Protein AF-0000000084550429 (afdb_homodimer)

InterPro domains:
  IPR013078 Histidine phosphatase superfamily, clade-1 [PF00300] (3-193)
  IPR013078 Histidine phosphatase superfamily, clade-1 [SM00855] (2-155)
  IPR013078 Histidine phosphatase superfamily, clade-1 [cd07067] (2-193)
  IPR029033 Histidine phosphatase superfamily [G3DSA:3.40.50.1240] (1-199)
  IPR029033 Histidine phosphatase superfamily [SSF53254] (1-198)
  IPR050275 Phosphoglycerate Mutase/Phosphatase [PTHR48100] (2-183)

Secondary structure (DSSP, 8-state):
-EEEEEE---BHHHHHTB--TT--PPBPHHHHHHHHHHHHHHHHHH--SEEEE-SSHHHHHHHHHHHHHHT-EEEE-GGGPPP--GGGTT-BHHHHHHHSPPPTT---TTSPPTTS--HHHHHHHHHHHHHHHHHHTTT-SEEEEEE-HHHHHHHHHHHTT--SS-SEE----TT-EEEEEE-SS-EEEEEEEE-GGG-/-EEEEEE---BHHHHHTB--TT--PPBPHHHHHHHHHHHHHHHHHH--SEEEE-SSHHHHHHHHHHHHHHT-EEEE-GGGSPP--GGGTT-BHHHHHHHSPPPTT---TTSPPTTS--HHHHHHHHHHHHHHHHHHTTT-SEEEEEE-HHHHHHHHHHHTT--SS-SEE----TT-EEEEEE-SS-EEEEEEEE-GGG-

Radius of gyration: 22.12 Å; Cα contacts (8 Å, |Δi|>4): 880; chains: 2; bounding box: 49×58×52 Å

Solvent-accessible surface area (backbone atoms only — not comparable to full-atom values): 19370 Å² total; per-residue (Å²): 68,32,39,39,40,29,26,24,25,42,29,48,35,68,74,63,55,29,41,35,52,62,42,71,41,46,51,32,75,66,12,49,52,44,24,50,37,35,30,57,48,37,44,73,76,58,52,39,61,32,34,40,19,9,67,45,47,24,16,35,54,32,40,48,52,31,30,68,71,46,69,36,56,71,44,77,35,72,63,38,39,37,50,44,42,29,76,40,38,62,29,37,62,70,56,31,48,70,77,54,62,73,51,87,93,50,75,58,49,80,54,52,39,64,87,37,43,15,60,48,53,49,44,50,39,24,40,51,44,49,51,48,49,60,60,78,46,55,86,41,62,26,38,27,37,26,25,28,46,67,32,49,26,35,36,51,37,47,71,63,67,49,58,94,83,55,49,63,41,39,62,47,52,67,36,10,35,27,38,34,38,41,55,98,73,34,35,36,41,54,29,31,38,46,52,68,58,79,108,67,31,39,39,40,29,26,24,24,42,29,49,36,69,76,62,55,29,40,34,52,62,43,72,41,47,51,32,74,65,11,49,52,43,23,50,36,36,29,56,48,38,43,72,76,57,51,38,60,32,36,40,19,9,67,46,46,22,17,34,53,31,40,48,52,31,30,67,72,45,69,37,58,71,44,78,37,74,62,39,40,36,50,44,41,30,75,38,38,61,29,38,62,70,56,30,48,70,77,55,62,73,51,86,95,50,75,58,49,79,53,51,39,64,85,38,43,16,59,48,54,48,45,50,38,24,40,52,44,49,52,46,48,61,60,78,48,56,88,42,64,26,40,27,37,24,25,28,46,67,32,48,26,34,35,52,38,45,70,62,66,47,60,93,85,53,49,65,41,42,62,46,52,67,33,9,34,26,39,34,37,44,55,99,74,35,35,35,41,53,29,32,38,45,51,68,57,80,107

Sequence (398 aa):
MELVIIRHGQSEADLLRVHEGRADFPLTGLGEMQAWKMTIYVTKHFKPDIIITSPLKRAQRTAEVLKESAGCECVIEEDLMEFNNGVLAGLSREEALTKHPIPEGGRPIHVPIDGGESELEFRMRAEKVLHKILNDYKTYDRVAIVSHGGMISNLLKSLLELPVITLAAFPTGDTGVHLVEVTEDKRVIRFLNRQEHLVMELVIIRHGQSEADLLRVHEGRADFPLTGLGEMQAWKMTIYVTKHFKPDIIITSPLKRAQRTAEVLKESAGCECVIEEDLMEFNNGVLAGLSREEALTKHPIPEGGRPIHVPIDGGESELEFRMRAEKVLHKILNDYKTYDRVAIVSHGGMISNLLKSLLELPVITLAAFPTGDTGVHLVEVTEDKRVIRFLNRQEHLV

pLDDT: mean 95.15, std 5.83, range [75.88, 98.94]

Organism: NCBI:txid1508404

Structure (mmCIF, N/CA/C/O backbone):
data_AF-0000000084550429-model_v1
#
loop_
_entity.id
_entity.type
_entity.pdbx_description
1 polymer 'Phosphoglycerate mutase'
#
loop_
_atom_site.group_PDB
_atom_site.id
_atom_site.type_symbol
_atom_site.label_atom_id
_atom_site.label_alt_id
_atom_site.label_comp_id
_atom_site.label_asym_id
_atom_site.label_entity_id
_atom_site.label_seq_id
_atom_site.pdbx_PDB_ins_code
_atom_site.Cartn_x
_atom_site.Cartn_y
_atom_site.Cartn_z
_atom_site.occupancy
_atom_site.B_iso_or_equiv
_atom_site.auth_seq_id
_atom_site.auth_comp_id
_atom_site.auth_asym_id
_atom_site.auth_atom_id
_atom_site.pdbx_PDB_model_num
ATOM 1 N N . MET A 1 1 ? 17.047 5.566 -2.254 1 96.62 1 MET A N 1
ATOM 2 C CA . MET A 1 1 ? 16.578 6.145 -0.994 1 96.62 1 MET A CA 1
ATOM 3 C C . MET A 1 1 ? 15.297 5.469 -0.523 1 96.62 1 MET A C 1
ATOM 5 O O . MET A 1 1 ? 14.484 5.027 -1.341 1 96.62 1 MET A O 1
ATOM 9 N N . GLU A 1 2 ? 15.148 5.289 0.837 1 98.56 2 GLU A N 1
ATOM 10 C CA . GLU A 1 2 ? 13.906 4.809 1.432 1 98.56 2 GLU A CA 1
ATOM 11 C C . GLU A 1 2 ? 13.141 5.945 2.098 1 98.56 2 GLU A C 1
ATOM 13 O O . GLU A 1 2 ? 13.727 6.793 2.768 1 98.56 2 GLU A O 1
ATOM 18 N N . LEU A 1 3 ? 11.938 5.992 1.811 1 98.88 3 LEU A N 1
ATOM 19 C CA . LEU A 1 3 ? 11.031 6.898 2.514 1 98.88 3 LEU A CA 1
ATOM 20 C C . LEU A 1 3 ? 10.203 6.141 3.543 1 98.88 3 LEU A C 1
ATOM 22 O O . LEU A 1 3 ? 9.492 5.191 3.201 1 98.88 3 LEU A O 1
ATOM 26 N N . VAL A 1 4 ? 10.336 6.496 4.777 1 98.88 4 VAL A N 1
ATOM 27 C CA . VAL A 1 4 ? 9.438 6.051 5.844 1 98.88 4 VAL A CA 1
ATOM 28 C C . VAL A 1 4 ? 8.398 7.129 6.133 1 98.88 4 VAL A C 1
ATOM 30 O O . VAL A 1 4 ? 8.711 8.156 6.742 1 98.88 4 VAL A O 1
ATOM 33 N N . ILE A 1 5 ? 7.207 6.926 5.684 1 98.94 5 ILE A N 1
ATOM 34 C CA . ILE A 1 5 ? 6.16 7.938 5.793 1 98.94 5 ILE A CA 1
ATOM 35 C C . ILE A 1 5 ? 5.223 7.59 6.945 1 98.94 5 ILE A C 1
ATOM 37 O O . ILE A 1 5 ? 4.691 6.48 7.008 1 98.94 5 ILE A O 1
ATOM 41 N N . ILE A 1 6 ? 5.012 8.523 7.824 1 98.94 6 ILE A N 1
ATOM 42 C CA . ILE A 1 6 ? 4.328 8.25 9.086 1 98.94 6 ILE A CA 1
ATOM 43 C C . ILE A 1 6 ? 3.24 9.297 9.312 1 98.94 6 ILE A C 1
ATOM 45 O O . ILE A 1 6 ? 3.477 10.5 9.148 1 98.94 6 ILE A O 1
ATOM 49 N N . ARG A 1 7 ? 2.088 8.867 9.688 1 98.88 7 ARG A N 1
ATOM 50 C CA . ARG A 1 7 ? 1.077 9.805 10.156 1 98.88 7 ARG A CA 1
ATOM 51 C C . ARG A 1 7 ? 1.276 10.133 11.633 1 98.88 7 ARG A C 1
ATOM 53 O O . ARG A 1 7 ? 1.76 9.297 12.398 1 98.88 7 ARG A O 1
ATOM 60 N N . HIS A 1 8 ? 0.871 11.219 12.031 1 98.62 8 HIS A N 1
ATOM 61 C CA . HIS A 1 8 ? 0.944 11.609 13.43 1 98.62 8 HIS A CA 1
ATOM 62 C C . HIS A 1 8 ? 0.07 10.719 14.305 1 98.62 8 HIS A C 1
ATOM 64 O O . HIS A 1 8 ? -0.772 9.977 13.789 1 98.62 8 HIS A O 1
ATOM 70 N N . GLY A 1 9 ? 0.349 10.812 15.641 1 98.31 9 GLY A N 1
ATOM 71 C CA . GLY A 1 9 ? -0.511 10.133 16.594 1 98.31 9 GLY A CA 1
ATOM 72 C C . GLY A 1 9 ? -1.869 10.789 16.75 1 98.31 9 GLY A C 1
ATOM 73 O O . GLY A 1 9 ? -2.125 11.844 16.172 1 98.31 9 GLY A O 1
ATOM 74 N N . GLN A 1 10 ? -2.693 10.18 17.547 1 97 10 GLN A N 1
ATOM 75 C CA . GLN A 1 10 ? -4.027 10.719 17.797 1 97 10 GLN A CA 1
ATOM 76 C C . GLN A 1 10 ? -3.951 12.141 18.344 1 97 10 GLN A C 1
ATOM 78 O O . GLN A 1 10 ? -3.162 12.43 19.25 1 97 10 GLN A O 1
ATOM 83 N N . SER A 1 11 ? -4.73 12.984 17.734 1 95.06 11 SER A N 1
ATOM 84 C CA . SER A 1 11 ? -4.789 14.367 18.188 1 95.06 11 SER A CA 1
ATOM 85 C C . SER A 1 11 ? -6.102 14.664 18.906 1 95.06 11 SER A C 1
ATOM 87 O O . SER A 1 11 ? -7.043 13.875 18.828 1 95.06 11 SER A O 1
ATOM 89 N N . GLU A 1 12 ? -6.184 15.797 19.516 1 91.88 12 GLU A N 1
ATOM 90 C CA . GLU A 1 12 ? -7.398 16.203 20.219 1 91.88 12 GLU A CA 1
ATOM 91 C C . GLU A 1 12 ? -8.562 16.391 19.25 1 91.88 12 GLU A C 1
ATOM 93 O O . GLU A 1 12 ? -9.719 16.188 19.609 1 91.88 12 GLU A O 1
ATOM 98 N N . ALA A 1 13 ? -8.211 16.734 18.016 1 84.62 13 ALA A N 1
ATOM 99 C CA . ALA A 1 13 ? -9.242 16.922 16.984 1 84.62 13 ALA A CA 1
ATOM 100 C C . ALA A 1 13 ? -9.938 15.602 16.672 1 84.62 13 ALA A C 1
ATOM 102 O O . ALA A 1 13 ? -11.125 15.586 16.344 1 84.62 13 ALA A O 1
ATOM 103 N N . ASP A 1 14 ? -9.211 14.531 16.719 1 82.62 14 ASP A N 1
ATOM 104 C CA . ASP A 1 14 ? -9.773 13.211 16.438 1 82.62 14 ASP A CA 1
ATOM 105 C C . ASP A 1 14 ? -10.875 12.859 17.438 1 82.62 14 ASP A C 1
ATOM 107 O O . ASP A 1 14 ? -11.852 12.203 17.078 1 82.62 14 ASP A O 1
ATOM 111 N N . LEU A 1 15 ? -10.672 13.336 18.625 1 81.69 15 LEU A N 1
ATOM 112 C CA . LEU A 1 15 ? -11.633 13.062 19.688 1 81.69 15 LEU A CA 1
ATOM 113 C C . LEU A 1 15 ? -12.867 13.945 19.547 1 81.69 15 LEU A C 1
ATOM 115 O O . LEU A 1 15 ? -13.992 13.492 19.797 1 81.69 15 LEU A O 1
ATOM 119 N N . LEU A 1 16 ? -12.5 15.094 19.047 1 77.38 16 LEU A N 1
ATOM 120 C CA . LEU A 1 16 ? -13.578 16.062 18.969 1 77.38 16 LEU A CA 1
ATOM 121 C C . LEU A 1 16 ? -14.359 15.922 17.672 1 77.38 16 LEU A C 1
ATOM 123 O O . LEU A 1 16 ? -15.406 16.547 17.5 1 77.38 16 LEU A O 1
ATOM 127 N N . ARG A 1 17 ? -14 15.078 16.875 1 77.5 17 ARG A N 1
ATOM 128 C CA . ARG A 1 17 ? -14.633 14.805 15.594 1 77.5 17 ARG A CA 1
ATOM 129 C C . ARG A 1 17 ? -14.812 16.094 14.797 1 77.5 17 ARG A C 1
ATOM 131 O O . ARG A 1 17 ? -15.906 16.359 14.281 1 77.5 17 ARG A O 1
ATOM 138 N N . VAL A 1 18 ? -13.852 16.906 14.805 1 78.94 18 VAL A N 1
ATOM 139 C CA . VAL A 1 18 ? -13.891 18.172 14.086 1 78.94 18 VAL A CA 1
ATOM 140 C C . VAL A 1 18 ? -13.055 18.062 12.812 1 78.94 18 VAL A C 1
ATOM 142 O O . VAL A 1 18 ? -12.211 17.188 12.688 1 78.94 18 VAL A O 1
ATOM 145 N N . HIS A 1 19 ? -13.375 18.922 11.859 1 82.88 19 HIS A N 1
ATOM 146 C CA . HIS A 1 19 ? -12.5 19.062 10.695 1 82.88 19 HIS A CA 1
ATOM 147 C C . HIS A 1 19 ? -11.117 19.562 11.109 1 82.88 19 HIS A C 1
ATOM 149 O O . HIS A 1 19 ? -10.945 20.75 11.43 1 82.88 19 HIS A O 1
ATOM 155 N N . GLU A 1 20 ? -10.156 18.75 11.156 1 83.56 20 GLU A N 1
ATOM 156 C CA . GLU A 1 20 ? -8.836 19.125 11.648 1 83.56 20 GLU A CA 1
ATOM 157 C C . GLU A 1 20 ? -8.078 19.938 10.617 1 83.56 20 GLU A C 1
ATOM 159 O O . GLU A 1 20 ? -7.984 21.172 10.727 1 83.56 20 GLU A O 1
ATOM 164 N N . GLY A 1 21 ? -7.77 19.344 9.5 1 90.31 21 GLY A N 1
ATOM 165 C CA . GLY A 1 21 ? -7.035 20.094 8.492 1 90.31 21 GLY A CA 1
ATOM 166 C C . GLY A 1 21 ? -5.902 20.922 9.07 1 90.31 21 GLY A C 1
ATOM 167 O O . GLY A 1 21 ? -4.988 20.375 9.695 1 90.31 21 GLY A O 1
ATOM 168 N N . ARG A 1 22 ? -6.105 22.234 9.086 1 91.44 22 ARG A N 1
ATOM 169 C CA . ARG A 1 22 ? -5.027 23.109 9.523 1 91.44 22 ARG A CA 1
ATOM 170 C C . ARG A 1 22 ? -5.215 23.516 10.984 1 91.44 22 ARG A C 1
ATOM 172 O O . ARG A 1 22 ? -4.367 24.203 11.555 1 91.44 22 ARG A O 1
ATOM 179 N N . ALA A 1 23 ? -6.363 23.078 11.523 1 87.88 23 ALA A N 1
ATOM 180 C CA . ALA A 1 23 ? -6.504 23.344 12.953 1 87.88 23 ALA A CA 1
ATOM 181 C C . ALA A 1 23 ? -5.383 22.672 13.742 1 87.88 23 ALA A C 1
ATOM 183 O O . ALA A 1 23 ? -5.102 21.484 13.555 1 87.88 23 ALA A O 1
ATOM 184 N N . ASP A 1 24 ? -4.781 23.375 14.641 1 92.75 24 ASP A N 1
ATOM 185 C CA . ASP A 1 24 ? -3.5 22.953 15.211 1 92.75 24 ASP A CA 1
ATOM 186 C C . ASP A 1 24 ? -3.68 22.375 16.609 1 92.75 24 ASP A C 1
ATOM 188 O O . ASP A 1 24 ? -3.17 22.922 17.578 1 92.75 24 ASP A O 1
ATOM 192 N N . PHE A 1 25 ? -4.223 21.234 16.719 1 92.19 25 PHE A N 1
ATOM 193 C CA . PHE A 1 25 ? -4.477 20.531 17.969 1 92.19 25 PHE A CA 1
ATOM 194 C C . PHE A 1 25 ? -3.273 19.688 18.375 1 92.19 25 PHE A C 1
ATOM 196 O O . PHE A 1 25 ? -2.574 19.141 17.516 1 92.19 25 PHE A O 1
ATOM 203 N N . PRO A 1 26 ? -3.049 19.578 19.656 1 96.12 26 PRO A N 1
ATOM 204 C CA . PRO A 1 26 ? -1.956 18.734 20.141 1 96.12 26 PRO A CA 1
ATOM 205 C C . PRO A 1 26 ? -2.328 17.25 20.156 1 96.12 26 PRO A C 1
ATOM 207 O O . PRO A 1 26 ? -3.502 16.906 20 1 96.12 26 PRO A O 1
ATOM 210 N N . LEU A 1 27 ? -1.336 16.406 20.344 1 97.69 27 LEU A N 1
ATOM 211 C CA . LEU A 1 27 ? -1.58 14.992 20.562 1 97.69 27 LEU A CA 1
ATOM 212 C C . LEU A 1 27 ? -2.348 14.773 21.859 1 97.69 27 LEU A C 1
ATOM 214 O O . LEU A 1 27 ? -2.182 15.523 22.828 1 97.69 27 LEU A O 1
ATOM 218 N N . THR A 1 28 ? -3.16 13.797 21.875 1 97.31 28 THR A N 1
ATOM 219 C CA . THR A 1 28 ? -3.721 13.305 23.125 1 97.31 28 THR A CA 1
ATOM 220 C C . THR A 1 28 ? -2.705 12.453 23.875 1 97.31 28 THR A C 1
ATOM 222 O O . THR A 1 28 ? -1.609 12.195 23.375 1 97.31 28 THR A O 1
ATOM 225 N N . GLY A 1 29 ? -3.086 12.062 25.109 1 97.44 29 GLY A N 1
ATOM 226 C CA . GLY A 1 29 ? -2.254 11.102 25.812 1 97.44 29 GLY A CA 1
ATOM 227 C C . GLY A 1 29 ? -2.047 9.812 25.031 1 97.44 29 GLY A C 1
ATOM 228 O O . GLY A 1 29 ? -0.928 9.297 24.969 1 97.44 29 GLY A O 1
ATOM 229 N N . LEU A 1 30 ? -3.086 9.359 24.5 1 97.56 30 LEU A N 1
ATOM 230 C CA . LEU A 1 30 ? -2.988 8.172 23.656 1 97.56 30 LEU A CA 1
ATOM 231 C C . LEU A 1 30 ? -2.08 8.422 22.453 1 97.56 30 LEU A C 1
ATOM 233 O O . LEU A 1 30 ? -1.299 7.551 22.062 1 97.56 30 LEU A O 1
ATOM 237 N N . GLY A 1 31 ? -2.225 9.562 21.844 1 98.25 31 GLY A N 1
ATOM 238 C CA . GLY A 1 31 ? -1.38 9.938 20.719 1 98.25 31 GLY A CA 1
ATOM 239 C C . GLY A 1 31 ? 0.099 9.93 21.062 1 98.25 31 GLY A C 1
ATOM 240 O O . GLY A 1 31 ? 0.925 9.516 20.234 1 98.25 31 GLY A O 1
ATOM 241 N N . GLU A 1 32 ? 0.388 10.398 22.234 1 98.25 32 GLU A N 1
ATOM 242 C CA . GLU A 1 32 ? 1.769 10.367 22.719 1 98.25 32 GLU A CA 1
ATOM 243 C C . GLU A 1 32 ? 2.275 8.938 22.859 1 98.25 32 GLU A C 1
ATOM 245 O O . GLU A 1 32 ? 3.402 8.625 22.453 1 98.25 32 GLU A O 1
ATOM 250 N N . MET A 1 33 ? 1.45 8.141 23.422 1 98.44 33 MET A N 1
ATOM 251 C CA . MET A 1 33 ? 1.809 6.738 23.594 1 98.44 33 MET A CA 1
ATOM 252 C C . MET A 1 33 ? 1.986 6.059 22.234 1 98.44 33 MET A C 1
ATOM 254 O O . MET A 1 33 ? 2.918 5.273 22.047 1 98.44 33 MET A O 1
ATOM 258 N N . GLN A 1 34 ? 1.132 6.312 21.312 1 98.56 34 GLN A N 1
ATOM 259 C CA . GLN A 1 34 ? 1.243 5.781 19.953 1 98.56 34 GLN A CA 1
ATOM 260 C C . GLN A 1 34 ? 2.564 6.188 19.312 1 98.56 34 GLN A C 1
ATOM 262 O O . GLN A 1 34 ? 3.248 5.359 18.703 1 98.56 34 GLN A O 1
ATOM 267 N N . ALA A 1 35 ? 2.867 7.449 19.469 1 98.56 35 ALA A N 1
ATOM 268 C CA . ALA A 1 35 ? 4.113 7.969 18.906 1 98.56 35 ALA A CA 1
ATOM 269 C C . ALA A 1 35 ? 5.324 7.258 19.516 1 98.56 35 ALA A C 1
ATOM 271 O O . ALA A 1 35 ? 6.25 6.875 18.797 1 98.56 35 ALA A O 1
ATOM 272 N N . TRP A 1 36 ? 5.258 7.117 20.781 1 98.44 36 TRP A N 1
ATOM 273 C CA . TRP A 1 36 ? 6.359 6.441 21.453 1 98.44 36 TRP A CA 1
ATOM 274 C C . TRP A 1 36 ? 6.527 5.016 20.953 1 98.44 36 TRP A C 1
ATOM 276 O O . TRP A 1 36 ? 7.637 4.594 20.625 1 98.44 36 TRP A O 1
ATOM 286 N N . LYS A 1 37 ? 5.457 4.254 20.875 1 98.56 37 LYS A N 1
ATOM 287 C CA . LYS A 1 37 ? 5.508 2.883 20.375 1 98.56 37 LYS A CA 1
ATOM 288 C C . LYS A 1 37 ? 6.02 2.846 18.938 1 98.56 37 LYS A C 1
ATOM 290 O O . LYS A 1 37 ? 6.816 1.973 18.578 1 98.56 37 LYS A O 1
ATOM 295 N N . MET A 1 38 ? 5.539 3.738 18.172 1 98.56 38 MET A N 1
ATOM 296 C CA . MET A 1 38 ? 5.953 3.844 16.781 1 98.56 38 MET A CA 1
ATOM 297 C C . MET A 1 38 ? 7.457 4.082 16.672 1 98.56 38 MET A C 1
ATOM 299 O O . MET A 1 38 ? 8.125 3.482 15.828 1 98.56 38 MET A O 1
ATOM 303 N N . THR A 1 39 ? 7.992 4.922 17.5 1 98.19 39 THR A N 1
ATOM 304 C CA . THR A 1 39 ? 9.414 5.262 17.438 1 98.19 39 THR A CA 1
ATOM 305 C C . THR A 1 39 ? 10.273 4.043 17.766 1 98.19 39 THR A C 1
ATOM 307 O O . THR A 1 39 ? 11.328 3.842 17.156 1 98.19 39 THR A O 1
ATOM 310 N N . ILE A 1 40 ? 9.867 3.262 18.719 1 97.62 40 ILE A N 1
ATOM 311 C CA . ILE A 1 40 ? 10.602 2.049 19.078 1 97.62 40 ILE A CA 1
ATOM 312 C C . ILE A 1 40 ? 10.633 1.101 17.875 1 97.62 40 ILE A C 1
ATOM 314 O O . ILE A 1 40 ? 11.688 0.575 17.531 1 97.62 40 ILE A O 1
ATOM 318 N N . TYR A 1 41 ? 9.508 0.974 17.312 1 97.75 41 TYR A N 1
ATOM 319 C CA . TYR A 1 41 ? 9.359 0.074 16.172 1 97.75 41 TYR A CA 1
ATOM 320 C C . TYR A 1 41 ? 10.172 0.564 14.984 1 97.75 41 TYR A C 1
ATOM 322 O O . TYR A 1 41 ? 10.93 -0.201 14.391 1 97.75 41 TYR A O 1
ATOM 330 N N . VAL A 1 42 ? 10.062 1.796 14.617 1 98.44 42 VAL A N 1
ATOM 331 C CA . VAL A 1 42 ? 10.68 2.365 13.422 1 98.44 42 VAL A CA 1
ATOM 332 C C . VAL A 1 42 ? 12.195 2.418 13.602 1 98.44 42 VAL A C 1
ATOM 334 O O . VAL A 1 42 ? 12.945 2.111 12.672 1 98.44 42 VAL A O 1
ATOM 337 N N . THR A 1 43 ? 12.633 2.824 14.781 1 98.31 43 THR A N 1
ATOM 338 C CA . THR A 1 43 ? 14.078 2.918 15 1 98.31 43 THR A CA 1
ATOM 339 C C . THR A 1 43 ? 14.719 1.535 14.977 1 98.31 43 THR A C 1
ATOM 341 O O . THR A 1 43 ? 15.859 1.384 14.539 1 98.31 43 THR A O 1
ATOM 344 N N . LYS A 1 44 ? 13.992 0.558 15.406 1 97.5 44 LYS A N 1
ATOM 345 C CA . LYS A 1 44 ? 14.508 -0.809 15.406 1 97.5 44 LYS A CA 1
ATOM 346 C C . LYS A 1 44 ? 14.602 -1.362 13.992 1 97.5 44 LYS A C 1
ATOM 348 O O . LYS A 1 44 ? 15.555 -2.066 13.656 1 97.5 44 LYS A O 1
ATOM 353 N N . HIS A 1 45 ? 13.68 -1.033 13.156 1 97.19 45 HIS A N 1
ATOM 354 C CA . HIS A 1 45 ? 13.555 -1.741 11.883 1 97.19 45 HIS A CA 1
ATOM 355 C C . HIS A 1 45 ? 13.914 -0.836 10.711 1 97.19 45 HIS A C 1
ATOM 357 O O . HIS A 1 45 ? 14.375 -1.314 9.672 1 97.19 45 HIS A O 1
ATOM 363 N N . PHE A 1 46 ? 13.656 0.484 10.859 1 97.56 46 PHE A N 1
ATOM 364 C CA . PHE A 1 46 ? 13.766 1.444 9.773 1 97.56 46 PHE A CA 1
ATOM 365 C C . PHE A 1 46 ? 14.359 2.76 10.266 1 97.56 46 PHE A C 1
ATOM 367 O O . PHE A 1 46 ? 13.836 3.834 9.961 1 97.56 46 PHE A O 1
ATOM 374 N N . LYS A 1 47 ? 15.422 2.719 11.031 1 98.56 47 LYS A N 1
ATOM 375 C CA . LYS A 1 47 ? 15.984 3.934 11.617 1 98.56 47 LYS A CA 1
ATOM 376 C C . LYS A 1 47 ? 16.281 4.977 10.539 1 98.56 47 LYS A C 1
ATOM 378 O O . LYS A 1 47 ? 17.062 4.723 9.617 1 98.56 47 LYS A O 1
ATOM 383 N N . PRO A 1 48 ? 15.648 6.105 10.648 1 98.75 48 PRO A N 1
ATOM 384 C CA . PRO A 1 48 ? 15.898 7.129 9.625 1 98.75 48 PRO A CA 1
ATOM 385 C C . PRO A 1 48 ? 17.219 7.871 9.844 1 98.75 48 PRO A C 1
ATOM 387 O O . PRO A 1 48 ? 17.703 7.961 10.977 1 98.75 48 PRO A O 1
ATOM 390 N N . ASP A 1 49 ? 17.75 8.383 8.719 1 98.69 49 ASP A N 1
ATOM 391 C CA . ASP A 1 49 ? 18.938 9.234 8.75 1 98.69 49 ASP A CA 1
ATOM 392 C C . ASP A 1 49 ? 18.547 10.695 8.953 1 98.69 49 ASP A C 1
ATOM 394 O O . ASP A 1 49 ? 19.375 11.5 9.398 1 98.69 49 ASP A O 1
ATOM 398 N N . ILE A 1 50 ? 17.344 11.055 8.625 1 98.81 50 ILE A N 1
ATOM 399 C CA . ILE A 1 50 ? 16.812 12.406 8.766 1 98.81 50 ILE A CA 1
ATOM 400 C C . ILE A 1 50 ? 15.289 12.359 8.812 1 98.81 50 ILE A C 1
ATOM 402 O O . ILE A 1 50 ? 14.672 11.461 8.234 1 98.81 50 ILE A O 1
ATOM 406 N N . ILE A 1 51 ? 14.734 13.281 9.547 1 98.88 51 ILE A N 1
ATOM 407 C CA . ILE A 1 51 ? 13.289 13.383 9.672 1 98.88 51 ILE A CA 1
ATOM 408 C C . ILE A 1 51 ? 12.812 14.719 9.094 1 98.88 51 ILE A C 1
ATOM 410 O O . ILE A 1 51 ? 13.406 15.766 9.352 1 98.88 51 ILE A O 1
ATOM 414 N N . ILE A 1 52 ? 11.859 14.664 8.227 1 98.94 52 ILE A N 1
ATOM 415 C CA . ILE A 1 52 ? 11.164 15.844 7.723 1 98.94 52 ILE A CA 1
ATOM 416 C C . ILE A 1 52 ? 9.719 15.844 8.203 1 98.94 52 ILE A C 1
ATOM 418 O O . ILE A 1 52 ? 9 14.859 8.031 1 98.94 52 ILE A O 1
ATOM 422 N N . THR A 1 53 ? 9.234 16.938 8.844 1 98.88 53 THR A N 1
ATOM 423 C CA . THR A 1 53 ? 7.93 16.891 9.492 1 98.88 53 THR A CA 1
ATOM 424 C C . THR A 1 53 ? 7.09 18.094 9.109 1 98.88 53 THR A C 1
ATOM 426 O O . THR A 1 53 ? 7.629 19.156 8.789 1 98.88 53 THR A O 1
ATOM 429 N N . SER A 1 54 ? 5.828 17.875 9.094 1 98.75 54 SER A N 1
ATOM 430 C CA . SER A 1 54 ? 4.859 18.969 9.078 1 98.75 54 SER A CA 1
ATOM 431 C C . SER A 1 54 ? 5.023 19.875 10.297 1 98.75 54 SER A C 1
ATOM 433 O O . SER A 1 54 ? 5.352 19.391 11.383 1 98.75 54 SER A O 1
ATOM 435 N N . PRO A 1 55 ? 4.746 21.172 10.156 1 98.31 55 PRO A N 1
ATOM 436 C CA . PRO A 1 55 ? 4.902 22.094 11.289 1 98.31 55 PRO A CA 1
ATOM 437 C C . PRO A 1 55 ? 3.75 22 12.289 1 98.31 55 PRO A C 1
ATOM 439 O O . PRO A 1 55 ? 3.824 22.578 13.375 1 98.31 55 PRO A O 1
ATOM 442 N N . LEU A 1 56 ? 2.629 21.391 11.914 1 97.81 56 LEU A N 1
ATOM 443 C CA . LEU A 1 56 ? 1.495 21.344 12.828 1 97.81 56 LEU A CA 1
ATOM 444 C C . LEU A 1 56 ? 1.853 20.578 14.094 1 97.81 56 LEU A C 1
ATOM 446 O O . LEU A 1 56 ? 2.564 19.562 14.031 1 97.81 56 LEU A O 1
ATOM 450 N N . LYS A 1 57 ? 1.357 20.906 15.219 1 97.94 57 LYS A N 1
ATOM 451 C CA . LYS A 1 57 ? 1.764 20.453 16.547 1 97.94 57 LYS A CA 1
ATOM 452 C C . LYS A 1 57 ? 1.741 18.922 16.625 1 97.94 57 LYS A C 1
ATOM 454 O O . LYS A 1 57 ? 2.68 18.312 17.141 1 97.94 57 LYS A O 1
ATOM 459 N N . ARG A 1 58 ? 0.674 18.328 16.188 1 97.5 58 ARG A N 1
ATOM 460 C CA . ARG A 1 58 ? 0.507 16.875 16.297 1 97.5 58 ARG A CA 1
ATOM 461 C C . ARG A 1 58 ? 1.603 16.141 15.531 1 97.5 58 ARG A C 1
ATOM 463 O O . ARG A 1 58 ? 2.139 15.141 16.016 1 97.5 58 ARG A O 1
ATOM 470 N N . ALA A 1 59 ? 1.976 16.625 14.359 1 98.5 59 ALA A N 1
ATOM 471 C CA . ALA A 1 59 ? 3.031 16 13.555 1 98.5 59 ALA A CA 1
ATOM 472 C C . ALA A 1 59 ? 4.41 16.312 14.141 1 98.5 59 ALA A C 1
ATOM 474 O O . ALA A 1 59 ? 5.262 15.422 14.227 1 98.5 59 ALA A O 1
ATOM 475 N N . GLN A 1 60 ? 4.598 17.547 14.508 1 98.19 60 GLN A N 1
ATOM 476 C CA . GLN A 1 60 ? 5.879 17.938 15.078 1 98.19 60 GLN A CA 1
ATOM 477 C C . GLN A 1 60 ? 6.188 17.141 16.344 1 98.19 60 GLN A C 1
ATOM 479 O O . GLN A 1 60 ? 7.32 16.703 16.547 1 98.19 60 GLN A O 1
ATOM 484 N N . ARG A 1 61 ? 5.191 17.031 17.188 1 98.5 61 ARG A N 1
ATOM 485 C CA . ARG A 1 61 ? 5.395 16.281 18.422 1 98.5 61 ARG A CA 1
ATOM 486 C C . ARG A 1 61 ? 5.711 14.812 18.141 1 98.5 61 ARG A C 1
ATOM 488 O O . ARG A 1 61 ? 6.598 14.227 18.766 1 98.5 61 ARG A O 1
ATOM 495 N N . THR A 1 62 ? 5.023 14.234 17.203 1 98.81 62 THR A N 1
ATOM 496 C CA . THR A 1 62 ? 5.305 12.867 16.781 1 98.81 62 THR A CA 1
ATOM 497 C C . THR A 1 62 ? 6.734 12.742 16.266 1 98.81 62 THR A C 1
ATOM 499 O O . THR A 1 62 ? 7.445 11.797 16.609 1 98.81 62 THR A O 1
ATOM 502 N N . ALA A 1 63 ? 7.164 13.703 15.477 1 98.81 63 ALA A N 1
ATOM 503 C CA . ALA A 1 63 ? 8.508 13.719 14.906 1 98.81 63 ALA A CA 1
ATOM 504 C C . ALA A 1 63 ? 9.562 13.906 16 1 98.81 63 ALA A C 1
ATOM 506 O O . ALA A 1 63 ? 10.656 13.344 15.922 1 98.81 63 ALA A O 1
ATOM 507 N N . GLU A 1 64 ? 9.227 14.719 16.938 1 98.5 64 GLU A N 1
ATOM 508 C CA . GLU A 1 64 ? 10.148 14.977 18.047 1 98.5 64 GLU A CA 1
ATOM 509 C C . GLU A 1 64 ? 10.453 13.703 18.812 1 98.5 64 GLU A C 1
ATOM 511 O O . GLU A 1 64 ? 11.609 13.453 19.188 1 98.5 64 GLU A O 1
ATOM 516 N N . VAL A 1 65 ? 9.422 12.945 19.141 1 98.44 65 VAL A N 1
ATOM 517 C CA . VAL A 1 65 ? 9.609 11.672 19.844 1 98.44 65 VAL A CA 1
ATOM 518 C C . VAL A 1 65 ? 10.508 10.766 19 1 98.44 65 VAL A C 1
ATOM 520 O O . VAL A 1 65 ? 11.406 10.109 19.547 1 98.44 65 VAL A O 1
ATOM 523 N N . LEU A 1 66 ? 10.281 10.703 17.688 1 98.62 66 LEU A N 1
ATOM 524 C CA . LEU A 1 66 ? 11.086 9.883 16.797 1 98.62 66 LEU A CA 1
ATOM 525 C C . LEU A 1 66 ? 12.531 10.367 16.766 1 98.62 66 LEU A C 1
ATOM 527 O O . LEU A 1 66 ? 13.461 9.562 16.75 1 98.62 66 LEU A O 1
ATOM 531 N N . LYS A 1 67 ? 12.656 11.672 16.719 1 98.44 67 LYS A N 1
ATOM 532 C CA . LYS A 1 67 ? 13.977 12.297 16.703 1 98.44 67 LYS A CA 1
ATOM 533 C C . LYS A 1 67 ? 14.805 11.875 17.922 1 98.44 67 LYS A C 1
ATOM 535 O O . LYS A 1 67 ? 15.992 11.562 17.797 1 98.44 67 LYS A O 1
ATOM 540 N N . GLU A 1 68 ? 14.18 11.906 19 1 97.25 68 GLU A N 1
ATOM 541 C CA . GLU A 1 68 ? 14.867 11.555 20.25 1 97.25 68 GLU A CA 1
ATOM 542 C C . GLU A 1 68 ? 15.391 10.125 20.203 1 97.25 68 GLU A C 1
ATOM 544 O O . GLU A 1 68 ? 16.5 9.852 20.656 1 97.25 68 GLU A O 1
ATOM 549 N N . SER A 1 69 ? 14.648 9.258 19.672 1 96.69 69 SER A N 1
ATOM 550 C CA . SER A 1 69 ? 15.008 7.844 19.609 1 96.69 69 SER A CA 1
ATOM 551 C C . SER A 1 69 ? 15.992 7.582 18.484 1 96.69 69 SER A C 1
ATOM 553 O O . SER A 1 69 ? 16.922 6.789 18.641 1 96.69 69 SER A O 1
ATOM 555 N N . ALA A 1 70 ? 15.82 8.188 17.312 1 97.44 70 ALA A N 1
ATOM 556 C CA . ALA A 1 70 ? 16.625 7.934 16.125 1 97.44 70 ALA A CA 1
ATOM 557 C C . ALA A 1 70 ? 17.969 8.664 16.203 1 97.44 70 ALA A C 1
ATOM 559 O O . ALA A 1 70 ? 18.938 8.273 15.547 1 97.44 70 ALA A O 1
ATOM 560 N N . GLY A 1 71 ? 17.984 9.75 16.969 1 97.81 71 GLY A N 1
ATOM 561 C CA . GLY A 1 71 ? 19.219 10.516 17.125 1 97.81 71 GLY A CA 1
ATOM 562 C C . GLY A 1 71 ? 19.641 11.219 15.852 1 97.81 71 GLY A C 1
ATOM 563 O O . GLY A 1 71 ? 20.828 11.273 15.531 1 97.81 71 GLY A O 1
ATOM 564 N N . CYS A 1 72 ? 18.734 11.648 15.047 1 97.5 72 CYS A N 1
ATOM 565 C CA . CYS A 1 72 ? 19.047 12.32 13.789 1 97.5 72 CYS A CA 1
ATOM 566 C C . CYS A 1 72 ? 18.375 13.688 13.711 1 97.5 72 CYS A C 1
ATOM 568 O O . CYS A 1 72 ? 17.641 14.07 14.625 1 97.5 72 CYS A O 1
ATOM 570 N N . GLU A 1 73 ? 18.672 14.477 12.734 1 98.19 73 GLU A N 1
ATOM 571 C CA . GLU A 1 73 ? 18.109 15.812 12.555 1 98.19 73 GLU A CA 1
ATOM 572 C C . GLU A 1 73 ? 16.641 15.742 12.148 1 98.19 73 GLU A C 1
ATOM 574 O O . GLU A 1 73 ? 16.203 14.758 11.531 1 98.19 73 GLU A O 1
ATOM 579 N N . CYS A 1 74 ? 15.945 16.688 12.539 1 98.56 74 CYS A N 1
ATOM 580 C CA . CYS A 1 74 ? 14.547 16.859 12.164 1 98.56 74 CYS A CA 1
ATOM 581 C C . CYS A 1 74 ? 14.312 18.25 11.57 1 98.56 74 CYS A C 1
ATOM 583 O O . CYS A 1 74 ? 14.609 19.25 12.211 1 98.56 74 CYS A O 1
ATOM 585 N N . VAL A 1 75 ? 13.773 18.297 10.375 1 98.69 75 VAL A N 1
ATOM 586 C CA . VAL A 1 75 ? 13.555 19.547 9.672 1 98.69 75 VAL A CA 1
ATOM 587 C C . VAL A 1 75 ? 12.055 19.766 9.469 1 98.69 75 VAL A C 1
ATOM 589 O O . VAL A 1 75 ? 11.32 18.828 9.156 1 98.69 75 VAL A O 1
ATOM 592 N N . ILE A 1 76 ? 11.648 21 9.641 1 98.69 76 ILE A N 1
ATOM 593 C CA . ILE A 1 76 ? 10.25 21.344 9.43 1 98.69 76 ILE A CA 1
ATOM 594 C C . ILE A 1 76 ? 10.031 21.734 7.969 1 98.69 76 ILE A C 1
ATOM 596 O O . ILE A 1 76 ? 10.82 22.484 7.391 1 98.69 76 ILE A O 1
ATOM 600 N N . GLU A 1 77 ? 9.047 21.156 7.352 1 98.75 77 GLU A N 1
ATOM 601 C CA . GLU A 1 77 ? 8.664 21.453 5.973 1 98.75 77 GLU A CA 1
ATOM 602 C C . GLU A 1 77 ? 7.211 21.906 5.898 1 98.75 77 GLU A C 1
ATOM 604 O O . GLU A 1 77 ? 6.289 21.109 6.047 1 98.75 77 GLU A O 1
ATOM 609 N N . GLU A 1 78 ? 6.953 23.141 5.531 1 98.44 78 GLU A N 1
ATOM 610 C CA . GLU A 1 78 ? 5.633 23.766 5.551 1 98.44 78 GLU A CA 1
ATOM 611 C C . GLU A 1 78 ? 4.68 23.078 4.586 1 98.44 78 GLU A C 1
ATOM 613 O O . GLU A 1 78 ? 3.479 22.969 4.855 1 98.44 78 GLU A O 1
ATOM 618 N N . ASP A 1 79 ? 5.184 22.625 3.541 1 98.56 79 ASP A N 1
ATOM 619 C CA . ASP A 1 79 ? 4.336 22.062 2.49 1 98.56 79 ASP A CA 1
ATOM 620 C C . ASP A 1 79 ? 3.83 20.672 2.873 1 98.56 79 ASP A C 1
ATOM 622 O O . ASP A 1 79 ? 2.988 20.109 2.178 1 98.56 79 ASP A O 1
ATOM 626 N N . LEU A 1 80 ? 4.266 20.109 4.012 1 98.75 80 LEU A N 1
ATOM 627 C CA . LEU A 1 80 ? 3.791 18.812 4.484 1 98.75 80 LEU A CA 1
ATOM 628 C C . LEU A 1 80 ? 2.541 18.969 5.344 1 98.75 80 LEU A C 1
ATOM 630 O O . LEU A 1 80 ? 1.981 17.969 5.816 1 98.75 80 LEU A O 1
ATOM 634 N N . MET A 1 81 ? 2.09 20.188 5.504 1 98.44 81 MET A N 1
ATOM 635 C CA . MET A 1 81 ? 0.88 20.438 6.285 1 98.44 81 MET A CA 1
ATOM 636 C C . MET A 1 81 ? -0.32 19.734 5.66 1 98.44 81 MET A C 1
ATOM 638 O O . MET A 1 81 ? -0.351 19.5 4.449 1 98.44 81 MET A O 1
ATOM 642 N N . GLU A 1 82 ? -1.273 19.438 6.512 1 98.12 82 GLU A N 1
ATOM 643 C CA . GLU A 1 82 ? -2.533 18.859 6.062 1 98.12 82 GLU A CA 1
ATOM 644 C C . GLU A 1 82 ? -3.318 19.828 5.195 1 98.12 82 GLU A C 1
ATOM 646 O O . GLU A 1 82 ? -2.928 20.984 5.047 1 98.12 82 GLU A O 1
ATOM 651 N N . PHE A 1 83 ? -4.387 19.312 4.598 1 97.25 83 PHE A N 1
ATOM 652 C CA . PHE A 1 83 ? -5.316 20.062 3.762 1 97.25 83 PHE A CA 1
ATOM 653 C C . PHE A 1 83 ? -5.727 21.359 4.445 1 97.25 83 PHE A C 1
ATOM 655 O O . PHE A 1 83 ? -6.094 21.359 5.621 1 97.25 83 PHE A O 1
ATOM 662 N N . ASN A 1 84 ? -5.527 22.469 3.715 1 96.44 84 ASN A N 1
ATOM 663 C CA . ASN A 1 84 ? -6.035 23.734 4.223 1 96.44 84 ASN A CA 1
ATOM 664 C C . ASN A 1 84 ? -7.543 23.859 4.027 1 96.44 84 ASN A C 1
ATOM 666 O O . ASN A 1 84 ? -8.008 24.312 2.98 1 96.44 84 ASN A O 1
ATOM 670 N N . ASN A 1 85 ? -8.281 23.516 5.062 1 93.06 85 ASN A N 1
ATOM 671 C CA . ASN A 1 85 ? -9.742 23.469 4.98 1 93.06 85 ASN A CA 1
ATOM 672 C C . ASN A 1 85 ? -10.367 24.812 5.383 1 93.06 85 ASN A C 1
ATOM 674 O O . ASN A 1 85 ? -11.57 24.875 5.637 1 93.06 85 ASN A O 1
ATOM 678 N N . GLY A 1 86 ? -9.539 25.797 5.551 1 92.19 86 GLY A N 1
ATOM 679 C CA . GLY A 1 86 ? -10 27.172 5.703 1 92.19 86 GLY A CA 1
ATOM 680 C C . GLY A 1 86 ? -11.008 27.344 6.824 1 92.19 86 GLY A C 1
ATOM 681 O O . GLY A 1 86 ? -10.758 26.938 7.961 1 92.19 86 GLY A O 1
ATOM 682 N N . VAL A 1 87 ? -12.164 27.828 6.406 1 88 87 VAL A N 1
ATOM 683 C CA . VAL A 1 87 ? -13.188 28.234 7.371 1 88 87 VAL A CA 1
ATOM 684 C C . VAL A 1 87 ? -13.758 27 8.062 1 88 87 VAL A C 1
ATOM 686 O O . VAL A 1 87 ? -14.43 27.125 9.094 1 88 87 VAL A O 1
ATOM 689 N N . LEU A 1 88 ? -13.523 25.828 7.52 1 87.44 88 LEU A N 1
ATOM 690 C CA . LEU A 1 88 ? -14.07 24.609 8.094 1 87.44 88 LEU A CA 1
ATOM 691 C C . LEU A 1 88 ? -13.219 24.125 9.266 1 87.44 88 LEU A C 1
ATOM 693 O O . LEU A 1 88 ? -13.656 23.281 10.055 1 87.44 88 LEU A O 1
ATOM 697 N N . ALA A 1 89 ? -12.062 24.672 9.375 1 85.38 89 ALA A N 1
ATOM 698 C CA . ALA A 1 89 ? -11.094 24.203 10.367 1 85.38 89 ALA A CA 1
ATOM 699 C C . ALA A 1 89 ? -11.641 24.344 11.781 1 85.38 89 ALA A C 1
ATOM 701 O O . ALA A 1 89 ? -12.039 25.438 12.188 1 85.38 89 ALA A O 1
ATOM 702 N N . GLY A 1 90 ? -11.695 23.156 12.414 1 85.75 90 GLY A N 1
ATOM 703 C CA . GLY A 1 90 ? -12.078 23.188 13.82 1 85.75 90 GLY A CA 1
ATOM 704 C C . GLY A 1 90 ? -13.57 23.094 14.031 1 85.75 90 GLY A C 1
ATOM 705 O O . GLY A 1 90 ? -14.039 22.984 15.164 1 85.75 90 GLY A O 1
ATOM 706 N N . LEU A 1 91 ? -14.367 23.203 12.938 1 85.5 91 LEU A N 1
ATOM 707 C CA . LEU A 1 91 ? -15.82 23.094 13.047 1 85.5 91 LEU A CA 1
ATOM 708 C C . LEU A 1 91 ? -16.234 21.625 13.109 1 85.5 91 LEU A C 1
ATOM 710 O O . LEU A 1 91 ? -15.602 20.766 12.492 1 85.5 91 LEU A O 1
ATOM 714 N N . SER A 1 92 ? -17.25 21.484 13.852 1 81.56 92 SER A N 1
ATOM 715 C CA . SER A 1 92 ? -17.859 20.156 13.781 1 81.56 92 SER A CA 1
ATOM 716 C C . SER A 1 92 ? -18.453 19.891 12.406 1 81.56 92 SER A C 1
ATOM 718 O O . SER A 1 92 ? -18.734 20.828 11.648 1 81.56 92 SER A O 1
ATOM 720 N N . ARG A 1 93 ? -18.562 18.641 12.117 1 78.69 93 ARG A N 1
ATOM 721 C CA . ARG A 1 93 ? -19.141 18.281 10.828 1 78.69 93 ARG A CA 1
ATOM 722 C C . ARG A 1 93 ? -20.516 18.906 10.648 1 78.69 93 ARG A C 1
ATOM 724 O O . ARG A 1 93 ? -20.844 19.406 9.57 1 78.69 93 ARG A O 1
ATOM 731 N N . GLU A 1 94 ? -21.312 18.875 11.727 1 80.81 94 GLU A N 1
ATOM 732 C CA . GLU A 1 94 ? -22.656 19.422 11.703 1 80.81 94 GLU A CA 1
ATOM 733 C C . GLU A 1 94 ? -22.641 20.938 11.492 1 80.81 94 GLU A C 1
ATOM 735 O O . GLU A 1 94 ? -23.391 21.469 10.672 1 80.81 94 GLU A O 1
ATOM 740 N N . GLU A 1 95 ? -21.797 21.641 12.227 1 84.62 95 GLU A N 1
ATOM 741 C CA . GLU A 1 95 ? -21.672 23.078 12.102 1 84.62 95 GLU A CA 1
ATOM 742 C C . GLU A 1 95 ? -21.172 23.469 10.711 1 84.62 95 GLU A C 1
ATOM 744 O O . GLU A 1 95 ? -21.625 24.469 10.141 1 84.62 95 GLU A O 1
ATOM 749 N N . ALA A 1 96 ? -20.266 22.688 10.172 1 82 96 ALA A N 1
ATOM 750 C CA . ALA A 1 96 ? -19.688 22.953 8.859 1 82 96 ALA A CA 1
ATOM 751 C C . ALA A 1 96 ? -20.75 22.844 7.766 1 82 96 ALA A C 1
ATOM 753 O O . ALA A 1 96 ? -20.797 23.672 6.855 1 82 96 ALA A O 1
ATOM 754 N N . LEU A 1 97 ? -21.531 21.797 7.855 1 79.06 97 LEU A N 1
ATOM 755 C CA . LEU A 1 97 ? -22.562 21.578 6.852 1 79.06 97 LEU A CA 1
ATOM 756 C C . LEU A 1 97 ? -23.578 22.703 6.863 1 79.06 97 LEU A C 1
ATOM 758 O O . LEU A 1 97 ? -24.109 23.078 5.816 1 79.06 97 LEU A O 1
ATOM 762 N N . THR A 1 98 ? -23.891 23.188 7.988 1 82.44 98 THR A N 1
ATOM 763 C CA . THR A 1 98 ? -24.859 24.25 8.148 1 82.44 98 THR A CA 1
ATOM 764 C C . THR A 1 98 ? -24.297 25.578 7.684 1 82.44 98 THR A C 1
ATOM 766 O O . THR A 1 98 ? -24.938 26.312 6.93 1 82.44 98 THR A O 1
ATOM 769 N N . LYS A 1 99 ? -23.125 25.938 8.07 1 83.44 99 LYS A N 1
ATOM 770 C CA . LYS A 1 99 ? -22.516 27.25 7.812 1 83.44 99 LYS A CA 1
ATOM 771 C C . LYS A 1 99 ? -21.938 27.312 6.402 1 83.44 99 LYS A C 1
ATOM 773 O O . LYS A 1 99 ? -21.922 28.391 5.789 1 83.44 99 LYS A O 1
ATOM 778 N N . HIS A 1 100 ? -21.469 26.219 5.934 1 83.69 100 HIS A N 1
ATOM 779 C CA . HIS A 1 100 ? -20.828 26.156 4.625 1 83.69 100 HIS A CA 1
ATOM 780 C C . HIS A 1 100 ? -21.312 24.938 3.84 1 83.69 100 HIS A C 1
ATOM 782 O O . HIS A 1 100 ? -20.547 23.984 3.623 1 83.69 100 HIS A O 1
ATOM 788 N N . PRO A 1 101 ? -22.453 25.031 3.299 1 77.44 101 PRO A N 1
ATOM 789 C CA . PRO A 1 101 ? -23.047 23.875 2.631 1 77.44 101 PRO A CA 1
ATOM 790 C C . PRO A 1 101 ? -22.281 23.469 1.379 1 77.44 101 PRO A C 1
ATOM 792 O O . PRO A 1 101 ? -21.75 24.312 0.664 1 77.44 101 PRO A O 1
ATOM 795 N N . ILE A 1 102 ? -22.188 22.219 1.205 1 75.88 102 ILE A N 1
ATOM 796 C CA . ILE A 1 102 ? -21.547 21.672 0.014 1 75.88 102 ILE A CA 1
ATOM 797 C C . ILE A 1 102 ? -22.516 21.734 -1.167 1 75.88 102 ILE A C 1
ATOM 799 O O . ILE A 1 102 ? -23.688 21.359 -1.051 1 75.88 102 ILE A O 1
ATOM 803 N N . PRO A 1 103 ? -22.016 22.344 -2.281 1 77.81 103 PRO A N 1
ATOM 804 C CA . PRO A 1 103 ? -22.875 22.406 -3.461 1 77.81 103 PRO A CA 1
ATOM 805 C C . PRO A 1 103 ? -23.375 21.031 -3.893 1 77.81 103 PRO A C 1
ATOM 807 O O . PRO A 1 103 ? -22.766 20.016 -3.559 1 77.81 103 PRO A O 1
ATOM 810 N N . GLU A 1 104 ? -24.547 21.031 -4.52 1 79 104 GLU A N 1
ATOM 811 C CA . GLU A 1 104 ? -25.047 19.797 -5.117 1 79 104 GLU A CA 1
ATOM 812 C C . GLU A 1 104 ? -24.016 19.188 -6.055 1 79 104 GLU A C 1
ATOM 814 O O . GLU A 1 104 ? -23.438 19.875 -6.902 1 79 104 GLU A O 1
ATOM 819 N N . GLY A 1 105 ? -23.688 18 -5.953 1 81.19 105 GLY A N 1
ATOM 820 C CA . GLY A 1 105 ? -22.703 17.328 -6.793 1 81.19 105 GLY A CA 1
ATOM 821 C C . GLY A 1 105 ? -21.312 17.359 -6.2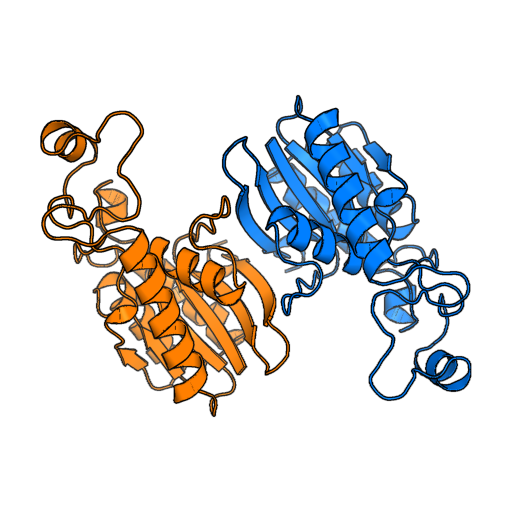11 1 81.19 105 GLY A C 1
ATOM 822 O O . GLY A 1 105 ? -20.375 16.797 -6.789 1 81.19 105 GLY A O 1
ATOM 823 N N . GLY A 1 106 ? -21.141 18.141 -5.199 1 84.94 106 GLY A N 1
ATOM 824 C CA . GLY A 1 106 ? -19.844 18.219 -4.559 1 84.94 106 GLY A CA 1
ATOM 825 C C . GLY A 1 106 ? -19.047 19.453 -4.984 1 84.94 106 GLY A C 1
ATOM 826 O O . GLY A 1 106 ? -19.469 20.172 -5.891 1 84.94 106 GLY A O 1
ATOM 827 N N . ARG A 1 107 ? -17.938 19.797 -4.301 1 89.5 107 ARG A N 1
ATOM 828 C CA . ARG A 1 107 ? -17.062 20.922 -4.637 1 89.5 107 ARG A CA 1
ATOM 829 C C . ARG A 1 107 ? -16.078 20.547 -5.73 1 89.5 107 ARG A C 1
ATOM 831 O O . ARG A 1 107 ? -15.328 19.562 -5.586 1 89.5 107 ARG A O 1
ATOM 838 N N . PRO A 1 108 ? -16.219 21.266 -6.93 1 92.81 108 PRO A N 1
ATOM 839 C CA . PRO A 1 108 ? -15.219 20.984 -7.953 1 92.81 108 PRO A CA 1
ATOM 840 C C . PRO A 1 108 ? -13.789 21.047 -7.418 1 92.81 108 PRO A C 1
ATOM 842 O O . PRO A 1 108 ? -13.484 21.906 -6.574 1 92.81 108 PRO A O 1
ATOM 845 N N . ILE A 1 109 ? -12.93 20.25 -7.957 1 94.38 109 ILE A N 1
ATOM 846 C CA . ILE A 1 109 ? -11.609 20.031 -7.379 1 94.38 109 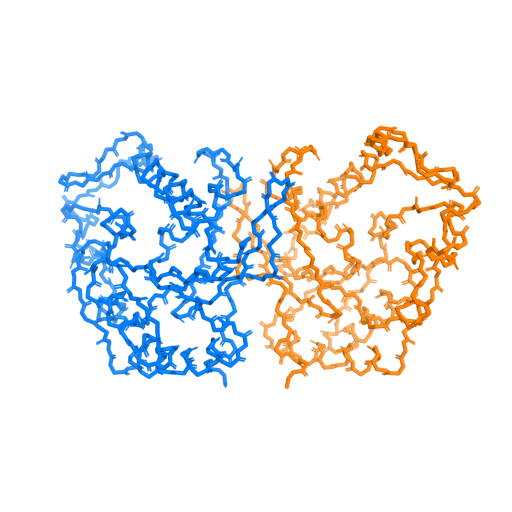ILE A CA 1
ATOM 847 C C . ILE A 1 109 ? -10.766 21.297 -7.531 1 94.38 109 ILE A C 1
ATOM 849 O O . ILE A 1 109 ? -9.742 21.453 -6.855 1 94.38 109 ILE A O 1
ATOM 853 N N . HIS A 1 110 ? -11.078 22.156 -8.438 1 95.94 110 HIS A N 1
ATOM 854 C CA . HIS A 1 110 ? -10.297 23.359 -8.672 1 95.94 110 HIS A CA 1
ATOM 855 C C . HIS A 1 110 ? -10.781 24.516 -7.789 1 95.94 110 HIS A C 1
ATOM 857 O O . HIS A 1 110 ? -10.148 25.562 -7.73 1 95.94 110 HIS A O 1
ATOM 863 N N . VAL A 1 111 ? -11.891 24.406 -7.086 1 95.12 111 VAL A N 1
ATOM 864 C CA . VAL A 1 111 ? -12.477 25.469 -6.27 1 95.12 111 VAL A CA 1
ATOM 865 C C . VAL A 1 111 ? -12 25.328 -4.824 1 95.12 111 VAL A C 1
ATOM 867 O O . VAL A 1 111 ? -12.234 24.297 -4.18 1 95.12 111 VAL A O 1
ATOM 870 N N . PRO A 1 112 ? -11.383 26.359 -4.285 1 95.12 112 PRO A N 1
ATOM 871 C CA . PRO A 1 112 ? -10.891 26.281 -2.908 1 95.12 112 PRO A CA 1
ATOM 872 C C . PRO A 1 112 ? -12.008 26.453 -1.875 1 95.12 112 PRO A C 1
ATOM 874 O O . PRO A 1 112 ? -13.039 27.062 -2.168 1 95.12 112 PRO A O 1
ATOM 877 N N . ILE A 1 113 ? -11.789 25.859 -0.745 1 91.88 113 ILE A N 1
ATOM 878 C CA . ILE A 1 113 ? -12.609 26.203 0.411 1 91.88 113 ILE A CA 1
ATOM 879 C C . ILE A 1 113 ? -12.328 27.641 0.827 1 91.88 113 ILE A C 1
ATOM 881 O O . ILE A 1 113 ? -11.195 28.109 0.737 1 91.88 113 ILE A O 1
ATOM 885 N N . ASP A 1 114 ? -13.336 28.344 1.287 1 91.31 114 ASP A N 1
ATOM 886 C CA . ASP A 1 114 ? -13.125 29.719 1.724 1 91.31 114 ASP A CA 1
ATOM 887 C C . ASP A 1 114 ? -12.016 29.797 2.766 1 91.31 114 ASP A C 1
ATOM 889 O O . ASP A 1 114 ? -12.039 29.078 3.766 1 91.31 114 ASP A O 1
ATOM 893 N N . GLY A 1 115 ? -11 30.625 2.457 1 93.94 115 GLY A N 1
ATOM 894 C CA . GLY A 1 115 ? -9.891 30.766 3.379 1 93.94 115 GLY A CA 1
ATOM 895 C C . GLY A 1 115 ? -8.93 29.594 3.334 1 93.94 115 GLY A C 1
ATOM 896 O O . GLY A 1 115 ? -8.047 29.469 4.184 1 93.94 115 GLY A O 1
ATOM 897 N N . GLY A 1 116 ? -9.148 28.672 2.406 1 96.12 116 GLY A N 1
ATOM 898 C CA . GLY A 1 116 ? -8.352 27.469 2.328 1 96.12 116 GLY A CA 1
ATOM 899 C C . GLY A 1 116 ? -7.801 27.203 0.94 1 96.12 116 GLY A C 1
ATOM 900 O O . GLY A 1 116 ? -7.391 28.125 0.241 1 96.12 116 GLY A O 1
ATOM 901 N N . GLU A 1 117 ? -7.625 25.984 0.571 1 97.56 117 GLU A N 1
ATOM 902 C CA . GLU A 1 117 ? -7.109 25.578 -0.733 1 97.56 117 GLU A CA 1
ATOM 903 C C . GLU A 1 117 ? -8.062 24.594 -1.416 1 97.56 117 GLU A C 1
ATOM 905 O O . GLU A 1 117 ? -8.977 24.062 -0.785 1 97.56 117 GLU A O 1
ATOM 910 N N . SER A 1 118 ? -7.914 24.422 -2.717 1 96.62 118 SER A N 1
ATOM 911 C CA . SER A 1 118 ? -8.68 23.438 -3.469 1 96.62 118 SER A CA 1
ATOM 912 C C . SER A 1 118 ? -8.016 22.062 -3.4 1 96.62 118 SER A C 1
ATOM 914 O O . SER A 1 118 ? -6.855 21.938 -3.01 1 96.62 118 SER A O 1
ATOM 916 N N . GLU A 1 119 ? -8.805 21.109 -3.713 1 96.56 119 GLU A N 1
ATOM 917 C CA . GLU A 1 119 ? -8.234 19.766 -3.795 1 96.56 119 GLU A CA 1
ATOM 918 C C . GLU A 1 119 ? -7.082 19.703 -4.793 1 96.56 119 GLU A C 1
ATOM 920 O O . GLU A 1 119 ? -6.105 18.984 -4.582 1 96.56 119 GLU A O 1
ATOM 925 N N . LEU A 1 120 ? -7.203 20.438 -5.844 1 98 120 LEU A N 1
ATOM 926 C CA . LEU A 1 120 ? -6.168 20.5 -6.867 1 98 120 LEU A CA 1
ATOM 927 C C . LEU A 1 120 ? -4.898 21.141 -6.316 1 98 120 LEU A C 1
ATOM 929 O O . LEU A 1 120 ? -3.795 20.641 -6.547 1 98 120 LEU A O 1
ATOM 933 N N . GLU A 1 121 ? -5.023 22.188 -5.625 1 98 121 GLU A N 1
ATOM 934 C CA . GLU A 1 121 ? -3.885 22.859 -5.004 1 98 121 GLU A CA 1
ATOM 935 C C . GLU A 1 121 ? -3.207 21.953 -3.98 1 98 121 GLU A C 1
ATOM 937 O O . GLU A 1 121 ? -1.978 21.922 -3.889 1 98 121 GLU A O 1
ATOM 942 N N . PHE A 1 122 ? -4.059 21.297 -3.225 1 98.38 122 PHE A N 1
ATOM 943 C CA . PHE A 1 122 ? -3.543 20.359 -2.232 1 98.38 122 PHE A CA 1
ATOM 944 C C . PHE A 1 122 ? -2.719 19.266 -2.898 1 98.38 122 PHE A C 1
ATOM 946 O O . PHE A 1 122 ? -1.614 18.953 -2.449 1 98.38 122 PHE A O 1
ATOM 953 N N . ARG A 1 123 ? -3.186 18.703 -3.98 1 98.5 123 ARG A N 1
ATOM 954 C CA . ARG A 1 123 ? -2.473 17.672 -4.738 1 98.5 123 ARG A CA 1
ATOM 955 C C . ARG A 1 123 ? -1.169 18.219 -5.309 1 98.5 123 ARG A C 1
ATOM 957 O O . ARG A 1 123 ? -0.138 17.547 -5.277 1 98.5 123 ARG A O 1
ATOM 964 N N . MET A 1 124 ? -1.15 19.391 -5.801 1 98.06 124 MET A N 1
ATOM 965 C CA . MET A 1 124 ? 0.04 20.016 -6.383 1 98.06 124 MET A CA 1
ATOM 966 C C . MET A 1 124 ? 1.085 20.297 -5.312 1 98.06 124 MET A C 1
ATOM 968 O O . MET A 1 124 ? 2.285 20.141 -5.551 1 98.06 124 MET A O 1
ATOM 972 N N . ARG A 1 125 ? 0.569 20.719 -4.16 1 98.31 125 ARG A N 1
ATOM 973 C CA . ARG A 1 125 ? 1.477 20.938 -3.041 1 98.31 125 ARG A CA 1
ATOM 974 C C . ARG A 1 125 ? 2.164 19.641 -2.623 1 98.31 125 ARG A C 1
ATOM 976 O O . ARG A 1 125 ? 3.365 19.625 -2.352 1 98.31 125 ARG A O 1
ATOM 983 N N . ALA A 1 126 ? 1.455 18.562 -2.617 1 98.69 126 ALA A N 1
ATOM 984 C CA . ALA A 1 126 ? 2.02 17.266 -2.297 1 98.69 126 ALA A CA 1
ATOM 985 C C . ALA A 1 126 ? 3.059 16.844 -3.334 1 98.69 126 ALA A C 1
ATOM 987 O O . ALA A 1 126 ? 4.117 16.312 -2.982 1 98.69 126 ALA A O 1
ATOM 988 N N . GLU A 1 127 ? 2.734 17.062 -4.527 1 98.38 127 GLU A N 1
ATOM 989 C CA . GLU A 1 127 ? 3.664 16.75 -5.605 1 98.38 127 GLU A CA 1
ATOM 990 C C . GLU A 1 127 ? 4.945 17.562 -5.492 1 98.38 127 GLU A C 1
ATOM 992 O O . GLU A 1 127 ? 6.047 17.031 -5.621 1 98.38 127 GLU A O 1
ATOM 997 N N . LYS A 1 128 ? 4.793 18.828 -5.23 1 98.62 128 LYS A N 1
ATOM 998 C CA . LYS A 1 128 ? 5.93 19.734 -5.098 1 98.62 128 LYS A CA 1
ATOM 999 C C . LYS A 1 128 ? 6.844 19.312 -3.955 1 98.62 128 LYS A C 1
ATOM 1001 O O . LYS A 1 128 ? 8.055 19.188 -4.137 1 98.62 128 LYS A O 1
ATOM 1006 N N . VAL A 1 129 ? 6.266 19.047 -2.869 1 98.81 129 VAL A N 1
ATOM 1007 C CA . VAL A 1 129 ? 7.082 18.734 -1.698 1 98.81 129 VAL A CA 1
ATOM 1008 C C . VAL A 1 129 ? 7.734 17.375 -1.86 1 98.81 129 VAL A C 1
ATOM 1010 O O . VAL A 1 129 ? 8.859 17.156 -1.412 1 98.81 129 VAL A O 1
ATOM 1013 N N . LEU A 1 130 ? 7.043 16.438 -2.443 1 98.62 130 LEU A N 1
ATOM 1014 C CA . LEU A 1 130 ? 7.641 15.133 -2.713 1 98.62 130 LEU A CA 1
ATOM 1015 C C . LEU A 1 130 ? 8.883 15.281 -3.586 1 98.62 130 LEU A C 1
ATOM 1017 O O . LEU A 1 130 ? 9.938 14.711 -3.277 1 98.62 130 LEU A O 1
ATOM 1021 N N . HIS A 1 131 ? 8.789 16.031 -4.621 1 97.88 131 HIS A N 1
ATOM 1022 C CA . HIS A 1 131 ? 9.93 16.234 -5.516 1 97.88 131 HIS A CA 1
ATOM 1023 C C . HIS A 1 131 ? 11.078 16.938 -4.797 1 97.88 131 HIS A C 1
ATOM 1025 O O . HIS A 1 131 ? 12.242 16.594 -5.004 1 97.88 131 HIS A O 1
ATOM 1031 N N . LYS A 1 132 ? 10.695 17.953 -4.043 1 98.62 132 LYS A N 1
ATOM 1032 C CA . LYS A 1 132 ? 11.711 18.625 -3.244 1 98.62 132 LYS A CA 1
ATOM 1033 C C . LYS A 1 132 ? 12.461 17.656 -2.352 1 98.62 132 LYS A C 1
ATOM 1035 O O . LYS A 1 132 ? 13.695 17.656 -2.32 1 98.62 132 LYS A O 1
ATOM 1040 N N . ILE A 1 133 ? 11.75 16.797 -1.652 1 98.25 133 ILE A N 1
ATOM 1041 C CA . ILE A 1 133 ? 12.352 15.844 -0.718 1 98.25 133 ILE A CA 1
ATOM 1042 C C . ILE A 1 133 ? 13.242 14.867 -1.477 1 98.25 133 ILE A C 1
ATOM 1044 O O . ILE A 1 133 ? 14.391 14.625 -1.082 1 98.25 133 ILE A O 1
ATOM 1048 N N . LEU A 1 134 ? 12.773 14.32 -2.561 1 97.75 134 LEU A N 1
ATOM 1049 C CA . LEU A 1 134 ? 13.508 13.32 -3.332 1 97.75 134 LEU A CA 1
ATOM 1050 C C . LEU A 1 134 ? 14.797 13.914 -3.9 1 97.75 134 LEU A C 1
ATOM 1052 O O . LEU A 1 134 ? 15.797 13.211 -4.055 1 97.75 134 LEU A O 1
ATOM 1056 N N . ASN A 1 135 ? 14.75 15.203 -4.16 1 97.38 135 ASN A N 1
ATOM 1057 C CA . ASN A 1 135 ? 15.914 15.859 -4.75 1 97.38 135 ASN A CA 1
ATOM 1058 C C . ASN A 1 135 ? 16.875 16.359 -3.68 1 97.38 135 ASN A C 1
ATOM 1060 O O . ASN A 1 135 ? 18.078 16.094 -3.744 1 97.38 135 ASN A O 1
ATOM 1064 N N . ASP A 1 136 ? 16.359 17.078 -2.713 1 97.94 136 ASP A N 1
ATOM 1065 C CA . ASP A 1 136 ? 17.188 17.781 -1.739 1 97.94 136 ASP A CA 1
ATOM 1066 C C . ASP A 1 136 ? 17.812 16.797 -0.742 1 97.94 136 ASP A C 1
ATOM 1068 O O . ASP A 1 136 ? 18.844 17.094 -0.136 1 97.94 136 ASP A O 1
ATOM 1072 N N . TYR A 1 137 ? 17.188 15.641 -0.566 1 97.81 137 TYR A N 1
ATOM 1073 C CA . TYR A 1 137 ? 17.656 14.727 0.468 1 97.81 137 TYR A CA 1
ATOM 1074 C C . TYR A 1 137 ? 18.125 13.414 -0.141 1 97.81 137 TYR A C 1
ATOM 1076 O O . TYR A 1 137 ? 18.156 12.383 0.535 1 97.81 137 TYR A O 1
ATOM 1084 N N . LYS A 1 138 ? 18.484 13.375 -1.361 1 95.12 138 LYS A N 1
ATOM 1085 C CA . LYS A 1 138 ? 18.828 12.188 -2.131 1 95.12 138 LYS A CA 1
ATOM 1086 C C . LYS A 1 138 ? 20.094 11.539 -1.6 1 95.12 138 LYS A C 1
ATOM 1088 O O . LYS A 1 138 ? 20.391 10.383 -1.916 1 95.12 138 LYS A O 1
ATOM 1093 N N . THR A 1 139 ? 20.906 12.266 -0.798 1 96.44 139 THR A N 1
ATOM 1094 C CA . THR A 1 139 ? 22.156 11.727 -0.278 1 96.44 139 THR A CA 1
ATOM 1095 C C . THR A 1 139 ? 21.906 10.844 0.936 1 96.44 139 THR A C 1
ATOM 1097 O O . THR A 1 139 ? 22.781 10.102 1.365 1 96.44 139 THR A O 1
ATOM 1100 N N . TYR A 1 140 ? 20.703 10.961 1.526 1 97.88 140 TYR A N 1
ATOM 1101 C CA . TYR A 1 140 ? 20.359 10.133 2.676 1 97.88 140 TYR A CA 1
ATOM 1102 C C . TYR A 1 140 ? 19.828 8.781 2.229 1 97.88 140 TYR A C 1
ATOM 1104 O O . TYR A 1 140 ? 19.141 8.68 1.209 1 97.88 140 TYR A O 1
ATOM 1112 N N . ASP A 1 141 ? 20.172 7.742 2.971 1 98 141 ASP A N 1
ATOM 1113 C CA . ASP A 1 141 ? 19.688 6.402 2.648 1 98 141 ASP A CA 1
ATOM 1114 C C . ASP A 1 141 ? 18.219 6.238 3.037 1 98 141 ASP A C 1
ATOM 1116 O O . ASP A 1 141 ? 17.453 5.629 2.303 1 98 141 ASP A O 1
ATOM 1120 N N . ARG A 1 142 ? 17.891 6.777 4.199 1 98.81 142 ARG A N 1
ATOM 1121 C CA . ARG A 1 142 ? 16.531 6.629 4.711 1 98.81 142 ARG A CA 1
ATOM 1122 C C . ARG A 1 142 ? 16.016 7.949 5.27 1 98.81 142 ARG A C 1
ATOM 1124 O O . ARG A 1 142 ? 16.594 8.508 6.207 1 98.81 142 ARG A O 1
ATOM 1131 N N . VAL A 1 143 ? 14.922 8.492 4.711 1 98.88 143 VAL A N 1
ATOM 1132 C CA . VAL A 1 143 ? 14.281 9.742 5.109 1 98.88 143 VAL A CA 1
ATOM 1133 C C . VAL A 1 143 ? 12.906 9.445 5.715 1 98.88 143 VAL A C 1
ATOM 1135 O O . VAL A 1 143 ? 12.086 8.766 5.098 1 98.88 143 VAL A O 1
ATOM 1138 N N . ALA A 1 144 ? 12.664 9.891 6.938 1 98.94 144 ALA A N 1
ATOM 1139 C CA . ALA A 1 144 ? 11.328 9.797 7.531 1 98.94 144 ALA A CA 1
ATOM 1140 C C . ALA A 1 144 ? 10.516 11.062 7.27 1 98.94 144 ALA A C 1
ATOM 1142 O O . ALA A 1 144 ? 11.031 12.172 7.402 1 98.94 144 ALA A O 1
ATOM 1143 N N . ILE A 1 145 ? 9.352 10.875 6.82 1 98.94 145 ILE A N 1
ATOM 1144 C CA . ILE A 1 145 ? 8.391 11.969 6.652 1 98.94 145 ILE A CA 1
ATOM 1145 C C . ILE A 1 145 ? 7.254 11.812 7.66 1 98.94 145 ILE A C 1
ATOM 1147 O O . ILE A 1 145 ? 6.578 10.781 7.688 1 98.94 145 ILE A O 1
ATOM 1151 N N . VAL A 1 146 ? 7.039 12.734 8.531 1 98.94 146 VAL A N 1
ATOM 1152 C CA . VAL A 1 146 ? 5.93 12.734 9.484 1 98.94 146 VAL A CA 1
ATOM 1153 C C . VAL A 1 146 ? 4.902 13.789 9.07 1 98.94 146 VAL A C 1
ATOM 1155 O O . VAL A 1 146 ? 5.211 14.977 9.008 1 98.94 146 VAL A O 1
ATOM 1158 N N . SER A 1 147 ? 3.764 13.359 8.781 1 98.81 147 SER A N 1
ATOM 1159 C CA . SER A 1 147 ? 2.75 14.25 8.227 1 98.81 147 SER A CA 1
ATOM 1160 C C . SER A 1 147 ? 1.345 13.789 8.594 1 98.81 147 SER A C 1
ATOM 1162 O O . SER A 1 147 ? 1.108 13.344 9.719 1 98.81 147 SER A O 1
ATOM 1164 N N . HIS A 1 148 ? 0.366 14.016 7.746 1 98.44 148 HIS A N 1
ATOM 1165 C CA . HIS A 1 148 ? -1.055 13.836 8.023 1 98.44 148 HIS A CA 1
ATOM 1166 C C . HIS A 1 148 ? -1.699 12.898 7.008 1 98.44 148 HIS A C 1
ATOM 1168 O O . HIS A 1 148 ? -1.133 12.648 5.941 1 98.44 148 HIS A O 1
ATOM 1174 N N . GLY A 1 149 ? -2.898 12.406 7.402 1 98 149 GLY A N 1
ATOM 1175 C CA . GLY A 1 149 ? -3.551 11.406 6.57 1 98 149 GLY A CA 1
ATOM 1176 C C . GLY A 1 149 ? -3.758 11.867 5.141 1 98 149 GLY A C 1
ATOM 1177 O O . GLY A 1 149 ? -3.404 11.148 4.195 1 98 149 GLY A O 1
ATOM 1178 N N . GLY A 1 150 ? -4.395 13.07 4.977 1 98 150 GLY A N 1
ATOM 1179 C CA . GLY A 1 150 ? -4.648 13.586 3.639 1 98 150 GLY A CA 1
ATOM 1180 C C . GLY A 1 150 ? -3.379 13.836 2.848 1 98 150 GLY A C 1
ATOM 1181 O O . GLY A 1 150 ? -3.307 13.516 1.661 1 98 150 GLY A O 1
ATOM 1182 N N . MET A 1 151 ? -2.434 14.406 3.436 1 98.69 151 MET A N 1
ATOM 1183 C CA . MET A 1 151 ? -1.17 14.703 2.768 1 98.69 151 MET A CA 1
ATOM 1184 C C . MET A 1 151 ? -0.445 13.422 2.375 1 98.69 151 MET A C 1
ATOM 1186 O O . MET A 1 151 ? 0.037 13.297 1.248 1 98.69 151 MET A O 1
ATOM 1190 N N . ILE A 1 152 ? -0.405 12.453 3.258 1 98.88 152 ILE A N 1
ATOM 1191 C CA . ILE A 1 152 ? 0.245 11.18 2.971 1 98.88 152 ILE A CA 1
ATOM 1192 C C . ILE A 1 152 ? -0.435 10.508 1.777 1 98.88 152 ILE A C 1
ATOM 1194 O O . ILE A 1 152 ? 0.236 9.992 0.881 1 98.88 152 ILE A O 1
ATOM 1198 N N . SER A 1 153 ? -1.729 10.523 1.795 1 98.75 153 SER A N 1
ATOM 1199 C CA . SER A 1 153 ? -2.469 9.969 0.667 1 98.75 153 SER A CA 1
ATOM 1200 C C . SER A 1 153 ? -2.047 10.617 -0.646 1 98.75 153 SER A C 1
ATOM 1202 O O . SER A 1 153 ? -1.823 9.93 -1.644 1 98.75 153 SER A O 1
ATOM 1204 N N . ASN A 1 154 ? -1.911 11.922 -0.66 1 98.69 154 ASN A N 1
ATOM 1205 C CA . ASN A 1 154 ? -1.544 12.633 -1.878 1 98.69 154 ASN A CA 1
ATOM 1206 C C . ASN A 1 154 ? -0.078 12.406 -2.238 1 98.69 154 ASN A C 1
ATOM 1208 O O . ASN A 1 154 ? 0.277 12.375 -3.418 1 98.69 154 ASN A O 1
ATOM 1212 N N . LEU A 1 155 ? 0.78 12.281 -1.219 1 98.88 155 LEU A N 1
ATOM 1213 C CA . LEU A 1 155 ? 2.166 11.914 -1.489 1 98.88 155 LEU A CA 1
ATOM 1214 C C . LEU A 1 155 ? 2.248 10.57 -2.203 1 98.88 155 LEU A C 1
ATOM 1216 O O . LEU A 1 155 ? 2.988 10.422 -3.178 1 98.88 155 LEU A O 1
ATOM 1220 N N . LEU A 1 156 ? 1.483 9.609 -1.721 1 98.81 156 LEU A N 1
ATOM 1221 C CA . LEU A 1 156 ? 1.485 8.281 -2.314 1 98.81 156 LEU A CA 1
ATOM 1222 C C . LEU A 1 156 ? 0.921 8.312 -3.73 1 98.81 156 LEU A C 1
ATOM 1224 O O . LEU A 1 156 ? 1.453 7.66 -4.633 1 98.81 156 LEU A O 1
ATOM 1228 N N . LYS A 1 157 ? -0.152 9.07 -3.902 1 98.62 157 LYS A N 1
ATOM 1229 C CA . LYS A 1 157 ? -0.692 9.234 -5.246 1 98.62 157 LYS A CA 1
ATOM 1230 C C . LYS A 1 157 ? 0.354 9.828 -6.191 1 98.62 157 LYS A C 1
ATOM 1232 O O . LYS A 1 157 ? 0.474 9.391 -7.34 1 98.62 157 LYS A O 1
ATOM 1237 N N . SER A 1 158 ? 1.053 10.828 -5.699 1 98 158 SER A N 1
ATOM 1238 C CA . SER A 1 158 ? 2.105 11.461 -6.484 1 98 158 SER A CA 1
ATOM 1239 C C . SER A 1 158 ? 3.236 10.484 -6.785 1 98 158 SER A C 1
ATOM 1241 O O . SER A 1 158 ? 3.709 10.406 -7.922 1 98 158 SER A O 1
ATOM 1243 N N . LEU A 1 159 ? 3.641 9.766 -5.789 1 98 159 LEU A N 1
ATOM 1244 C CA . LEU A 1 159 ? 4.719 8.797 -5.918 1 98 159 LEU A CA 1
ATOM 1245 C C . LEU A 1 159 ? 4.391 7.754 -6.984 1 98 159 LEU A C 1
ATOM 1247 O O . LEU A 1 159 ? 5.273 7.312 -7.723 1 98 159 LEU A O 1
ATOM 1251 N N . LEU A 1 160 ? 3.148 7.379 -7.039 1 98.12 160 LEU A N 1
ATOM 1252 C CA . LEU A 1 160 ? 2.689 6.34 -7.957 1 98.12 160 LEU A CA 1
ATOM 1253 C C . LEU A 1 160 ? 2.307 6.938 -9.305 1 98.12 160 LEU A C 1
ATOM 1255 O O . LEU A 1 160 ? 1.82 6.227 -10.188 1 98.12 160 LEU A O 1
ATOM 1259 N N . GLU A 1 161 ? 2.424 8.227 -9.477 1 96.81 161 GLU A N 1
ATOM 1260 C CA . GLU A 1 161 ? 2.143 8.961 -10.711 1 96.81 161 GLU A CA 1
ATOM 1261 C C . GLU A 1 161 ? 0.699 8.75 -11.156 1 96.81 161 GLU A C 1
ATOM 1263 O O . GLU A 1 161 ? 0.433 8.578 -12.352 1 96.81 161 GLU A O 1
ATOM 1268 N N . LEU A 1 162 ? -0.168 8.664 -10.211 1 97.94 162 LEU A N 1
ATOM 1269 C CA . LEU A 1 162 ? -1.592 8.57 -10.516 1 97.94 162 LEU A CA 1
ATOM 1270 C C . LEU A 1 162 ? -2.131 9.906 -11.016 1 97.94 162 LEU A C 1
ATOM 1272 O O . LEU A 1 162 ? -1.604 10.969 -10.664 1 97.94 162 LEU A O 1
ATOM 1276 N N . PRO A 1 163 ? -3.166 9.898 -11.836 1 96.5 163 PRO A N 1
ATOM 1277 C CA . PRO A 1 163 ? -3.791 11.156 -12.234 1 96.5 163 PRO A CA 1
ATOM 1278 C C . PRO A 1 163 ? -4.316 11.961 -11.047 1 96.5 163 PRO A C 1
ATOM 1280 O O . PRO A 1 163 ? -4.637 11.383 -10 1 96.5 163 PRO A O 1
ATOM 1283 N N . VAL A 1 164 ? -4.391 13.234 -11.266 1 95.62 164 VAL A N 1
ATOM 1284 C CA . VAL A 1 164 ? -4.898 14.109 -10.211 1 95.62 164 VAL A CA 1
ATOM 1285 C C . VAL A 1 164 ? -6.293 13.656 -9.789 1 95.62 164 VAL A C 1
ATOM 1287 O O . VAL A 1 164 ? -6.609 13.648 -8.594 1 95.62 164 VAL A O 1
ATOM 1290 N N . ILE A 1 165 ? -7.035 13.32 -10.875 1 93.62 165 ILE A N 1
ATOM 1291 C CA . ILE A 1 165 ? -8.352 12.773 -10.586 1 93.62 165 ILE A CA 1
ATOM 1292 C C . ILE A 1 165 ? -8.289 11.242 -10.594 1 93.62 165 ILE A C 1
ATOM 1294 O O . ILE A 1 165 ? -8.195 10.625 -11.664 1 93.62 165 ILE A O 1
ATOM 1298 N N . THR A 1 166 ? -8.008 10.609 -9.609 1 96.19 166 THR A N 1
ATOM 1299 C CA . THR A 1 166 ? -7.938 9.164 -9.445 1 96.19 166 THR A CA 1
ATOM 1300 C C . THR A 1 166 ? -9.008 8.68 -8.469 1 96.19 166 THR A C 1
ATOM 1302 O O . THR A 1 166 ? -9.438 9.438 -7.594 1 96.19 166 THR A O 1
ATOM 1305 N N . LEU A 1 167 ? -9.375 7.445 -8.578 1 96.06 167 LEU A N 1
ATOM 1306 C CA . LEU A 1 167 ? -10.32 6.832 -7.648 1 96.06 167 LEU A CA 1
ATOM 1307 C C . LEU A 1 167 ? -9.602 6.316 -6.406 1 96.06 167 LEU A C 1
ATOM 1309 O O . LEU A 1 167 ? -10.242 5.945 -5.422 1 96.06 167 LEU A O 1
ATOM 1313 N N . ALA A 1 168 ? -8.281 6.352 -6.387 1 97.94 168 ALA A N 1
ATOM 1314 C CA . ALA A 1 168 ? -7.492 5.719 -5.332 1 97.94 168 ALA A CA 1
ATOM 1315 C C . ALA A 1 168 ? -7.453 6.594 -4.078 1 97.94 168 ALA A C 1
ATOM 1317 O O . ALA A 1 168 ? -7.348 7.82 -4.172 1 97.94 168 ALA A O 1
ATOM 1318 N N . ALA A 1 169 ? -7.562 6.043 -2.975 1 97.5 169 ALA A N 1
ATOM 1319 C CA . ALA A 1 169 ? -7.359 6.668 -1.67 1 97.5 169 ALA A CA 1
ATOM 1320 C C . ALA A 1 169 ? -6.484 5.797 -0.775 1 97.5 169 ALA A C 1
ATOM 1322 O O . ALA A 1 169 ? -6.602 4.57 -0.785 1 97.5 169 ALA A O 1
ATOM 1323 N N . PHE A 1 170 ? -5.633 6.398 -0.025 1 98.62 170 PHE A N 1
ATOM 1324 C CA . PHE A 1 170 ? -4.711 5.711 0.87 1 98.62 170 PHE A CA 1
ATOM 1325 C C . PHE A 1 170 ? -4.895 6.184 2.307 1 98.62 170 PHE A C 1
ATOM 1327 O O . PHE A 1 170 ? -4.035 6.883 2.848 1 98.62 170 PHE A O 1
ATOM 1334 N N . PRO A 1 171 ? -5.953 5.77 2.938 1 98.25 171 PRO A N 1
ATOM 1335 C CA . PRO A 1 171 ? -6.094 6.16 4.344 1 98.25 171 PRO A CA 1
ATOM 1336 C C . PRO A 1 171 ? -4.957 5.637 5.215 1 98.25 171 PRO A C 1
ATOM 1338 O O . PRO A 1 171 ? -4.418 4.555 4.957 1 98.25 171 PRO A O 1
ATOM 1341 N N . THR A 1 172 ? -4.539 6.375 6.164 1 98.5 172 THR A N 1
ATOM 1342 C CA . THR A 1 172 ? -3.486 6.008 7.102 1 98.5 172 THR A CA 1
ATOM 1343 C C . THR A 1 172 ? -3.959 6.188 8.539 1 98.5 172 THR A C 1
ATOM 1345 O O . THR A 1 172 ? -4.488 7.242 8.898 1 98.5 172 THR A O 1
ATOM 1348 N N . GLY A 1 173 ? -3.852 5.137 9.367 1 97.94 173 GLY A N 1
ATOM 1349 C CA . GLY A 1 173 ? -4.191 5.238 10.781 1 97.94 173 GLY A CA 1
ATOM 1350 C C . GLY A 1 173 ? -3.182 6.035 11.578 1 97.94 173 GLY A C 1
ATOM 1351 O O . GLY A 1 173 ? -2.125 6.406 11.07 1 97.94 173 GLY A O 1
ATOM 1352 N N . ASP A 1 174 ? -3.537 6.344 12.836 1 97.88 174 ASP A N 1
ATOM 1353 C CA . ASP A 1 174 ? -2.607 7.047 13.719 1 97.88 174 ASP A CA 1
ATOM 1354 C C . ASP A 1 174 ? -1.278 6.297 13.82 1 97.88 174 ASP A C 1
ATOM 1356 O O . ASP A 1 174 ? -1.255 5.102 14.109 1 97.88 174 ASP A O 1
ATOM 1360 N N . THR A 1 175 ? -0.231 7.02 13.516 1 98.69 175 THR A N 1
ATOM 1361 C CA . THR A 1 175 ? 1.144 6.531 13.523 1 98.69 175 THR A CA 1
ATOM 1362 C C . THR A 1 175 ? 1.317 5.383 12.531 1 98.69 175 THR A C 1
ATOM 1364 O O . THR A 1 175 ? 2.201 4.539 12.703 1 98.69 175 THR A O 1
ATOM 1367 N N . GLY A 1 176 ? 0.399 5.27 11.602 1 98.69 176 GLY A N 1
ATOM 1368 C CA . GLY A 1 176 ? 0.622 4.324 10.516 1 98.69 176 GLY A CA 1
ATOM 1369 C C . GLY A 1 176 ? 1.908 4.578 9.758 1 98.69 176 GLY A C 1
ATOM 1370 O O . GLY A 1 176 ? 2.26 5.73 9.492 1 98.69 176 GLY A O 1
ATOM 1371 N N . VAL A 1 177 ? 2.605 3.486 9.445 1 98.88 177 VAL A N 1
ATOM 1372 C CA . VAL A 1 177 ? 3.916 3.596 8.812 1 98.88 177 VAL A CA 1
ATOM 1373 C C . VAL A 1 177 ? 3.855 3.025 7.395 1 98.88 177 VAL A C 1
ATOM 1375 O O . VAL A 1 177 ? 3.254 1.972 7.168 1 98.88 177 VAL A O 1
ATOM 1378 N N . HIS A 1 178 ? 4.324 3.744 6.434 1 98.88 178 HIS A N 1
ATOM 1379 C CA . HIS A 1 178 ? 4.543 3.301 5.062 1 98.88 178 HIS A CA 1
ATOM 1380 C C . HIS A 1 178 ? 6.031 3.242 4.73 1 98.88 178 HIS A C 1
ATOM 1382 O O . HIS A 1 178 ? 6.801 4.105 5.16 1 98.88 178 HIS A O 1
ATOM 1388 N N . LEU A 1 179 ? 6.461 2.27 3.973 1 98.88 179 LEU A N 1
ATOM 1389 C CA . LEU A 1 179 ? 7.84 2.18 3.506 1 98.88 179 LEU A CA 1
ATOM 1390 C C . LEU A 1 179 ? 7.895 2.062 1.985 1 98.88 179 LEU A C 1
ATOM 1392 O O . LEU A 1 179 ? 7.312 1.14 1.409 1 98.88 179 LEU A O 1
ATOM 1396 N N . VAL A 1 180 ? 8.586 3.031 1.398 1 98.75 180 VAL A N 1
ATOM 1397 C CA . VAL A 1 180 ? 8.75 3.064 -0.051 1 98.75 180 VAL A CA 1
ATOM 1398 C C . VAL A 1 180 ? 10.227 3.213 -0.405 1 98.75 180 VAL A C 1
ATOM 1400 O O . VAL A 1 180 ? 10.93 4.043 0.176 1 98.75 180 VAL A O 1
ATOM 1403 N N . GLU A 1 181 ? 10.695 2.416 -1.271 1 98.56 181 GLU A N 1
ATOM 1404 C CA . GLU A 1 181 ? 12.031 2.562 -1.84 1 98.56 181 GLU A CA 1
ATOM 1405 C C . GLU A 1 181 ? 11.984 3.289 -3.182 1 98.56 181 GLU A C 1
ATOM 1407 O O . GLU A 1 181 ? 11.242 2.893 -4.082 1 98.56 181 GLU A O 1
ATOM 1412 N N . VAL A 1 182 ? 12.766 4.328 -3.238 1 98 182 VAL A N 1
ATOM 1413 C CA . VAL A 1 182 ? 12.773 5.148 -4.445 1 98 182 VAL A CA 1
ATOM 1414 C C . VAL A 1 182 ? 14.141 5.082 -5.109 1 98 182 VAL A C 1
ATOM 1416 O O . VAL A 1 182 ? 15.156 5.422 -4.492 1 98 182 VAL A O 1
ATOM 1419 N N . THR A 1 183 ? 14.195 4.621 -6.285 1 95 183 THR A N 1
ATOM 1420 C CA . THR A 1 183 ? 15.375 4.684 -7.137 1 95 183 THR A CA 1
ATOM 1421 C C . THR A 1 183 ? 15.086 5.473 -8.414 1 95 183 THR A C 1
ATOM 1423 O O . THR A 1 183 ? 13.992 6.012 -8.578 1 95 183 THR A O 1
ATOM 1426 N N . GLU A 1 184 ? 16.062 5.605 -9.273 1 91.19 184 GLU A N 1
ATOM 1427 C CA . GLU A 1 184 ? 15.867 6.328 -10.523 1 91.19 184 GLU A CA 1
ATOM 1428 C C . GLU A 1 184 ? 14.797 5.656 -11.391 1 91.19 184 GLU A C 1
ATOM 1430 O O . GLU A 1 184 ? 14.016 6.336 -12.055 1 91.19 184 GLU A O 1
ATOM 1435 N N . ASP A 1 185 ? 14.695 4.387 -11.227 1 92.5 185 ASP A N 1
ATOM 1436 C CA . ASP A 1 185 ? 13.875 3.67 -12.203 1 92.5 185 ASP A CA 1
ATOM 1437 C C . ASP A 1 185 ? 12.758 2.893 -11.508 1 92.5 185 ASP A C 1
ATOM 1439 O O . ASP A 1 185 ? 12.039 2.125 -12.148 1 92.5 185 ASP A O 1
ATOM 1443 N N . LYS A 1 186 ?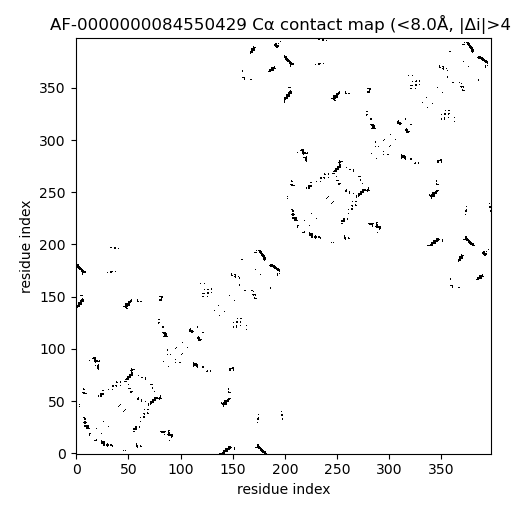 12.625 3.076 -10.195 1 96.31 186 LYS A N 1
ATOM 1444 C CA . LYS A 1 186 ? 11.617 2.258 -9.531 1 96.31 186 LYS A CA 1
ATOM 1445 C C . LYS A 1 186 ? 11.031 2.98 -8.32 1 96.31 186 LYS A C 1
ATOM 1447 O O . LYS A 1 186 ? 11.703 3.801 -7.699 1 96.31 186 LYS A O 1
ATOM 1452 N N . ARG A 1 187 ? 9.852 2.82 -8.102 1 98.31 187 ARG A N 1
ATOM 1453 C CA . ARG A 1 187 ? 9.141 3.09 -6.863 1 98.31 187 ARG A CA 1
ATOM 1454 C C . ARG A 1 187 ? 8.633 1.799 -6.227 1 98.31 187 ARG A C 1
ATOM 1456 O O . ARG A 1 187 ? 7.594 1.273 -6.621 1 98.31 187 ARG A O 1
ATOM 1463 N N . VAL A 1 188 ? 9.352 1.265 -5.277 1 98.62 188 VAL A N 1
ATOM 1464 C CA . VAL A 1 188 ? 9.016 -0.018 -4.672 1 98.62 188 VAL A CA 1
ATOM 1465 C C . VAL A 1 188 ? 8.219 0.213 -3.387 1 98.62 188 VAL A C 1
ATOM 1467 O O . VAL A 1 188 ? 8.773 0.646 -2.375 1 98.62 188 VAL A O 1
ATOM 1470 N N . ILE A 1 189 ? 6.902 -0.064 -3.434 1 98.81 189 ILE A N 1
ATOM 1471 C CA . ILE A 1 189 ? 6.027 0.057 -2.271 1 98.81 189 ILE A CA 1
ATOM 1472 C C . ILE A 1 189 ? 6.148 -1.191 -1.402 1 98.81 189 ILE A C 1
ATOM 1474 O O . ILE A 1 189 ? 5.469 -2.191 -1.643 1 98.81 189 ILE A O 1
ATOM 1478 N N . ARG A 1 190 ? 6.934 -1.143 -0.386 1 98.69 190 ARG A N 1
ATOM 1479 C CA . ARG A 1 190 ? 7.219 -2.311 0.441 1 98.69 190 ARG A CA 1
ATOM 1480 C C . ARG A 1 190 ? 6.012 -2.676 1.302 1 98.69 190 ARG A C 1
ATOM 1482 O O . ARG A 1 190 ? 5.637 -3.848 1.391 1 98.69 190 ARG A O 1
ATOM 1489 N N . PHE A 1 191 ? 5.445 -1.73 1.963 1 98.81 191 PHE A N 1
ATOM 1490 C CA . PHE A 1 191 ? 4.191 -1.896 2.691 1 98.81 191 PHE A CA 1
ATOM 1491 C C . PHE A 1 191 ? 3.514 -0.551 2.914 1 98.81 191 PHE A C 1
ATOM 1493 O O . PHE A 1 191 ? 4.164 0.494 2.873 1 98.81 191 PHE A O 1
ATOM 1500 N N . LEU A 1 192 ? 2.232 -0.6 3.117 1 98.88 192 LEU A N 1
ATOM 1501 C CA . LEU A 1 192 ? 1.463 0.604 3.41 1 98.88 192 LEU A CA 1
ATOM 1502 C C . LEU A 1 192 ? 0.636 0.425 4.68 1 98.88 192 LEU A C 1
ATOM 1504 O O . LEU A 1 192 ? 0.032 -0.63 4.887 1 98.88 192 LEU A O 1
ATOM 1508 N N . ASN A 1 193 ? 0.641 1.514 5.547 1 98.69 193 ASN A N 1
ATOM 1509 C CA . ASN A 1 193 ? -0.224 1.659 6.715 1 98.69 193 ASN A CA 1
ATOM 1510 C C . ASN A 1 193 ? -0.036 0.509 7.699 1 98.69 193 ASN A C 1
ATOM 1512 O O . ASN A 1 193 ? -1.012 -0.098 8.141 1 98.69 193 ASN A O 1
ATOM 1516 N N . ARG A 1 194 ? 1.237 0.217 7.957 1 97.94 194 ARG A N 1
ATOM 1517 C CA . ARG A 1 194 ? 1.577 -0.759 8.992 1 97.94 194 ARG A CA 1
ATOM 1518 C C . ARG A 1 194 ? 1.425 -0.159 10.383 1 97.94 194 ARG A C 1
ATOM 1520 O O . ARG A 1 194 ? 1.888 0.954 10.641 1 97.94 194 ARG A O 1
ATOM 1527 N N . GLN A 1 195 ? 0.709 -0.855 11.297 1 96.94 195 GLN A N 1
ATOM 1528 C CA . GLN A 1 195 ? 0.471 -0.363 12.648 1 96.94 195 GLN A CA 1
ATOM 1529 C C . GLN A 1 195 ? 0.75 -1.448 13.688 1 96.94 195 GLN A C 1
ATOM 1531 O O . GLN A 1 195 ? 0.074 -1.519 14.719 1 96.94 195 GLN A O 1
ATOM 1536 N N . GLU A 1 196 ? 1.658 -2.318 13.383 1 93.31 196 GLU A N 1
ATOM 1537 C CA . GLU A 1 196 ? 1.966 -3.461 14.234 1 93.31 196 GLU A CA 1
ATOM 1538 C C . GLU A 1 196 ? 2.453 -3.008 15.609 1 93.31 196 GLU A C 1
ATOM 1540 O O . GLU A 1 196 ? 2.293 -3.725 16.594 1 93.31 196 GLU A O 1
ATOM 1545 N N . HIS A 1 197 ? 3.008 -1.823 15.648 1 95.06 197 HIS A N 1
ATOM 1546 C CA . HIS A 1 197 ? 3.535 -1.286 16.906 1 95.06 197 HIS A CA 1
ATOM 1547 C C . HIS A 1 197 ? 2.41 -0.971 17.875 1 95.06 197 HIS A C 1
ATOM 1549 O O . HIS A 1 197 ? 2.66 -0.755 19.078 1 95.06 197 HIS A O 1
ATOM 1555 N N . LEU A 1 198 ? 1.182 -0.908 17.438 1 93.75 198 LEU A N 1
ATOM 1556 C CA . LEU A 1 198 ? 0.059 -0.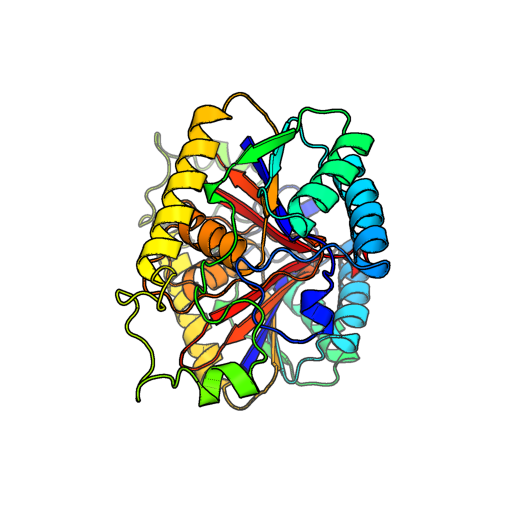55 18.297 1 93.75 198 LEU A CA 1
ATOM 1557 C C . LEU A 1 198 ? -0.604 -1.797 18.875 1 93.75 198 LEU A C 1
ATOM 1559 O O . LEU A 1 198 ? -1.511 -1.696 19.703 1 93.75 198 LEU A O 1
ATOM 1563 N N . VAL A 1 199 ? -0.286 -3.059 18.422 1 82.44 199 VAL A N 1
ATOM 1564 C CA . VAL A 1 199 ? -0.905 -4.293 18.891 1 82.44 199 VAL A CA 1
ATOM 1565 C C . VAL A 1 199 ? -0.062 -4.902 20.016 1 82.44 199 VAL A C 1
ATOM 1567 O O . VAL A 1 199 ? 1.158 -4.727 20.047 1 82.44 199 VAL A O 1
ATOM 1570 N N . MET B 1 1 ? -17.297 -3.768 -2.037 1 96.62 1 MET B N 1
ATOM 1571 C CA . MET B 1 1 ? -16.641 -5.051 -1.812 1 96.62 1 MET B CA 1
ATOM 1572 C C . MET B 1 1 ? -15.219 -4.852 -1.291 1 96.62 1 MET B C 1
ATOM 1574 O O . MET B 1 1 ? -14.562 -3.863 -1.628 1 96.62 1 MET B O 1
ATOM 1578 N N . GLU B 1 2 ? -14.758 -5.762 -0.358 1 98.56 2 GLU B N 1
ATOM 1579 C CA . GLU B 1 2 ? -13.375 -5.785 0.099 1 98.56 2 GLU B CA 1
ATOM 1580 C C . GLU B 1 2 ? -12.602 -6.938 -0.534 1 98.56 2 GLU B C 1
ATOM 1582 O O . GLU B 1 2 ? -13.117 -8.055 -0.646 1 98.56 2 GLU B O 1
ATOM 1587 N N . LEU B 1 3 ? -11.5 -6.621 -1.005 1 98.88 3 LEU B N 1
ATOM 1588 C CA . LEU B 1 3 ? -10.57 -7.641 -1.469 1 98.88 3 LEU B CA 1
ATOM 1589 C C . LEU B 1 3 ? -9.453 -7.863 -0.45 1 98.88 3 LEU B C 1
ATOM 1591 O O . LEU B 1 3 ? -8.75 -6.922 -0.079 1 98.88 3 LEU B O 1
ATOM 1595 N N . VAL B 1 4 ? -9.352 -9.047 0.049 1 98.88 4 VAL B N 1
ATOM 1596 C CA . VAL B 1 4 ? -8.203 -9.484 0.84 1 98.88 4 VAL B CA 1
ATOM 1597 C C . VAL B 1 4 ? -7.242 -10.289 -0.04 1 98.88 4 VAL B C 1
ATOM 1599 O O . VAL B 1 4 ? -7.52 -11.438 -0.385 1 98.88 4 VAL B O 1
ATOM 1602 N N . ILE B 1 5 ? -6.16 -9.688 -0.418 1 98.94 5 ILE B N 1
ATOM 1603 C CA . ILE B 1 5 ? -5.23 -10.297 -1.358 1 98.94 5 ILE B CA 1
ATOM 1604 C C . ILE B 1 5 ? -4.031 -10.867 -0.601 1 98.94 5 ILE B C 1
ATOM 1606 O O . ILE B 1 5 ? -3.383 -10.156 0.172 1 98.94 5 ILE B O 1
ATOM 1610 N N . ILE B 1 6 ? -3.729 -12.109 -0.82 1 98.94 6 ILE B N 1
ATOM 1611 C CA . ILE B 1 6 ? -2.76 -12.836 -0.003 1 98.94 6 ILE B CA 1
ATOM 1612 C C . ILE B 1 6 ? -1.766 -13.562 -0.905 1 98.94 6 ILE B C 1
ATOM 1614 O O . ILE B 1 6 ? -2.16 -14.211 -1.874 1 98.94 6 ILE B O 1
ATOM 1618 N N . ARG B 1 7 ? -0.527 -13.445 -0.605 1 98.88 7 ARG B N 1
ATOM 1619 C CA . ARG B 1 7 ? 0.456 -14.297 -1.268 1 98.88 7 ARG B CA 1
ATOM 1620 C C . ARG B 1 7 ? 0.552 -15.656 -0.582 1 98.88 7 ARG B C 1
ATOM 1622 O O . ARG B 1 7 ? 0.339 -15.766 0.627 1 98.88 7 ARG B O 1
ATOM 1629 N N . HIS B 1 8 ? 0.922 -16.609 -1.263 1 98.62 8 HIS B N 1
ATOM 1630 C CA . HIS B 1 8 ? 1.118 -17.938 -0.702 1 98.62 8 HIS B CA 1
ATOM 1631 C C . HIS B 1 8 ? 2.25 -17.938 0.319 1 98.62 8 HIS B C 1
ATOM 1633 O O . HIS B 1 8 ? 3.035 -17 0.39 1 98.62 8 HIS B O 1
ATOM 1639 N N . GLY B 1 9 ? 2.258 -19.062 1.117 1 98.31 9 GLY B N 1
ATOM 1640 C CA . GLY B 1 9 ? 3.373 -19.281 2.027 1 98.31 9 GLY B CA 1
ATOM 1641 C C . GLY B 1 9 ? 4.656 -19.672 1.317 1 98.31 9 GLY B C 1
ATOM 1642 O O . GLY B 1 9 ? 4.664 -19.859 0.101 1 98.31 9 GLY B O 1
ATOM 1643 N N . GLN B 1 10 ? 5.691 -19.797 2.082 1 97 10 GLN B N 1
ATOM 1644 C CA . GLN B 1 10 ? 6.98 -20.203 1.529 1 97 10 GLN B CA 1
ATOM 1645 C C . GLN B 1 10 ? 6.879 -21.531 0.788 1 97 10 GLN B C 1
ATOM 1647 O O . GLN B 1 10 ? 6.281 -22.484 1.29 1 97 10 GLN B O 1
ATOM 1652 N N . SER B 1 11 ? 7.41 -21.516 -0.399 1 95.19 11 SER B N 1
ATOM 1653 C CA . SER B 1 11 ? 7.422 -22.734 -1.195 1 95.19 11 SER B CA 1
ATOM 1654 C C . SER B 1 11 ? 8.82 -23.344 -1.271 1 95.19 11 SER B C 1
ATOM 1656 O O . SER B 1 11 ? 9.805 -22.688 -0.921 1 95.19 11 SER B O 1
ATOM 1658 N N . GLU B 1 12 ? 8.922 -24.516 -1.779 1 92 12 GLU B N 1
ATOM 1659 C CA . GLU B 1 12 ? 10.219 -25.188 -1.93 1 92 12 GLU B CA 1
ATOM 1660 C C . GLU B 1 12 ? 11.109 -24.438 -2.922 1 92 12 GLU B C 1
ATOM 1662 O O . GLU B 1 12 ? 12.336 -24.469 -2.809 1 92 12 GLU B O 1
ATOM 1667 N N . ALA B 1 13 ? 10.461 -23.75 -3.861 1 84.75 13 ALA B N 1
ATOM 1668 C CA . ALA B 1 13 ? 11.211 -22.969 -4.848 1 84.75 13 ALA B CA 1
ATOM 1669 C C . ALA B 1 13 ? 11.961 -21.828 -4.184 1 84.75 13 ALA B C 1
ATOM 1671 O O . ALA B 1 13 ? 13.047 -21.438 -4.633 1 84.75 13 ALA B O 1
ATOM 1672 N N . ASP B 1 14 ? 11.391 -21.266 -3.184 1 82.56 14 ASP B N 1
ATOM 1673 C CA . ASP B 1 14 ? 12.016 -20.156 -2.461 1 82.56 14 ASP B CA 1
ATOM 1674 C C . ASP B 1 14 ? 13.336 -20.594 -1.834 1 82.56 14 ASP B C 1
ATOM 1676 O O . ASP B 1 14 ? 14.289 -19.797 -1.766 1 82.56 14 ASP B O 1
ATOM 1680 N N . LEU B 1 15 ? 13.352 -21.812 -1.432 1 81.88 15 LEU B N 1
ATOM 1681 C CA . LEU B 1 15 ? 14.539 -22.359 -0.79 1 81.88 15 LEU B CA 1
ATOM 1682 C C . LEU B 1 15 ? 15.617 -22.688 -1.822 1 81.88 15 LEU B C 1
ATOM 1684 O O . LEU B 1 15 ? 16.812 -22.484 -1.571 1 81.88 15 LEU B O 1
ATOM 1688 N N . LEU B 1 16 ? 15.031 -23.062 -2.928 1 77.69 16 LEU B N 1
ATOM 1689 C CA . LEU B 1 16 ? 15.953 -23.5 -3.961 1 77.69 16 LEU B CA 1
ATOM 1690 C C . LEU B 1 16 ? 16.438 -22.328 -4.809 1 77.69 16 LEU B C 1
ATOM 1692 O O . LEU B 1 16 ? 17.344 -22.469 -5.629 1 77.69 16 LEU B O 1
ATOM 1696 N N . ARG B 1 17 ? 16 -21.234 -4.555 1 77.81 17 ARG B N 1
ATOM 1697 C CA . ARG B 1 17 ? 16.359 -20 -5.262 1 77.81 17 ARG B CA 1
ATOM 1698 C C . ARG B 1 17 ? 16.234 -20.188 -6.77 1 77.81 17 ARG B C 1
ATOM 1700 O O . ARG B 1 17 ? 17.141 -19.844 -7.52 1 77.81 17 ARG B O 1
ATOM 1707 N N . VAL B 1 18 ? 15.203 -20.812 -7.176 1 79.31 18 VAL B N 1
ATOM 1708 C CA . VAL B 1 18 ? 14.961 -21.047 -8.594 1 79.31 18 VAL B CA 1
ATOM 1709 C C . VAL B 1 18 ? 13.883 -20.094 -9.102 1 79.31 18 VAL B C 1
ATOM 1711 O O . VAL B 1 18 ? 13.125 -19.531 -8.312 1 79.31 18 VAL B O 1
ATOM 1714 N N . HIS B 1 19 ? 13.883 -19.891 -10.406 1 83.25 19 HIS B N 1
ATOM 1715 C CA . HIS B 1 19 ? 12.766 -19.188 -11.023 1 83.25 19 HIS B CA 1
ATOM 1716 C C . HIS B 1 19 ? 11.461 -19.953 -10.859 1 83.25 19 HIS B C 1
ATOM 1718 O O . HIS B 1 19 ? 11.25 -20.969 -11.531 1 83.25 19 HIS B O 1
ATOM 1724 N N . GLU B 1 20 ? 10.641 -19.562 -10 1 84.31 20 GLU B N 1
ATOM 1725 C CA . GLU B 1 20 ? 9.43 -20.328 -9.695 1 84.31 20 GLU B CA 1
ATOM 1726 C C . GLU B 1 20 ? 8.375 -20.141 -10.781 1 84.31 20 GLU B C 1
ATOM 1728 O O . GLU B 1 20 ? 8.188 -21.016 -11.625 1 84.31 20 GLU B O 1
ATOM 1733 N N . GLY B 1 21 ? 7.891 -18.922 -10.93 1 90.62 21 GLY B N 1
ATOM 1734 C CA . GLY B 1 21 ? 6.883 -18.719 -11.961 1 90.62 21 GLY B CA 1
ATOM 1735 C C . GLY B 1 21 ? 5.816 -19.797 -11.977 1 90.62 21 GLY B C 1
ATOM 1736 O O . GLY B 1 21 ? 5.129 -20.016 -10.977 1 90.62 21 GLY B O 1
ATOM 1737 N N . ARG B 1 22 ? 5.852 -20.609 -13.023 1 91.56 22 ARG B N 1
ATOM 1738 C CA . ARG B 1 22 ? 4.805 -21.625 -13.18 1 91.56 22 ARG B CA 1
ATOM 1739 C C . ARG B 1 22 ? 5.27 -22.984 -12.656 1 91.56 22 ARG B C 1
ATOM 1741 O O . ARG B 1 22 ? 4.496 -23.938 -12.648 1 91.56 22 ARG B O 1
ATOM 1748 N N . ALA B 1 23 ? 6.559 -22.984 -12.258 1 88.12 23 ALA B N 1
ATOM 1749 C CA . ALA B 1 23 ? 6.984 -24.219 -11.625 1 88.12 23 ALA B CA 1
ATOM 1750 C C . ALA B 1 23 ? 6.141 -24.531 -10.391 1 88.12 23 ALA B C 1
ATOM 1752 O O . ALA B 1 23 ? 5.938 -23.656 -9.539 1 88.12 23 ALA B O 1
ATOM 1753 N N . ASP B 1 24 ? 5.688 -25.734 -10.242 1 92.88 24 ASP B N 1
ATOM 1754 C CA . ASP B 1 24 ? 4.613 -26.047 -9.297 1 92.88 24 ASP B CA 1
ATOM 1755 C C . ASP B 1 24 ? 5.16 -26.734 -8.047 1 92.88 24 ASP B C 1
ATOM 1757 O O . ASP B 1 24 ? 4.824 -27.875 -7.762 1 92.88 24 ASP B O 1
ATOM 1761 N N . PHE B 1 25 ? 5.832 -26.016 -7.211 1 92.38 25 PHE B N 1
ATOM 1762 C CA . PHE B 1 25 ? 6.43 -26.5 -5.973 1 92.38 25 PHE B CA 1
ATOM 1763 C C . PHE B 1 25 ? 5.438 -26.406 -4.816 1 92.38 25 PHE B C 1
ATOM 1765 O O . PHE B 1 25 ? 4.629 -25.469 -4.766 1 92.38 25 PHE B O 1
ATOM 1772 N N . PRO B 1 26 ? 5.512 -27.359 -3.914 1 96.12 26 PRO B 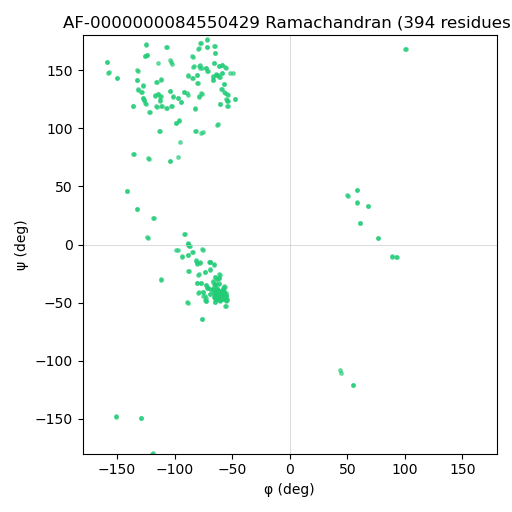N 1
ATOM 1773 C CA . PRO B 1 26 ? 4.645 -27.281 -2.734 1 96.12 26 PRO B CA 1
ATOM 1774 C C . PRO B 1 26 ? 5.164 -26.312 -1.675 1 96.12 26 PRO B C 1
ATOM 1776 O O . PRO B 1 26 ? 6.305 -25.859 -1.763 1 96.12 26 PRO B O 1
ATOM 1779 N N . LEU B 1 27 ? 4.332 -26.031 -0.694 1 97.69 27 LEU B N 1
ATOM 1780 C CA . LEU B 1 27 ? 4.766 -25.281 0.475 1 97.69 27 LEU B CA 1
ATOM 1781 C C . LEU B 1 27 ? 5.82 -26.047 1.262 1 97.69 27 LEU B C 1
ATOM 1783 O O . LEU B 1 27 ? 5.793 -27.281 1.3 1 97.69 27 LEU B O 1
ATOM 1787 N N . THR B 1 28 ? 6.719 -25.344 1.839 1 97.31 28 THR B N 1
ATOM 1788 C CA . THR B 1 28 ? 7.59 -25.938 2.848 1 97.31 28 THR B CA 1
ATOM 1789 C C . THR B 1 28 ? 6.859 -26.078 4.18 1 97.31 28 THR B C 1
ATOM 1791 O O . THR B 1 28 ? 5.715 -25.641 4.312 1 97.31 28 THR B O 1
ATOM 1794 N N . GLY B 1 29 ? 7.535 -26.734 5.133 1 97.5 29 GLY B N 1
ATOM 1795 C CA . GLY B 1 29 ? 6.98 -26.766 6.477 1 97.5 29 GLY B CA 1
ATOM 1796 C C . GLY B 1 29 ? 6.746 -25.375 7.047 1 97.5 29 GLY B C 1
ATOM 1797 O O . GLY B 1 29 ? 5.703 -25.109 7.645 1 97.5 29 GLY B O 1
ATOM 1798 N N . LEU B 1 30 ? 7.684 -24.562 6.84 1 97.62 30 LEU B N 1
ATOM 1799 C CA . LEU B 1 30 ? 7.531 -23.172 7.262 1 97.62 30 LEU B CA 1
ATOM 1800 C C . LEU B 1 30 ? 6.359 -22.516 6.543 1 97.62 30 LEU B C 1
ATOM 1802 O O . LEU B 1 30 ? 5.609 -21.75 7.148 1 97.62 30 LEU B O 1
ATOM 1806 N N . GLY B 1 31 ? 6.238 -22.75 5.27 1 98.25 31 GLY B N 1
ATOM 1807 C CA . GLY B 1 31 ? 5.137 -22.203 4.488 1 98.25 31 GLY B CA 1
ATOM 1808 C C . GLY B 1 31 ? 3.775 -22.625 5.02 1 98.25 31 GLY B C 1
ATOM 1809 O O . GLY B 1 31 ? 2.838 -21.812 5.023 1 98.25 31 GLY B O 1
ATOM 1810 N N . GLU B 1 32 ? 3.709 -23.859 5.441 1 98.25 32 GLU B N 1
ATOM 1811 C CA . GLU B 1 32 ? 2.477 -24.344 6.051 1 98.25 32 GLU B CA 1
ATOM 1812 C C . GLU B 1 32 ? 2.162 -23.594 7.344 1 98.25 32 GLU B C 1
ATOM 1814 O O . GLU B 1 32 ? 1.016 -23.219 7.582 1 98.25 32 GLU B O 1
ATOM 1819 N N . MET B 1 33 ? 3.172 -23.453 8.117 1 98.44 33 MET B N 1
ATOM 1820 C CA . MET B 1 33 ? 3.006 -22.719 9.375 1 98.44 33 MET B CA 1
ATOM 1821 C C . MET B 1 33 ? 2.609 -21.266 9.117 1 98.44 33 MET B C 1
ATOM 1823 O O . MET B 1 33 ? 1.743 -20.734 9.805 1 98.44 33 MET B O 1
ATOM 1827 N N . GLN B 1 34 ? 3.207 -20.625 8.172 1 98.56 34 GLN B N 1
ATOM 1828 C CA . GLN B 1 34 ? 2.859 -19.266 7.789 1 98.56 34 GLN B CA 1
ATOM 1829 C C . GLN B 1 34 ? 1.394 -19.172 7.375 1 98.56 34 GLN B C 1
ATOM 1831 O O . GLN B 1 34 ? 0.683 -18.25 7.789 1 98.56 34 GLN B O 1
ATOM 1836 N N . ALA B 1 35 ? 1.001 -20.125 6.562 1 98.56 35 ALA B N 1
ATOM 1837 C CA . ALA B 1 35 ? -0.384 -20.156 6.098 1 98.56 35 ALA B CA 1
ATOM 1838 C C . ALA B 1 35 ? -1.351 -20.297 7.27 1 98.56 35 ALA B C 1
ATOM 1840 O O . ALA B 1 35 ? -2.365 -19.594 7.332 1 98.56 35 ALA B O 1
ATOM 1841 N N . TRP B 1 36 ? -0.998 -21.172 8.133 1 98.44 36 TRP B N 1
ATOM 1842 C CA . TRP B 1 36 ? -1.846 -21.375 9.305 1 98.44 36 TRP B CA 1
ATOM 1843 C C . TRP B 1 36 ? -1.97 -20.094 10.125 1 98.44 36 TRP B C 1
ATOM 1845 O O . TRP B 1 36 ? -3.076 -19.703 10.492 1 98.44 36 TRP B O 1
ATOM 1855 N N . LYS B 1 37 ? -0.867 -19.453 10.422 1 98.56 37 LYS B N 1
ATOM 1856 C CA . LYS B 1 37 ? -0.882 -18.203 11.18 1 98.56 37 LYS B CA 1
ATOM 1857 C C . LYS B 1 37 ? -1.69 -17.125 10.453 1 98.56 37 LYS B C 1
ATOM 1859 O O . LYS B 1 37 ? -2.445 -16.375 11.086 1 98.56 37 LYS B O 1
ATOM 1864 N N . MET B 1 38 ? -1.485 -17.062 9.203 1 98.62 38 MET B N 1
ATOM 1865 C CA . MET B 1 38 ? -2.205 -16.109 8.367 1 98.62 38 MET B CA 1
ATOM 1866 C C . MET B 1 38 ? -3.711 -16.328 8.453 1 98.62 38 MET B C 1
ATOM 1868 O O . MET B 1 38 ? -4.48 -15.375 8.547 1 98.62 38 MET B O 1
ATOM 1872 N N . THR B 1 39 ? -4.133 -17.562 8.445 1 98.19 39 THR B N 1
ATOM 1873 C CA . THR B 1 39 ? -5.562 -17.859 8.453 1 98.19 39 THR B CA 1
ATOM 1874 C C . THR B 1 39 ? -6.199 -17.438 9.773 1 98.19 39 THR B C 1
ATOM 1876 O O . THR B 1 39 ? -7.332 -16.953 9.789 1 98.19 39 THR B O 1
ATOM 1879 N N . ILE B 1 40 ? -5.512 -17.625 10.859 1 97.56 40 ILE B N 1
ATOM 1880 C CA . ILE B 1 40 ? -6.016 -17.203 12.164 1 97.56 40 ILE B CA 1
ATOM 1881 C C . ILE B 1 40 ? -6.215 -15.688 12.172 1 97.56 40 ILE B C 1
ATOM 1883 O O . ILE B 1 40 ? -7.262 -15.195 12.594 1 97.56 40 ILE B O 1
ATOM 1887 N N . TYR B 1 41 ? -5.227 -15.055 11.68 1 97.75 41 TYR B N 1
ATOM 1888 C CA . TYR B 1 41 ? -5.238 -13.594 11.648 1 97.75 41 TYR B CA 1
ATOM 1889 C C . TYR B 1 41 ? -6.34 -13.078 10.727 1 97.75 41 TYR B C 1
ATOM 1891 O O . TYR B 1 41 ? -7.133 -12.219 11.117 1 97.75 41 TYR B O 1
ATOM 1899 N N . VAL B 1 42 ? -6.445 -13.57 9.539 1 98.44 42 VAL B N 1
ATOM 1900 C CA . VAL B 1 42 ? -7.367 -13.086 8.516 1 98.44 42 VAL B CA 1
ATOM 1901 C C . VAL B 1 42 ? -8.805 -13.414 8.914 1 98.44 42 VAL B C 1
ATOM 1903 O O . VAL B 1 42 ? -9.703 -12.586 8.75 1 98.44 42 VAL B O 1
ATOM 1906 N N . THR B 1 43 ? -9.023 -14.625 9.414 1 98.38 43 THR B N 1
ATOM 1907 C CA . THR B 1 43 ? -10.383 -15.008 9.789 1 98.38 43 THR B CA 1
ATOM 1908 C C . THR B 1 43 ? -10.867 -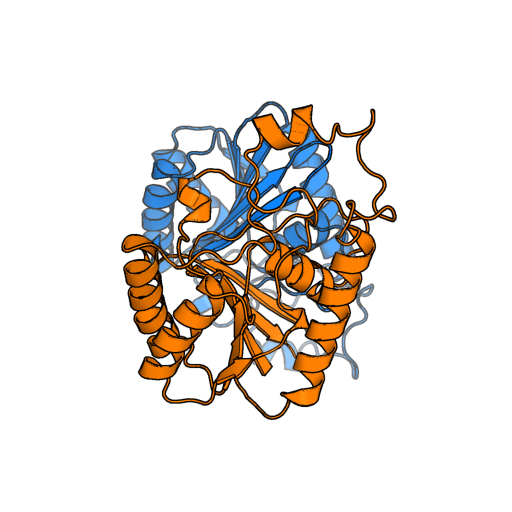14.18 10.969 1 98.38 43 THR B C 1
ATOM 1910 O O . THR B 1 43 ? -12.055 -13.867 11.078 1 98.38 43 THR B O 1
ATOM 1913 N N . LYS B 1 44 ? -9.969 -13.812 11.82 1 97.56 44 LYS B N 1
ATOM 1914 C CA . LYS B 1 44 ? -10.32 -13 12.977 1 97.56 44 LYS B CA 1
ATOM 1915 C C . LYS B 1 44 ? -10.664 -11.57 12.562 1 97.56 44 LYS B C 1
ATOM 1917 O O . LYS B 1 44 ? -11.594 -10.969 13.109 1 97.56 44 LYS B O 1
ATOM 1922 N N . HIS B 1 45 ? -9.984 -11.031 11.609 1 97.25 45 HIS B N 1
ATOM 1923 C CA . HIS B 1 45 ? -10.07 -9.602 11.359 1 97.25 45 HIS B CA 1
ATOM 1924 C C . HIS B 1 45 ? -10.766 -9.312 10.031 1 97.25 45 HIS B C 1
ATOM 1926 O O . HIS B 1 45 ? -11.391 -8.266 9.867 1 97.25 45 HIS B O 1
ATOM 1932 N N . PHE B 1 46 ? -10.625 -10.25 9.062 1 97.69 46 PHE B N 1
ATOM 1933 C CA . PHE B 1 46 ? -11.07 -10.031 7.691 1 97.69 46 PHE B CA 1
ATOM 1934 C C . PHE B 1 46 ? -11.672 -11.305 7.109 1 97.69 46 PHE B C 1
ATOM 1936 O O . PHE B 1 46 ? -11.344 -11.695 5.984 1 97.69 46 PHE B O 1
ATOM 1943 N N . LYS B 1 47 ? -12.523 -11.977 7.836 1 98.56 47 LYS B N 1
ATOM 1944 C CA . LYS B 1 47 ? -13.07 -13.25 7.379 1 98.56 47 LYS B CA 1
ATOM 1945 C C . LYS B 1 47 ? -13.695 -13.117 5.992 1 98.56 47 LYS B C 1
ATOM 1947 O O . LYS B 1 47 ? -14.633 -12.336 5.801 1 98.56 47 LYS B O 1
ATOM 1952 N N . PRO B 1 48 ? -13.18 -13.852 5.059 1 98.75 48 PRO B N 1
ATOM 1953 C CA . PRO B 1 48 ? -13.75 -13.75 3.713 1 98.75 48 PRO B CA 1
ATOM 1954 C C . PRO B 1 48 ? -15.055 -14.523 3.562 1 98.75 48 PRO B C 1
ATOM 1956 O O . PRO B 1 48 ? -15.289 -15.5 4.281 1 98.75 48 PRO B O 1
ATOM 1959 N N . ASP B 1 49 ? -15.859 -14.039 2.607 1 98.69 49 ASP B N 1
ATOM 1960 C CA . ASP B 1 49 ? -17.094 -14.727 2.236 1 98.69 49 ASP B CA 1
ATOM 1961 C C . ASP B 1 49 ? -16.844 -15.766 1.15 1 98.69 49 ASP B C 1
ATOM 1963 O O . ASP B 1 49 ? -17.625 -16.703 0.983 1 98.69 49 ASP B O 1
ATOM 1967 N N . ILE B 1 50 ? -15.789 -15.609 0.409 1 98.81 50 ILE B N 1
ATOM 1968 C CA . ILE B 1 50 ? -15.383 -16.516 -0.656 1 98.81 50 ILE B CA 1
ATOM 1969 C C . ILE B 1 50 ? -13.883 -16.375 -0.92 1 98.81 50 ILE B C 1
ATOM 1971 O O . ILE B 1 50 ? -13.32 -15.289 -0.718 1 98.81 50 ILE B O 1
ATOM 1975 N N . ILE B 1 51 ? -13.289 -17.453 -1.308 1 98.94 51 ILE B N 1
ATOM 1976 C CA . ILE B 1 51 ? -11.867 -17.469 -1.626 1 98.94 51 ILE B CA 1
ATOM 1977 C C . ILE B 1 51 ? -11.672 -17.828 -3.1 1 98.94 51 ILE B C 1
ATOM 1979 O O . ILE B 1 51 ? -12.305 -18.75 -3.613 1 98.94 51 ILE B O 1
ATOM 1983 N N . ILE B 1 52 ? -10.93 -17.016 -3.793 1 98.94 52 ILE B N 1
ATOM 1984 C CA . ILE B 1 52 ? -10.492 -17.312 -5.152 1 98.94 52 ILE B CA 1
ATOM 1985 C C . ILE B 1 52 ? -8.984 -17.531 -5.176 1 98.94 52 ILE B C 1
ATOM 1987 O O . ILE B 1 52 ? -8.219 -16.703 -4.68 1 98.94 52 ILE B O 1
ATOM 1991 N N . THR B 1 53 ? -8.484 -18.656 -5.734 1 98.88 53 THR B N 1
ATOM 1992 C CA . THR B 1 53 ? -7.07 -18.984 -5.586 1 98.88 53 THR B CA 1
ATOM 1993 C C . THR B 1 53 ? -6.465 -19.375 -6.934 1 98.88 53 THR B C 1
ATOM 1995 O O . THR B 1 53 ? -7.168 -19.859 -7.82 1 98.88 53 THR B O 1
ATOM 1998 N N . SER B 1 54 ? -5.223 -19.094 -7.051 1 98.81 54 SER B N 1
ATOM 1999 C CA . SER B 1 54 ? -4.402 -19.672 -8.109 1 98.81 54 SER B CA 1
ATOM 2000 C C . SER B 1 54 ? -4.383 -21.203 -8.031 1 98.81 54 SER B C 1
ATOM 2002 O O . SER B 1 54 ? -4.418 -21.766 -6.934 1 98.81 54 SER B O 1
ATOM 2004 N N . PRO B 1 55 ? -4.281 -21.891 -9.172 1 98.31 55 PRO B N 1
ATOM 2005 C CA . PRO B 1 55 ? -4.281 -23.359 -9.156 1 98.31 55 PRO B CA 1
ATOM 2006 C C . PRO B 1 55 ? -2.934 -23.938 -8.742 1 98.31 55 PRO B C 1
ATOM 2008 O O . PRO B 1 55 ? -2.828 -25.156 -8.5 1 98.31 55 PRO B O 1
ATOM 2011 N N . LEU B 1 56 ? -1.869 -23.156 -8.734 1 97.81 56 LEU B N 1
ATOM 2012 C CA . LEU B 1 56 ? -0.564 -23.703 -8.391 1 97.81 56 LEU B CA 1
ATOM 2013 C C . LEU B 1 56 ? -0.554 -24.219 -6.957 1 97.81 56 LEU B C 1
ATOM 2015 O O . LEU B 1 56 ? -1.15 -23.609 -6.07 1 97.81 56 LEU B O 1
ATOM 2019 N N . LYS B 1 57 ? 0.142 -25.25 -6.645 1 97.94 57 LYS B N 1
ATOM 2020 C CA . LYS B 1 57 ? 0.085 -26 -5.402 1 97.94 57 LYS B CA 1
ATOM 2021 C C . LYS B 1 57 ? 0.285 -25.109 -4.191 1 97.94 57 LYS B C 1
ATOM 2023 O O . LYS B 1 57 ? -0.448 -25.203 -3.203 1 97.94 57 LYS B O 1
ATOM 2028 N N . ARG B 1 58 ? 1.283 -24.281 -4.23 1 97.5 58 ARG B N 1
ATOM 2029 C CA . ARG B 1 58 ? 1.62 -23.422 -3.092 1 97.5 58 ARG B CA 1
ATOM 2030 C C . ARG B 1 58 ? 0.467 -22.5 -2.748 1 97.5 58 ARG B C 1
ATOM 2032 O O . ARG B 1 58 ? 0.157 -22.281 -1.572 1 97.5 58 ARG B O 1
ATOM 2039 N N . ALA B 1 59 ? -0.198 -21.922 -3.744 1 98.5 59 ALA B N 1
ATOM 2040 C CA . ALA B 1 59 ? -1.332 -21.031 -3.527 1 98.5 59 ALA B CA 1
ATOM 2041 C C . ALA B 1 59 ? -2.574 -21.812 -3.109 1 98.5 59 ALA B C 1
ATOM 2043 O O . ALA B 1 59 ? -3.291 -21.406 -2.191 1 98.5 59 ALA B O 1
ATOM 2044 N N . GLN B 1 60 ? -2.809 -22.906 -3.789 1 98.25 60 GLN B N 1
ATOM 2045 C CA . GLN B 1 60 ? -3.969 -23.719 -3.467 1 98.25 60 GLN B CA 1
ATOM 2046 C C . GLN B 1 60 ? -3.906 -24.219 -2.025 1 98.25 60 GLN B C 1
ATOM 2048 O O . GLN B 1 60 ? -4.918 -24.219 -1.318 1 98.25 60 GLN B O 1
ATOM 2053 N N . ARG B 1 61 ? -2.746 -24.688 -1.64 1 98.5 61 ARG B N 1
ATOM 2054 C CA . ARG B 1 61 ? -2.596 -25.188 -0.274 1 98.5 61 ARG B CA 1
ATOM 2055 C C . ARG B 1 61 ? -2.816 -24.062 0.739 1 98.5 61 ARG B C 1
ATOM 2057 O O . ARG B 1 61 ? -3.48 -24.266 1.758 1 98.5 61 ARG B O 1
ATOM 2064 N N . THR B 1 62 ? -2.285 -22.922 0.468 1 98.81 62 THR B N 1
ATOM 2065 C CA . THR B 1 62 ? -2.508 -21.75 1.323 1 98.81 62 THR B CA 1
ATOM 2066 C C . THR B 1 62 ? -3.996 -21.438 1.42 1 98.81 62 THR B C 1
ATOM 2068 O O . THR B 1 62 ? -4.512 -21.172 2.51 1 98.81 62 THR B O 1
ATOM 2071 N N . ALA B 1 63 ? -4.684 -21.484 0.298 1 98.81 63 ALA B N 1
ATOM 2072 C CA . ALA B 1 63 ? -6.113 -21.203 0.238 1 98.81 63 ALA B CA 1
ATOM 2073 C C . ALA B 1 63 ? -6.914 -22.266 0.984 1 98.81 63 ALA B C 1
ATOM 2075 O O . ALA B 1 63 ? -7.934 -21.953 1.611 1 98.81 63 ALA B O 1
ATOM 2076 N N . GLU B 1 64 ? -6.469 -23.453 0.854 1 98.5 64 GLU B N 1
ATOM 2077 C CA . GLU B 1 64 ? -7.152 -24.562 1.521 1 98.5 64 GLU B CA 1
ATOM 2078 C C . GLU B 1 64 ? -7.141 -24.375 3.037 1 98.5 64 GLU B C 1
ATOM 2080 O O . GLU B 1 64 ? -8.148 -24.625 3.703 1 98.5 64 GLU B O 1
ATOM 2085 N N . VAL B 1 65 ? -5.988 -24.047 3.584 1 98.44 65 VAL B N 1
ATOM 2086 C CA . VAL B 1 65 ? -5.883 -23.781 5.016 1 98.44 65 VAL B CA 1
ATOM 2087 C C . VAL B 1 65 ? -6.844 -22.672 5.414 1 98.44 65 VAL B C 1
ATOM 2089 O O . VAL B 1 65 ? -7.531 -22.766 6.43 1 98.44 65 VAL B O 1
ATOM 2092 N N . LEU B 1 66 ? -6.906 -21.609 4.621 1 98.62 66 LEU B N 1
ATOM 2093 C CA . LEU B 1 66 ? -7.797 -20.484 4.883 1 98.62 66 LEU B CA 1
ATOM 2094 C C . LEU B 1 66 ? -9.258 -20.906 4.805 1 98.62 66 LEU B C 1
ATOM 2096 O O . LEU B 1 66 ? -10.078 -20.5 5.625 1 98.62 66 LEU B O 1
ATOM 2100 N N . LYS B 1 67 ? -9.523 -21.734 3.803 1 98.44 67 LYS B N 1
ATOM 2101 C CA . LYS B 1 67 ? -10.875 -22.25 3.602 1 98.44 67 LYS B CA 1
ATOM 2102 C C . LYS B 1 67 ? -11.367 -23 4.836 1 98.44 67 LYS B C 1
ATOM 2104 O O . LYS B 1 67 ? -12.508 -22.812 5.262 1 98.44 67 LYS B O 1
ATOM 2109 N N . GLU B 1 68 ? -10.539 -23.781 5.336 1 97.25 68 GLU B N 1
ATOM 2110 C CA . GLU B 1 68 ? -10.891 -24.578 6.504 1 97.25 68 GLU B CA 1
ATOM 2111 C C . GLU B 1 68 ? -11.258 -23.703 7.688 1 97.25 68 GLU B C 1
ATOM 2113 O O . GLU B 1 68 ? -12.203 -24 8.422 1 97.25 68 GLU B O 1
ATOM 2118 N N . SER B 1 69 ? -10.555 -22.672 7.875 1 96.69 69 SER B N 1
ATOM 2119 C CA . SER B 1 69 ? -10.773 -21.766 9 1 96.69 69 SER B CA 1
ATOM 2120 C C . SER B 1 69 ? -11.953 -20.828 8.742 1 96.69 69 SER B C 1
ATOM 2122 O O . SER B 1 69 ? -12.742 -20.547 9.648 1 96.69 69 SER B O 1
ATOM 2124 N N . ALA B 1 70 ? -12.102 -20.312 7.543 1 97.5 70 ALA B N 1
ATOM 2125 C CA . ALA B 1 70 ? -13.125 -19.312 7.191 1 97.5 70 ALA B CA 1
ATOM 2126 C C . ALA B 1 70 ? -14.477 -19.984 6.973 1 97.5 70 ALA B C 1
ATOM 2128 O O . ALA B 1 70 ? -15.523 -19.328 7.098 1 97.5 70 ALA B O 1
ATOM 2129 N N . GLY B 1 71 ? -14.438 -21.25 6.605 1 97.75 71 GLY B N 1
ATOM 2130 C CA . GLY B 1 71 ? -15.672 -21.984 6.383 1 97.75 71 GLY B CA 1
ATOM 2131 C C . GLY B 1 71 ? -16.438 -21.5 5.168 1 97.75 71 GLY B C 1
ATOM 2132 O O . GLY B 1 71 ? -17.672 -21.438 5.188 1 97.75 71 GLY B O 1
ATOM 2133 N N . CYS B 1 72 ? -15.789 -21.062 4.148 1 97.5 72 CYS B N 1
ATOM 2134 C CA . CYS B 1 72 ? -16.438 -20.547 2.945 1 97.5 72 CYS B CA 1
ATOM 2135 C C . CYS B 1 72 ? -15.938 -21.297 1.705 1 97.5 72 CYS B C 1
ATOM 2137 O O . CYS B 1 72 ? -15.078 -22.156 1.801 1 97.5 72 CYS B O 1
ATOM 2139 N N . GLU B 1 73 ? -16.531 -21.062 0.572 1 98.19 73 GLU B N 1
ATOM 2140 C CA . GLU B 1 73 ? -16.172 -21.719 -0.686 1 98.19 73 GLU B CA 1
ATOM 2141 C C . GLU B 1 73 ? -14.82 -21.203 -1.195 1 98.19 73 GLU B C 1
ATOM 2143 O O . GLU B 1 73 ? -14.43 -20.078 -0.905 1 98.19 73 GLU B O 1
ATOM 2148 N N . CYS B 1 74 ? -14.156 -22.031 -1.841 1 98.56 74 CYS B N 1
ATOM 2149 C CA . CYS B 1 74 ? -12.906 -21.703 -2.51 1 98.56 74 CYS B CA 1
ATOM 2150 C C . CYS B 1 74 ? -12.953 -22.109 -3.979 1 98.56 74 CYS B C 1
ATOM 2152 O O . CYS B 1 74 ? -13.211 -23.266 -4.301 1 98.56 74 CYS B O 1
ATOM 2154 N N . VAL B 1 75 ? -12.703 -21.172 -4.859 1 98.69 75 VAL B N 1
ATOM 2155 C CA . VAL B 1 75 ? -12.766 -21.406 -6.297 1 98.69 75 VAL B CA 1
ATOM 2156 C C . VAL B 1 75 ? -11.383 -21.234 -6.914 1 98.69 75 VAL B C 1
ATOM 2158 O O . VAL B 1 75 ? -10.633 -20.328 -6.539 1 98.69 75 VAL B O 1
ATOM 2161 N N . ILE B 1 76 ? -11.078 -22.109 -7.836 1 98.69 76 ILE B N 1
ATOM 2162 C CA . ILE B 1 76 ? -9.805 -22.031 -8.539 1 98.69 76 ILE B CA 1
ATOM 2163 C C . ILE B 1 76 ? -9.945 -21.125 -9.766 1 98.69 76 ILE B C 1
ATOM 2165 O O . ILE B 1 76 ? -10.914 -21.25 -10.523 1 98.69 76 ILE B O 1
ATOM 2169 N N . GLU B 1 77 ? -9.07 -20.172 -9.914 1 98.75 77 GLU B N 1
ATOM 2170 C CA . GLU B 1 77 ? -9.031 -19.266 -11.055 1 98.75 77 GLU B CA 1
ATOM 2171 C C . GLU B 1 77 ? -7.684 -19.344 -11.773 1 98.75 77 GLU B C 1
ATOM 2173 O O . GLU B 1 77 ? -6.672 -18.859 -11.273 1 98.75 77 GLU B O 1
ATOM 2178 N N . GLU B 1 78 ? -7.641 -19.812 -13 1 98.44 78 GLU B N 1
ATOM 2179 C CA . GLU B 1 78 ? -6.418 -20.094 -13.75 1 98.44 78 GLU B CA 1
ATOM 2180 C C . GLU B 1 78 ? -5.633 -18.812 -14.008 1 98.44 78 GLU B C 1
ATOM 2182 O O . GLU B 1 78 ? -4.402 -18.812 -14.031 1 98.44 78 GLU B O 1
ATOM 2187 N N . ASP B 1 79 ? -6.309 -17.766 -14.188 1 98.62 79 ASP B N 1
ATOM 2188 C CA . ASP B 1 79 ? -5.66 -16.531 -14.578 1 98.62 79 ASP B CA 1
ATOM 2189 C C . ASP B 1 79 ? -4.938 -15.883 -13.391 1 98.62 79 ASP B C 1
ATOM 2191 O O . ASP B 1 79 ? -4.211 -14.906 -13.555 1 98.62 79 ASP B O 1
ATOM 2195 N N . LEU B 1 80 ? -5.047 -16.453 -12.172 1 98.75 80 LEU B N 1
ATOM 2196 C CA . LEU B 1 80 ? -4.352 -15.938 -10.992 1 98.75 80 LEU B CA 1
ATOM 2197 C C . LEU B 1 80 ? -2.967 -16.562 -10.867 1 98.75 80 LEU B C 1
ATOM 2199 O O . LEU B 1 80 ? -2.213 -16.25 -9.945 1 98.75 80 LEU B O 1
ATOM 2203 N N . MET B 1 81 ? -2.623 -17.422 -11.805 1 98.44 81 MET B N 1
ATOM 2204 C CA . MET B 1 81 ? -1.304 -18.047 -11.781 1 98.44 81 MET B CA 1
ATOM 2205 C C . MET B 1 81 ? -0.203 -17 -11.891 1 98.44 81 MET B C 1
ATOM 2207 O O . MET B 1 81 ? -0.414 -15.93 -12.461 1 98.44 81 MET B O 1
ATOM 2211 N N . GLU B 1 82 ? 0.938 -17.359 -11.359 1 98.19 82 GLU B N 1
ATOM 2212 C CA . GLU B 1 82 ? 2.123 -16.516 -11.461 1 98.19 82 GLU B CA 1
ATOM 2213 C C . GLU B 1 82 ? 2.586 -16.391 -12.914 1 98.19 82 GLU B C 1
ATOM 2215 O O . GLU B 1 82 ? 2.055 -17.062 -13.797 1 98.19 82 GLU B O 1
ATOM 2220 N N . PHE B 1 83 ? 3.551 -15.484 -13.109 1 97.38 83 PHE B N 1
ATOM 2221 C CA . PHE B 1 83 ? 4.188 -15.227 -14.398 1 97.38 83 PHE B CA 1
ATOM 2222 C C . PHE B 1 83 ? 4.598 -16.531 -15.07 1 97.38 83 PHE B C 1
ATOM 2224 O O . PHE B 1 83 ? 5.215 -17.391 -14.438 1 97.38 83 PHE B O 1
ATOM 2231 N N . ASN B 1 84 ? 4.117 -16.703 -16.312 1 96.62 84 ASN B N 1
ATOM 2232 C CA . ASN B 1 84 ? 4.586 -17.844 -17.094 1 96.62 84 ASN B CA 1
ATOM 2233 C C . ASN B 1 84 ? 6 -17.609 -17.625 1 96.62 84 ASN B C 1
ATOM 2235 O O . ASN B 1 84 ? 6.176 -17.062 -18.703 1 96.62 84 ASN B O 1
ATOM 2239 N N . ASN B 1 85 ? 6.98 -18.125 -16.906 1 93.31 85 ASN B N 1
ATOM 2240 C CA . ASN B 1 85 ? 8.383 -17.875 -17.234 1 93.31 85 ASN B CA 1
ATOM 2241 C C . ASN B 1 85 ? 8.938 -18.953 -18.156 1 93.31 85 ASN B C 1
ATOM 2243 O O . ASN B 1 85 ? 10.156 -19.062 -18.328 1 93.31 85 ASN B O 1
ATOM 2247 N N . GLY B 1 86 ? 8.07 -19.797 -18.641 1 92.44 86 GLY B N 1
ATOM 2248 C CA . GLY B 1 86 ? 8.398 -20.719 -19.703 1 92.44 86 GLY B CA 1
ATOM 2249 C C . GLY B 1 86 ? 9.602 -21.594 -19.391 1 92.44 86 GLY B C 1
ATOM 2250 O O . GLY B 1 86 ? 9.641 -22.25 -18.344 1 92.44 86 GLY B O 1
ATOM 2251 N N . VAL B 1 87 ? 10.578 -21.453 -20.266 1 88.5 87 VAL B N 1
ATOM 2252 C CA . VAL B 1 87 ? 11.734 -22.359 -20.219 1 88.5 87 VAL B CA 1
ATOM 2253 C C . VAL B 1 87 ? 12.57 -22.047 -18.984 1 88.5 87 VAL B C 1
ATOM 2255 O O . VAL B 1 87 ? 13.438 -22.844 -18.609 1 88.5 87 VAL B O 1
ATOM 2258 N N . LEU B 1 88 ? 12.352 -20.906 -18.344 1 87.94 88 LEU B N 1
ATOM 2259 C CA . LEU B 1 88 ? 13.148 -20.531 -17.172 1 87.94 88 LEU B CA 1
ATOM 2260 C C . LEU B 1 88 ? 12.625 -21.219 -15.914 1 87.94 88 LEU B C 1
ATOM 2262 O O . LEU B 1 88 ? 13.305 -21.25 -14.891 1 87.94 88 LEU B O 1
ATOM 2266 N N . ALA B 1 89 ? 11.469 -21.766 -16.031 1 86 89 ALA B N 1
ATOM 2267 C CA . ALA B 1 89 ? 10.789 -22.328 -14.859 1 86 89 ALA B CA 1
ATOM 2268 C C . ALA B 1 89 ? 11.617 -23.438 -14.227 1 86 89 ALA B C 1
ATOM 2270 O O . ALA B 1 89 ? 11.984 -24.406 -14.898 1 86 89 ALA B O 1
ATOM 2271 N N . GLY B 1 90 ? 11.938 -23.172 -12.938 1 86.06 90 GLY B N 1
ATOM 2272 C CA . GLY B 1 90 ? 12.609 -24.219 -12.188 1 86.06 90 GLY B CA 1
ATOM 2273 C C . GLY B 1 90 ? 14.117 -24.156 -12.312 1 86.06 90 GLY B C 1
ATOM 2274 O O . GLY B 1 90 ? 14.836 -24.906 -11.641 1 86.06 90 GLY B O 1
ATOM 2275 N N . LEU B 1 91 ? 14.641 -23.312 -13.242 1 86.06 91 LEU B N 1
ATOM 2276 C CA . LEU B 1 91 ? 16.094 -23.172 -13.398 1 86.06 91 LEU B CA 1
ATOM 2277 C C . LEU B 1 91 ? 16.656 -22.234 -12.336 1 86.06 91 LEU B C 1
ATOM 2279 O O . LEU B 1 91 ? 15.992 -21.297 -11.906 1 86.06 91 LEU B O 1
ATOM 2283 N N . SER B 1 92 ? 17.812 -22.609 -12 1 82 92 SER B N 1
ATOM 2284 C CA . SER B 1 92 ? 18.531 -21.656 -11.164 1 82 92 SER B CA 1
ATOM 2285 C C . SER B 1 92 ? 18.828 -20.375 -11.93 1 82 92 SER B C 1
ATOM 2287 O O . SER B 1 92 ? 18.844 -20.359 -13.164 1 82 92 SER B O 1
ATOM 2289 N N . ARG B 1 93 ? 19 -19.344 -11.188 1 79.06 93 ARG B N 1
ATOM 2290 C CA . ARG B 1 93 ? 19.312 -18.078 -11.82 1 79.06 93 ARG B CA 1
ATOM 2291 C C . ARG B 1 93 ? 20.547 -18.203 -12.719 1 79.06 93 ARG B C 1
ATOM 2293 O O . ARG B 1 93 ? 20.578 -17.641 -13.82 1 79.06 93 ARG B O 1
ATOM 2300 N N . GLU B 1 94 ? 21.562 -18.906 -12.195 1 81.5 94 GLU B N 1
ATOM 2301 C CA . GLU B 1 94 ? 22.812 -19.094 -12.938 1 81.5 94 GLU B CA 1
ATOM 2302 C C . GLU B 1 94 ? 22.578 -19.906 -14.211 1 81.5 94 GLU B C 1
ATOM 2304 O O . GLU B 1 94 ? 23.062 -19.531 -15.281 1 81.5 94 GLU B O 1
ATOM 2309 N N . GLU B 1 95 ? 21.844 -20.984 -14.102 1 85.31 95 GLU B N 1
ATOM 2310 C CA . GLU B 1 95 ? 21.547 -21.828 -15.258 1 85.31 95 GLU B CA 1
ATOM 2311 C C . GLU B 1 95 ? 20.719 -21.062 -16.281 1 85.31 95 GLU B C 1
ATOM 2313 O O . GLU B 1 95 ? 20.922 -21.219 -17.5 1 85.31 95 GLU B O 1
ATOM 2318 N N . ALA B 1 96 ? 19.797 -20.25 -15.812 1 82.81 96 ALA B N 1
ATOM 2319 C CA . ALA B 1 96 ? 18.922 -19.469 -16.703 1 82.81 96 ALA B CA 1
ATOM 2320 C C . ALA B 1 96 ? 19.719 -18.453 -17.516 1 82.81 96 ALA B C 1
ATOM 2322 O O . ALA B 1 96 ? 19.484 -18.297 -18.703 1 82.81 96 ALA B O 1
ATOM 2323 N N . LEU B 1 97 ? 20.609 -17.781 -16.812 1 79.81 97 LEU B N 1
ATOM 2324 C CA . LEU B 1 97 ? 21.422 -16.766 -17.484 1 79.81 97 LEU B CA 1
ATOM 2325 C C . LEU B 1 97 ? 22.281 -17.391 -18.578 1 79.81 97 LEU B C 1
ATOM 2327 O O . LEU B 1 97 ? 22.531 -16.781 -19.609 1 79.81 97 LEU B O 1
ATOM 2331 N N . THR B 1 98 ? 22.797 -18.531 -18.312 1 82.81 98 THR B N 1
ATOM 2332 C CA . THR B 1 98 ? 23.672 -19.219 -19.25 1 82.81 98 THR B CA 1
ATOM 2333 C C . THR B 1 98 ? 22.875 -19.781 -20.422 1 82.81 98 THR B C 1
ATOM 2335 O O . THR B 1 98 ? 23.281 -19.594 -21.578 1 82.81 98 THR B O 1
ATOM 2338 N N . LYS B 1 99 ? 21.797 -20.406 -20.219 1 84.12 99 LYS B N 1
ATOM 2339 C CA . LYS B 1 99 ? 21.016 -21.094 -21.234 1 84.12 99 LYS B CA 1
ATOM 2340 C C . LYS B 1 99 ? 20.141 -20.125 -22.016 1 84.12 99 LYS B C 1
ATOM 2342 O O . LYS B 1 99 ? 19.891 -20.328 -23.203 1 84.12 99 LYS B O 1
ATOM 2347 N N . HIS B 1 100 ? 19.703 -19.125 -21.359 1 84.5 100 HIS B N 1
ATOM 2348 C CA . HIS B 1 100 ? 18.797 -18.141 -21.953 1 84.5 100 HIS B CA 1
ATOM 2349 C C . HIS B 1 100 ? 19.219 -16.719 -21.594 1 84.5 100 HIS B C 1
ATOM 2351 O O . HIS B 1 100 ? 18.547 -16.031 -20.828 1 84.5 100 HIS B O 1
ATOM 2357 N N . PRO B 1 101 ? 20.203 -16.25 -22.25 1 78.56 101 PRO B N 1
ATOM 2358 C CA . PRO B 1 101 ? 20.766 -14.938 -21.891 1 78.56 101 PRO B CA 1
ATOM 2359 C C . PRO B 1 101 ? 19.781 -13.789 -22.156 1 78.56 101 PRO B C 1
ATOM 2361 O O . PRO B 1 101 ? 19.016 -13.836 -23.125 1 78.56 101 PRO B O 1
ATOM 2364 N N . ILE B 1 102 ? 19.781 -12.891 -21.312 1 76.31 102 ILE B N 1
ATOM 2365 C CA . ILE B 1 102 ? 18.969 -11.688 -21.469 1 76.31 102 ILE B CA 1
ATOM 2366 C C . ILE B 1 102 ? 19.641 -10.727 -22.438 1 76.31 102 ILE B C 1
ATOM 2368 O O . ILE B 1 102 ? 20.844 -10.453 -22.328 1 76.31 102 ILE B O 1
ATOM 2372 N N . PRO B 1 103 ? 18.844 -10.289 -23.453 1 78.44 103 PRO B N 1
ATOM 2373 C CA . PRO B 1 103 ? 19.422 -9.32 -24.391 1 78.44 103 PRO B CA 1
ATOM 2374 C C . PRO B 1 103 ? 19.953 -8.07 -23.688 1 78.44 103 PRO B C 1
ATOM 2376 O O . PRO B 1 103 ? 19.531 -7.762 -22.562 1 78.44 103 PRO B O 1
ATOM 2379 N N . GLU B 1 104 ? 20.938 -7.461 -24.328 1 79.56 104 GLU B N 1
ATOM 2380 C CA . GLU B 1 104 ? 21.422 -6.176 -23.828 1 79.56 104 GLU B CA 1
ATOM 2381 C C . GLU B 1 104 ? 20.281 -5.172 -23.688 1 79.56 104 GLU B C 1
ATOM 2383 O O . GLU B 1 104 ? 19.484 -5.008 -24.609 1 79.56 104 GLU B O 1
ATOM 2388 N N . GLY B 1 105 ? 20.109 -4.535 -22.641 1 81.44 105 GLY B N 1
ATOM 2389 C CA . GLY B 1 105 ? 19.047 -3.574 -22.422 1 81.44 105 GLY B CA 1
ATOM 2390 C C . GLY B 1 105 ? 17.812 -4.191 -21.781 1 81.44 105 GLY B C 1
ATOM 2391 O O . GLY B 1 105 ? 16.844 -3.488 -21.5 1 81.44 105 GLY B O 1
ATOM 2392 N N . GLY B 1 106 ? 17.797 -5.484 -21.734 1 85.12 106 GLY B N 1
ATOM 2393 C CA . GLY B 1 106 ? 16.672 -6.172 -21.141 1 85.12 106 GLY B CA 1
ATOM 2394 C C . GLY B 1 106 ? 15.688 -6.703 -22.156 1 85.12 106 GLY B C 1
ATOM 2395 O O . GLY B 1 106 ? 15.805 -6.418 -23.359 1 85.12 106 GLY B O 1
ATOM 2396 N N . ARG B 1 107 ? 14.711 -7.566 -21.781 1 89.69 107 ARG B N 1
ATOM 2397 C CA . ARG B 1 107 ? 13.68 -8.109 -22.656 1 89.69 107 ARG B CA 1
ATOM 2398 C C . ARG B 1 107 ? 12.523 -7.129 -22.812 1 89.69 107 ARG B C 1
ATOM 2400 O O . ARG B 1 107 ? 11.93 -6.703 -21.828 1 89.69 107 ARG B O 1
ATOM 2407 N N . PRO B 1 108 ? 12.32 -6.676 -24.125 1 93 108 PRO B N 1
ATOM 2408 C CA . PRO B 1 108 ? 11.156 -5.805 -24.297 1 93 108 PRO B CA 1
ATOM 2409 C C . PRO B 1 108 ? 9.883 -6.41 -23.734 1 93 108 PRO B C 1
ATOM 2411 O O . PRO B 1 108 ? 9.672 -7.621 -23.812 1 93 108 PRO B O 1
ATOM 2414 N N . ILE B 1 109 ? 9.008 -5.578 -23.25 1 94.5 109 ILE B N 1
ATOM 2415 C CA . ILE B 1 109 ? 7.875 -6.02 -22.453 1 94.5 109 ILE B CA 1
ATOM 2416 C C . ILE B 1 109 ? 6.887 -6.785 -23.328 1 94.5 109 ILE B C 1
ATOM 2418 O O . ILE B 1 109 ? 6.023 -7.504 -22.812 1 94.5 109 ILE B O 1
ATOM 2422 N N . HIS B 1 110 ? 6.914 -6.598 -24.609 1 96.06 110 HIS B N 1
ATOM 2423 C CA . HIS B 1 110 ? 5.98 -7.266 -25.5 1 96.06 110 HIS B CA 1
ATOM 2424 C C . HIS B 1 110 ? 6.52 -8.617 -25.953 1 96.06 110 HIS B C 1
ATOM 2426 O O . HIS B 1 110 ? 5.812 -9.391 -26.609 1 96.06 110 HIS B O 1
ATOM 2432 N N . VAL B 1 111 ? 7.758 -8.977 -25.688 1 95.31 111 VAL B N 1
ATOM 2433 C CA . VAL B 1 111 ? 8.391 -10.211 -26.141 1 95.31 111 VAL B CA 1
ATOM 2434 C C . VAL B 1 111 ? 8.258 -11.281 -25.062 1 95.31 111 VAL B C 1
ATOM 2436 O O . VAL B 1 111 ? 8.734 -11.109 -23.938 1 95.31 111 VAL B O 1
ATOM 2439 N N . PRO B 1 112 ? 7.66 -12.406 -25.391 1 95.31 112 PRO B N 1
ATOM 2440 C CA . PRO B 1 112 ? 7.492 -13.477 -24.406 1 95.31 112 PRO B CA 1
ATOM 2441 C C . PRO B 1 112 ? 8.773 -14.258 -24.156 1 95.31 112 PRO B C 1
ATOM 2443 O O . PRO B 1 112 ? 9.648 -14.312 -25.031 1 95.31 112 PRO B O 1
ATOM 2446 N N . ILE B 1 113 ? 8.867 -14.781 -22.969 1 92.25 113 ILE B N 1
ATOM 2447 C CA . ILE B 1 113 ? 9.875 -15.805 -22.719 1 92.25 113 ILE B CA 1
ATOM 2448 C C . ILE B 1 113 ? 9.539 -17.062 -23.516 1 92.25 113 ILE B C 1
ATOM 2450 O O . ILE B 1 113 ? 8.367 -17.406 -23.688 1 92.25 113 ILE B O 1
ATOM 2454 N N . ASP B 1 114 ? 10.555 -17.75 -24 1 91.5 114 ASP B N 1
ATOM 2455 C CA . ASP B 1 114 ? 10.297 -18.984 -24.75 1 91.5 114 ASP B CA 1
ATOM 2456 C C . ASP B 1 114 ? 9.43 -19.953 -23.938 1 91.5 114 ASP B C 1
ATOM 2458 O O . ASP B 1 114 ? 9.75 -20.25 -22.797 1 91.5 114 ASP B O 1
ATOM 2462 N N . GLY B 1 115 ? 8.297 -20.328 -24.547 1 94.19 115 GLY B N 1
ATOM 2463 C CA . GLY B 1 115 ? 7.398 -21.234 -23.844 1 94.19 115 GLY B CA 1
ATOM 2464 C C . GLY B 1 115 ? 6.586 -20.547 -22.766 1 94.19 115 GLY B C 1
ATOM 2465 O O . GLY B 1 115 ? 5.926 -21.219 -21.953 1 94.19 115 GLY B O 1
ATOM 2466 N N . GLY B 1 116 ? 6.699 -19.234 -22.672 1 96.25 116 GLY B N 1
ATOM 2467 C CA . GLY B 1 116 ? 6.035 -18.5 -21.625 1 96.25 116 GLY B CA 1
ATOM 2468 C C . GLY B 1 116 ? 5.23 -17.312 -22.125 1 96.25 116 GLY B C 1
ATOM 2469 O O . GLY B 1 116 ? 4.594 -17.406 -23.188 1 96.25 116 GLY B O 1
ATOM 2470 N N . GLU B 1 117 ? 5.105 -16.281 -21.375 1 97.62 117 GLU B N 1
ATOM 2471 C CA . GLU B 1 117 ? 4.367 -15.078 -21.734 1 97.62 117 GLU B CA 1
ATOM 2472 C C . GLU B 1 117 ? 5.242 -13.836 -21.594 1 97.62 117 GLU B C 1
ATOM 2474 O O . GLU B 1 117 ? 6.328 -13.898 -21.016 1 97.62 117 GLU B O 1
ATOM 2479 N N . SER B 1 118 ? 4.836 -12.75 -22.219 1 96.75 118 SER B N 1
ATOM 2480 C CA . SER B 1 118 ? 5.52 -11.469 -22.078 1 96.75 118 SER B CA 1
ATOM 2481 C C . SER B 1 118 ? 5.043 -10.719 -20.844 1 96.75 118 SER B C 1
ATOM 2483 O O . SER B 1 118 ? 4.012 -11.07 -20.266 1 96.75 118 SER B O 1
ATOM 2485 N N . GLU B 1 119 ? 5.84 -9.797 -20.453 1 96.62 119 GLU B N 1
ATOM 2486 C CA . GLU B 1 119 ? 5.41 -8.945 -19.359 1 96.62 119 GLU B CA 1
ATOM 2487 C C . GLU B 1 119 ? 4.078 -8.266 -19.656 1 96.62 119 GLU B C 1
ATOM 2489 O O . GLU B 1 119 ? 3.25 -8.07 -18.766 1 96.62 119 GLU B O 1
ATOM 2494 N N . LEU B 1 120 ? 3.898 -7.906 -20.891 1 98.06 120 LEU B N 1
ATOM 2495 C CA . LEU B 1 120 ? 2.662 -7.266 -21.328 1 98.06 120 LEU B CA 1
ATOM 2496 C C . LEU B 1 120 ? 1.481 -8.227 -21.203 1 98.06 120 LEU B C 1
ATOM 2498 O O . LEU B 1 120 ? 0.415 -7.844 -20.719 1 98.06 120 LEU B O 1
ATOM 2502 N N . GLU B 1 121 ? 1.643 -9.406 -21.625 1 98.06 121 GLU B N 1
ATOM 2503 C CA . GLU B 1 121 ? 0.603 -10.43 -21.516 1 98.06 121 GLU B CA 1
ATOM 2504 C C . GLU B 1 121 ? 0.259 -10.703 -20.047 1 98.06 121 GLU B C 1
ATOM 2506 O O . GLU B 1 121 ? -0.912 -10.875 -19.703 1 98.06 121 GLU B O 1
ATOM 2511 N N . PHE B 1 122 ? 1.32 -10.766 -19.281 1 98.38 122 PHE B N 1
ATOM 2512 C CA . PHE B 1 122 ? 1.135 -10.992 -17.859 1 98.38 122 PHE B CA 1
ATOM 2513 C C . PHE B 1 122 ? 0.306 -9.875 -17.234 1 98.38 122 PHE B C 1
ATOM 2515 O O . PHE B 1 122 ? -0.636 -10.133 -16.484 1 98.38 122 PHE B O 1
ATOM 2522 N N . ARG B 1 123 ? 0.574 -8.641 -17.547 1 98.5 123 ARG B N 1
ATOM 2523 C CA . ARG B 1 123 ? -0.171 -7.484 -17.062 1 98.5 123 ARG B CA 1
ATOM 2524 C C . ARG B 1 123 ? -1.618 -7.523 -17.547 1 98.5 123 ARG B C 1
ATOM 2526 O O . ARG B 1 123 ? -2.539 -7.227 -16.781 1 98.5 123 ARG B O 1
ATOM 2533 N N . MET B 1 124 ? -1.86 -7.895 -18.734 1 98.12 124 MET B N 1
ATOM 2534 C CA . MET B 1 124 ? -3.207 -7.953 -19.297 1 98.12 124 MET B CA 1
ATOM 2535 C C . MET B 1 124 ? -4.02 -9.07 -18.641 1 98.12 124 MET B C 1
ATOM 2537 O O . MET B 1 124 ? -5.219 -8.914 -18.406 1 98.12 124 MET B O 1
ATOM 2541 N N . ARG B 1 125 ? -3.316 -10.164 -18.391 1 98.31 125 ARG B N 1
ATOM 2542 C CA . ARG B 1 125 ? -3.979 -11.266 -17.688 1 98.31 125 ARG B CA 1
ATOM 2543 C C . ARG B 1 125 ? -4.422 -10.836 -16.297 1 98.31 125 ARG B C 1
ATOM 2545 O O . ARG B 1 125 ? -5.527 -11.164 -15.859 1 98.31 125 ARG B O 1
ATOM 2552 N N . ALA B 1 126 ? -3.615 -10.086 -15.617 1 98.69 126 ALA B N 1
ATOM 2553 C CA . ALA B 1 126 ? -3.959 -9.562 -14.297 1 98.69 126 ALA B CA 1
ATOM 2554 C C . ALA B 1 126 ? -5.152 -8.617 -14.375 1 98.69 126 ALA B C 1
ATOM 2556 O O . ALA B 1 126 ? -6.043 -8.656 -13.523 1 98.69 126 ALA B O 1
ATOM 2557 N N . GLU B 1 127 ? -5.121 -7.809 -15.336 1 98.38 127 GLU B N 1
ATOM 2558 C CA . GLU B 1 127 ? -6.227 -6.879 -15.539 1 98.38 127 GLU B CA 1
ATOM 2559 C C . GLU B 1 127 ? -7.531 -7.621 -15.82 1 98.38 127 GLU B C 1
ATOM 2561 O O . GLU B 1 127 ? -8.57 -7.297 -15.242 1 98.38 127 GLU B O 1
ATOM 2566 N N . LYS B 1 128 ? -7.445 -8.609 -16.672 1 98.62 128 LYS B N 1
ATOM 2567 C CA . LYS B 1 128 ? -8.617 -9.406 -17.031 1 98.62 128 LYS B CA 1
ATOM 2568 C C . LYS B 1 128 ? -9.211 -10.102 -15.812 1 98.62 128 LYS B C 1
ATOM 2570 O O . LYS B 1 128 ? -10.414 -10.008 -15.562 1 98.62 128 LYS B O 1
ATOM 2575 N N . VAL B 1 129 ? -8.391 -10.703 -15.078 1 98.81 129 VAL B N 1
ATOM 2576 C CA . VAL B 1 129 ? -8.891 -11.5 -13.961 1 98.81 129 VAL B CA 1
ATOM 2577 C C . VAL B 1 129 ? -9.414 -10.57 -12.867 1 98.81 129 VAL B C 1
ATOM 2579 O O . VAL B 1 129 ? -10.391 -10.898 -12.18 1 98.81 129 VAL B O 1
ATOM 2582 N N . LEU B 1 130 ? -8.773 -9.461 -12.648 1 98.62 130 LEU B N 1
ATOM 2583 C CA . LEU B 1 130 ? -9.273 -8.492 -11.68 1 98.62 130 LEU B CA 1
ATOM 2584 C C . LEU B 1 130 ? -10.688 -8.047 -12.047 1 98.62 130 LEU B C 1
ATOM 2586 O O . LEU B 1 130 ? -11.578 -8.031 -11.195 1 98.62 130 LEU B O 1
ATOM 2590 N N . HIS B 1 131 ? -10.891 -7.723 -13.281 1 97.88 131 HIS B N 1
ATOM 2591 C CA . HIS B 1 131 ? -12.211 -7.281 -13.719 1 97.88 131 HIS B CA 1
ATOM 2592 C C . HIS B 1 131 ? -13.242 -8.398 -13.578 1 97.88 131 HIS B C 1
ATOM 2594 O O . HIS B 1 131 ? -14.383 -8.141 -13.18 1 97.88 131 HIS B O 1
ATOM 2600 N N . LYS B 1 132 ? -12.82 -9.578 -13.977 1 98.62 132 LYS B N 1
ATOM 2601 C CA . LYS B 1 132 ? -13.695 -10.727 -13.805 1 98.62 132 LYS B CA 1
ATOM 2602 C C . LYS B 1 132 ? -14.133 -10.867 -12.344 1 98.62 132 LYS B C 1
ATOM 2604 O O . LYS B 1 132 ? -15.32 -11.031 -12.062 1 98.62 132 LYS B O 1
ATOM 2609 N N . ILE B 1 133 ? -13.203 -10.781 -11.422 1 98.25 133 ILE B N 1
ATOM 2610 C CA . ILE B 1 133 ? -13.477 -10.961 -10 1 98.25 133 ILE B CA 1
ATOM 2611 C C . ILE B 1 133 ? -14.406 -9.852 -9.516 1 98.25 133 ILE B C 1
ATOM 2613 O O . ILE B 1 133 ? -15.406 -10.125 -8.844 1 98.25 133 ILE B O 1
ATOM 2617 N N . LEU B 1 134 ? -14.133 -8.633 -9.844 1 97.75 134 LEU B N 1
ATOM 2618 C CA . LEU B 1 134 ? -14.906 -7.484 -9.383 1 97.75 134 LEU B CA 1
ATOM 2619 C C . LEU B 1 134 ? -16.344 -7.559 -9.906 1 97.75 134 LEU B C 1
ATOM 2621 O O . LEU B 1 134 ? -17.266 -7.102 -9.234 1 97.75 134 LEU B O 1
ATOM 2625 N N . ASN B 1 135 ? -16.5 -8.18 -11.062 1 97.38 135 ASN B N 1
ATOM 2626 C CA . ASN B 1 135 ? -17.812 -8.258 -11.664 1 97.38 135 ASN B CA 1
ATOM 2627 C C . ASN B 1 135 ? -18.578 -9.5 -11.195 1 97.38 135 ASN B C 1
ATOM 2629 O O . ASN B 1 135 ? -19.719 -9.406 -10.766 1 97.38 135 ASN B O 1
ATOM 2633 N N . ASP B 1 136 ? -17.938 -10.641 -11.266 1 97.94 136 ASP B N 1
ATOM 2634 C CA . ASP B 1 136 ? -18.594 -11.914 -11.039 1 97.94 136 ASP B CA 1
ATOM 2635 C C . ASP B 1 136 ? -18.891 -12.133 -9.547 1 97.94 136 ASP B C 1
ATOM 2637 O O . ASP B 1 136 ? -19.781 -12.891 -9.188 1 97.94 136 ASP B O 1
ATOM 2641 N N . TYR B 1 137 ? -18.125 -11.461 -8.695 1 97.75 137 TYR B N 1
ATOM 2642 C CA . TYR B 1 137 ? -18.266 -11.727 -7.266 1 97.75 137 TYR B CA 1
ATOM 2643 C C . TYR B 1 137 ? -18.703 -10.477 -6.52 1 97.75 137 TYR B C 1
ATOM 2645 O O . TYR B 1 137 ? -18.484 -10.344 -5.316 1 97.75 137 TYR B O 1
ATOM 2653 N N . LYS B 1 138 ? -19.312 -9.547 -7.156 1 95.12 138 LYS B N 1
ATOM 2654 C CA . 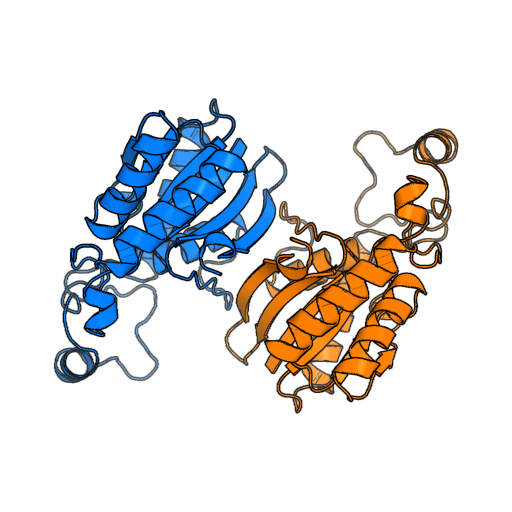LYS B 1 138 ? -19.688 -8.242 -6.633 1 95.12 138 LYS B CA 1
ATOM 2655 C C . LYS B 1 138 ? -20.734 -8.367 -5.539 1 95.12 138 LYS B C 1
ATOM 2657 O O . LYS B 1 138 ? -20.969 -7.422 -4.781 1 95.12 138 LYS B O 1
ATOM 2662 N N . THR B 1 139 ? -21.422 -9.523 -5.43 1 96.44 139 THR B N 1
ATOM 2663 C CA . THR B 1 139 ? -22.469 -9.711 -4.43 1 96.44 139 THR B CA 1
ATOM 2664 C C . THR B 1 139 ? -21.859 -10.055 -3.072 1 96.44 139 THR B C 1
ATOM 2666 O O . THR B 1 139 ? -22.547 -10 -2.051 1 96.44 139 THR B O 1
ATOM 2669 N N . TYR B 1 140 ? -20.594 -10.469 -3.066 1 97.88 140 TYR B N 1
ATOM 2670 C CA . TYR B 1 140 ? -19.922 -10.781 -1.81 1 97.88 140 TYR B CA 1
ATOM 2671 C C . TYR B 1 140 ? -19.359 -9.523 -1.158 1 97.88 140 TYR B C 1
ATOM 2673 O O . TYR B 1 140 ? -18.906 -8.609 -1.849 1 97.88 140 TYR B O 1
ATOM 2681 N N . ASP B 1 141 ? -19.422 -9.477 0.161 1 98 141 ASP B N 1
ATOM 2682 C CA . ASP B 1 141 ? -18.875 -8.328 0.886 1 98 141 ASP B CA 1
ATOM 2683 C C . ASP B 1 141 ? -17.344 -8.367 0.924 1 98 141 ASP B C 1
ATOM 2685 O O . ASP B 1 141 ? -16.688 -7.336 0.78 1 98 141 ASP B O 1
ATOM 2689 N N . ARG B 1 142 ? -16.844 -9.562 1.139 1 98.81 142 ARG B N 1
ATOM 2690 C CA . ARG B 1 142 ? -15.391 -9.719 1.263 1 98.81 142 ARG B CA 1
ATOM 2691 C C . ARG B 1 142 ? -14.906 -10.938 0.48 1 98.81 142 ARG B C 1
ATOM 2693 O O . ARG B 1 142 ? -15.32 -12.062 0.75 1 98.81 142 ARG B O 1
ATOM 2700 N N . VAL B 1 143 ? -14.023 -10.727 -0.511 1 98.88 143 VAL B N 1
ATOM 2701 C CA . VAL B 1 143 ? -13.445 -11.758 -1.364 1 98.88 143 VAL B CA 1
ATOM 2702 C C . VAL B 1 143 ? -11.953 -11.898 -1.076 1 98.88 143 VAL B C 1
ATOM 2704 O O . VAL B 1 143 ? -11.219 -10.906 -1.104 1 98.88 143 VAL B O 1
ATOM 2707 N N . ALA B 1 144 ? -11.492 -13.086 -0.736 1 98.94 144 ALA B N 1
ATOM 2708 C CA . ALA B 1 144 ? -10.062 -13.344 -0.595 1 98.94 144 ALA B CA 1
ATOM 2709 C C . ALA B 1 144 ? -9.469 -13.859 -1.9 1 98.94 144 ALA B C 1
ATOM 2711 O O . ALA B 1 144 ? -10.055 -14.719 -2.561 1 98.94 144 ALA B O 1
ATOM 2712 N N . ILE B 1 145 ? -8.406 -13.281 -2.285 1 98.94 145 ILE B N 1
ATOM 2713 C CA . ILE B 1 145 ? -7.629 -13.75 -3.43 1 98.94 145 ILE B CA 1
ATOM 2714 C C . ILE B 1 145 ? -6.289 -14.297 -2.953 1 98.94 145 ILE B C 1
ATOM 2716 O O . ILE B 1 145 ? -5.52 -13.594 -2.295 1 98.94 145 ILE B O 1
ATOM 2720 N N . VAL B 1 146 ? -5.984 -15.539 -3.18 1 98.94 146 VAL B N 1
ATOM 2721 C CA . VAL B 1 146 ? -4.699 -16.156 -2.852 1 98.94 146 VAL B CA 1
ATOM 2722 C C . VAL B 1 146 ? -3.9 -16.391 -4.129 1 98.94 146 VAL B C 1
ATOM 2724 O O . VAL B 1 146 ? -4.34 -17.141 -5.008 1 98.94 146 VAL B O 1
ATOM 2727 N N . SER B 1 147 ? -2.812 -15.773 -4.23 1 98.81 147 SER B N 1
ATOM 2728 C CA . SER B 1 147 ? -2.047 -15.812 -5.473 1 98.81 147 SER B CA 1
ATOM 2729 C C . SER B 1 147 ? -0.554 -15.656 -5.203 1 98.81 147 SER B C 1
ATOM 2731 O O . SER B 1 147 ? -0.03 -16.203 -4.234 1 98.81 147 SER B O 1
ATOM 2733 N N . HIS B 1 148 ? 0.182 -15.047 -6.105 1 98.44 148 HIS B N 1
ATOM 2734 C CA . HIS B 1 148 ? 1.64 -14.992 -6.109 1 98.44 148 HIS B CA 1
ATOM 2735 C C . HIS B 1 148 ? 2.139 -13.555 -6.148 1 98.44 148 HIS B C 1
ATOM 2737 O O . HIS B 1 148 ? 1.38 -12.641 -6.473 1 98.44 148 HIS B O 1
ATOM 2743 N N . GLY B 1 149 ? 3.445 -13.422 -5.797 1 98 149 GLY B N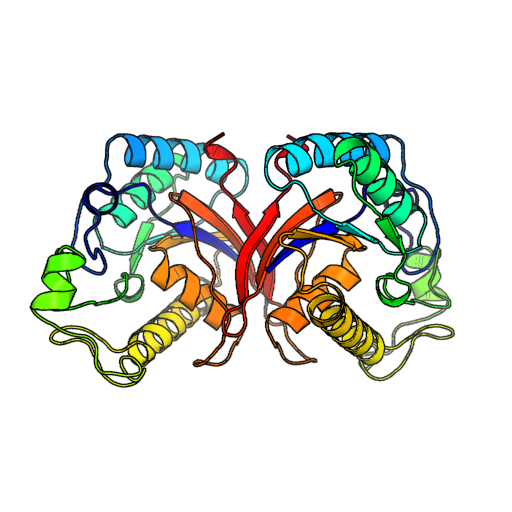 1
ATOM 2744 C CA . GLY B 1 149 ? 4 -12.086 -5.676 1 98 149 GLY B CA 1
ATOM 2745 C C . GLY B 1 149 ? 3.836 -11.25 -6.938 1 98 149 GLY B C 1
ATOM 2746 O O . GLY B 1 149 ? 3.359 -10.117 -6.879 1 98 149 GLY B O 1
ATOM 2747 N N . GLY B 1 150 ? 4.301 -11.82 -8.102 1 98.06 150 GLY B N 1
ATOM 2748 C CA . GLY B 1 150 ? 4.195 -11.094 -9.359 1 98.06 150 GLY B CA 1
ATOM 2749 C C . GLY B 1 150 ? 2.764 -10.789 -9.758 1 98.06 150 GLY B C 1
ATOM 2750 O O . GLY B 1 150 ? 2.465 -9.68 -10.211 1 98.06 150 GLY B O 1
ATOM 2751 N N . MET B 1 151 ? 1.915 -11.695 -9.625 1 98.75 151 MET B N 1
ATOM 2752 C CA . MET B 1 151 ? 0.511 -11.516 -9.977 1 98.75 151 MET B CA 1
ATOM 2753 C C . MET B 1 151 ? -0.144 -10.477 -9.078 1 98.75 151 MET B C 1
ATOM 2755 O O . MET B 1 151 ? -0.847 -9.578 -9.555 1 98.75 151 MET B O 1
ATOM 2759 N N . ILE B 1 152 ? 0.109 -10.531 -7.793 1 98.88 152 ILE B N 1
ATOM 2760 C CA . ILE B 1 152 ? -0.45 -9.57 -6.848 1 98.88 152 ILE B CA 1
ATOM 2761 C C . ILE B 1 152 ? 0.019 -8.164 -7.207 1 98.88 152 ILE B C 1
ATOM 2763 O O . ILE B 1 152 ? -0.774 -7.219 -7.203 1 98.88 152 ILE B O 1
ATOM 2767 N N . SER B 1 153 ? 1.28 -8.047 -7.488 1 98.75 153 SER B N 1
ATOM 2768 C CA . SER B 1 153 ? 1.809 -6.754 -7.906 1 98.75 153 SER B CA 1
ATOM 2769 C C . SER B 1 153 ? 1.046 -6.203 -9.109 1 98.75 153 SER B C 1
ATOM 2771 O O . SER B 1 153 ? 0.681 -5.027 -9.133 1 98.75 153 SER B O 1
ATOM 2773 N N . ASN B 1 154 ? 0.771 -7.031 -10.078 1 98.69 154 ASN B N 1
ATOM 2774 C CA . ASN B 1 154 ? 0.073 -6.594 -11.281 1 98.69 154 ASN B CA 1
ATOM 2775 C C . ASN B 1 154 ? -1.405 -6.328 -11.008 1 98.69 154 ASN B C 1
ATOM 2777 O O . ASN B 1 154 ? -2.006 -5.441 -11.617 1 98.69 154 ASN B O 1
ATOM 2781 N N . LEU B 1 155 ? -2.002 -7.121 -10.102 1 98.88 155 LEU B N 1
ATOM 2782 C CA . LEU B 1 155 ? -3.369 -6.828 -9.688 1 98.88 155 LEU B CA 1
ATOM 2783 C C . LEU B 1 155 ? -3.465 -5.438 -9.07 1 98.88 155 LEU B C 1
ATOM 2785 O O . LEU B 1 155 ? -4.383 -4.676 -9.383 1 98.88 155 LEU B O 1
ATOM 2789 N N . LEU B 1 156 ? -2.516 -5.113 -8.211 1 98.81 156 LEU B N 1
ATOM 2790 C CA . LEU B 1 156 ? -2.508 -3.814 -7.551 1 98.81 156 LEU B CA 1
ATOM 2791 C C . LEU B 1 156 ? -2.275 -2.691 -8.555 1 98.81 156 LEU B C 1
ATOM 2793 O O . LEU B 1 156 ? -2.922 -1.645 -8.484 1 98.81 156 LEU B O 1
ATOM 2797 N N . LYS B 1 157 ? -1.355 -2.93 -9.477 1 98.62 157 LYS B N 1
ATOM 2798 C CA . LYS B 1 157 ? -1.144 -1.949 -10.539 1 98.62 157 LYS B CA 1
ATOM 2799 C C . LYS B 1 157 ? -2.426 -1.709 -11.328 1 98.62 157 LYS B C 1
ATOM 2801 O O . LYS B 1 157 ? -2.752 -0.567 -11.664 1 98.62 157 LYS B O 1
ATOM 2806 N N . SER B 1 158 ? -3.096 -2.797 -11.648 1 98 158 SER B N 1
ATOM 2807 C CA . SER B 1 158 ? -4.355 -2.707 -12.383 1 98 158 SER B CA 1
ATOM 2808 C C . SER B 1 158 ? -5.418 -1.979 -11.57 1 98 158 SER B C 1
ATOM 2810 O O . SER B 1 158 ? -6.117 -1.108 -12.086 1 98 158 SER B O 1
ATOM 2812 N N . LEU B 1 159 ? -5.508 -2.332 -10.328 1 98 159 LEU B N 1
ATOM 2813 C CA . LEU B 1 159 ? -6.48 -1.732 -9.422 1 98 159 LEU B CA 1
ATOM 2814 C C . LEU B 1 159 ? -6.289 -0.222 -9.344 1 98 159 LEU B C 1
ATOM 2816 O O . LEU B 1 159 ? -7.262 0.528 -9.258 1 98 159 LEU B O 1
ATOM 2820 N N . LEU B 1 160 ? -5.066 0.189 -9.352 1 98.19 160 LEU B N 1
ATOM 2821 C CA . LEU B 1 160 ? -4.719 1.599 -9.211 1 98.19 160 LEU B CA 1
ATOM 2822 C C . LEU B 1 160 ? -4.699 2.295 -10.562 1 98.19 160 LEU B C 1
ATOM 2824 O O . LEU B 1 160 ? -4.355 3.475 -10.656 1 98.19 160 LEU B O 1
ATOM 2828 N N . GLU B 1 161 ? -4.977 1.604 -11.625 1 96.88 161 GLU B N 1
ATOM 2829 C CA . GLU B 1 161 ? -5.043 2.109 -12.992 1 96.88 161 GLU B CA 1
ATOM 2830 C C . GLU B 1 161 ? -3.719 2.742 -13.414 1 96.88 161 GLU B C 1
ATOM 2832 O O . GLU B 1 161 ? -3.705 3.795 -14.055 1 96.88 161 GLU B O 1
ATOM 2837 N N . LEU B 1 162 ? -2.66 2.154 -12.969 1 97.94 162 LEU B N 1
ATOM 2838 C CA . LEU B 1 162 ? -1.336 2.602 -13.383 1 97.94 162 LEU B CA 1
ATOM 2839 C C . LEU B 1 162 ? -1.055 2.205 -14.828 1 97.94 162 LEU B C 1
ATOM 2841 O O . LEU B 1 162 ? -1.594 1.21 -15.32 1 97.94 162 LEU B O 1
ATOM 2845 N N . PRO B 1 163 ? -0.218 2.957 -15.531 1 96.5 163 PRO B N 1
ATOM 2846 C CA . PRO B 1 163 ? 0.177 2.535 -16.875 1 96.5 163 PRO B CA 1
ATOM 2847 C C . PRO B 1 163 ? 0.859 1.17 -16.891 1 96.5 163 PRO B C 1
ATOM 2849 O O . PRO B 1 163 ? 1.455 0.763 -15.891 1 96.5 163 PRO B O 1
ATOM 2852 N N . VAL B 1 164 ? 0.75 0.534 -18.031 1 95.56 164 VAL B N 1
ATOM 2853 C CA . VAL B 1 164 ? 1.366 -0.779 -18.188 1 95.56 164 VAL B CA 1
ATOM 2854 C C . VAL B 1 164 ? 2.861 -0.686 -17.891 1 95.56 164 VAL B C 1
ATOM 2856 O O . VAL B 1 164 ? 3.432 -1.575 -17.25 1 95.56 164 VAL B O 1
ATOM 2859 N N . ILE B 1 165 ? 3.406 0.447 -18.406 1 93.5 165 ILE B N 1
ATOM 2860 C CA . ILE B 1 165 ? 4.82 0.683 -18.141 1 93.5 165 ILE B CA 1
ATOM 2861 C C . ILE B 1 165 ? 4.969 1.63 -16.953 1 93.5 165 ILE B C 1
ATOM 2863 O O . ILE B 1 165 ? 4.934 2.852 -17.109 1 93.5 165 ILE B O 1
ATOM 2867 N N . THR B 1 166 ? 4.793 1.286 -15.812 1 96.12 166 THR B N 1
ATOM 2868 C CA . THR B 1 166 ? 4.93 2.062 -14.586 1 96.12 166 THR B CA 1
ATOM 2869 C C . THR B 1 166 ? 6.238 1.723 -13.875 1 96.12 166 THR B C 1
ATOM 2871 O O . THR B 1 166 ? 6.762 0.616 -14.023 1 96.12 166 THR B O 1
ATOM 2874 N N . LEU B 1 167 ? 6.734 2.631 -13.086 1 96.06 167 LEU B N 1
ATOM 2875 C CA . LEU B 1 167 ? 7.922 2.404 -12.266 1 96.06 167 LEU B CA 1
ATOM 2876 C C . LEU B 1 167 ? 7.559 1.71 -10.961 1 96.06 167 LEU B C 1
ATOM 2878 O O . LEU B 1 167 ? 8.438 1.254 -10.227 1 96.06 167 LEU B O 1
ATOM 2882 N N . ALA B 1 168 ? 6.281 1.532 -10.672 1 97.88 168 ALA B N 1
ATOM 2883 C CA . ALA B 1 168 ? 5.824 1.044 -9.375 1 97.88 168 ALA B CA 1
ATOM 2884 C C . ALA B 1 168 ? 5.957 -0.473 -9.281 1 97.88 168 ALA B C 1
ATOM 2886 O O . ALA B 1 168 ? 5.703 -1.188 -10.25 1 97.88 168 ALA B O 1
ATOM 2887 N N . ALA B 1 169 ? 6.363 -0.952 -8.219 1 97.5 169 ALA B N 1
ATOM 2888 C CA . ALA B 1 169 ? 6.383 -2.369 -7.859 1 97.5 169 ALA B CA 1
ATOM 2889 C C . ALA B 1 169 ? 5.816 -2.59 -6.461 1 97.5 169 ALA B C 1
ATOM 2891 O O . ALA B 1 169 ? 6.055 -1.787 -5.555 1 97.5 169 ALA B O 1
ATOM 2892 N N . PHE B 1 170 ? 5.09 -3.641 -6.273 1 98.62 170 PHE B N 1
ATOM 2893 C CA . PHE B 1 170 ? 4.465 -3.98 -5 1 98.62 170 PHE B CA 1
ATOM 2894 C C . PHE B 1 170 ? 4.902 -5.363 -4.535 1 98.62 170 PHE B C 1
ATOM 2896 O O . PHE B 1 170 ? 4.117 -6.312 -4.559 1 98.62 170 PHE B O 1
ATOM 2903 N N . PRO B 1 171 ? 6.117 -5.465 -4.059 1 98.25 171 PRO B N 1
ATOM 2904 C CA . PRO B 1 171 ? 6.52 -6.773 -3.539 1 98.25 171 PRO B CA 1
ATOM 2905 C C . PRO B 1 171 ? 5.66 -7.23 -2.367 1 98.25 171 PRO B C 1
ATOM 2907 O O . PRO B 1 171 ? 5.188 -6.406 -1.581 1 98.25 171 PRO B O 1
ATOM 2910 N N . THR B 1 172 ? 5.391 -8.477 -2.27 1 98.5 172 THR B N 1
ATOM 2911 C CA . THR B 1 172 ? 4.609 -9.078 -1.193 1 98.5 172 THR B CA 1
ATOM 2912 C C . THR B 1 172 ? 5.367 -10.242 -0.561 1 98.5 172 THR B C 1
ATOM 2914 O O . THR B 1 172 ? 5.848 -11.133 -1.265 1 98.5 172 THR B O 1
ATOM 2917 N N . GLY B 1 173 ? 5.547 -10.211 0.771 1 97.94 173 GLY B N 1
ATOM 2918 C CA . GLY B 1 173 ? 6.176 -11.32 1.477 1 97.94 173 GLY B CA 1
ATOM 2919 C C . GLY B 1 173 ? 5.293 -12.547 1.563 1 97.94 173 GLY B C 1
ATOM 2920 O O . GLY B 1 173 ? 4.117 -12.5 1.196 1 97.94 173 GLY B O 1
ATOM 2921 N N . ASP B 1 174 ? 5.879 -13.672 2.006 1 97.88 174 ASP B N 1
ATOM 2922 C CA . ASP B 1 174 ? 5.098 -14.891 2.205 1 97.88 174 ASP B CA 1
ATOM 2923 C C . ASP B 1 174 ? 3.91 -14.633 3.129 1 97.88 174 ASP B C 1
ATOM 2925 O O . ASP B 1 174 ? 4.074 -14.102 4.23 1 97.88 174 ASP B O 1
ATOM 2929 N N . THR B 1 175 ? 2.75 -14.961 2.617 1 98.75 175 THR B N 1
ATOM 2930 C CA . THR B 1 175 ? 1.47 -14.805 3.295 1 98.75 175 THR B CA 1
ATOM 2931 C C . THR B 1 175 ? 1.205 -13.336 3.617 1 98.75 175 THR B C 1
ATOM 2933 O O . THR B 1 175 ? 0.467 -13.023 4.551 1 98.75 175 THR B O 1
ATOM 2936 N N . GLY B 1 176 ? 1.902 -12.453 2.938 1 98.69 176 GLY B N 1
ATOM 2937 C CA . GLY B 1 176 ? 1.55 -11.047 3.061 1 98.69 176 GLY B CA 1
ATOM 2938 C C . GLY B 1 176 ? 0.108 -10.758 2.684 1 98.69 176 GLY B C 1
ATOM 2939 O O . GLY B 1 176 ? -0.41 -11.32 1.717 1 98.69 176 GLY B O 1
ATOM 2940 N N . VAL B 1 177 ? -0.524 -9.898 3.484 1 98.88 177 VAL B N 1
ATOM 2941 C CA . VAL B 1 177 ? -1.945 -9.617 3.303 1 98.88 177 VAL B CA 1
ATOM 2942 C C . VAL B 1 177 ? -2.135 -8.164 2.871 1 98.88 177 VAL B C 1
ATOM 2944 O O . VAL B 1 177 ? -1.492 -7.262 3.41 1 98.88 177 VAL B O 1
ATOM 2947 N N . HIS B 1 178 ? -2.873 -7.934 1.843 1 98.94 178 HIS B N 1
ATOM 2948 C CA . HIS B 1 178 ? -3.342 -6.625 1.401 1 98.94 178 HIS B CA 1
ATOM 2949 C C . HIS B 1 178 ? -4.852 -6.492 1.575 1 98.94 178 HIS B C 1
ATOM 2951 O O . HIS B 1 178 ? -5.594 -7.449 1.34 1 98.94 178 HIS B O 1
ATOM 2957 N N . LEU B 1 179 ? -5.324 -5.34 1.965 1 98.88 179 LEU B N 1
ATOM 2958 C CA . LEU B 1 179 ? -6.758 -5.066 2.055 1 98.88 179 LEU B CA 1
ATOM 2959 C C . LEU B 1 179 ? -7.129 -3.834 1.237 1 98.88 179 LEU B C 1
ATOM 2961 O O . LEU B 1 179 ? -6.594 -2.746 1.47 1 98.88 179 LEU B O 1
ATOM 2965 N N . VAL B 1 180 ? -8.039 -4.078 0.284 1 98.75 180 VAL B N 1
ATOM 2966 C CA . VAL B 1 180 ? -8.508 -3.006 -0.584 1 98.75 180 VAL B CA 1
ATOM 2967 C C . VAL B 1 180 ? -10.039 -2.986 -0.592 1 98.75 180 VAL B C 1
ATOM 2969 O O . VAL B 1 180 ? -10.68 -4.031 -0.723 1 98.75 180 VAL B O 1
ATOM 2972 N N . GLU B 1 181 ? -10.594 -1.855 -0.405 1 98.56 181 GLU B N 1
ATOM 2973 C CA . GLU B 1 181 ? -12.031 -1.657 -0.571 1 98.56 181 GLU B CA 1
ATOM 2974 C C . GLU B 1 181 ? -12.352 -1.089 -1.95 1 98.56 181 GLU B C 1
ATOM 2976 O O . GLU B 1 181 ? -11.789 -0.07 -2.355 1 98.56 181 GLU B O 1
ATOM 2981 N N . VAL B 1 182 ? -13.227 -1.795 -2.613 1 98 182 VAL B N 1
ATOM 2982 C CA . VAL B 1 182 ? -13.586 -1.394 -3.971 1 98 182 VAL B CA 1
ATOM 2983 C C . VAL B 1 182 ? -15.055 -0.986 -4.02 1 98 182 VAL B C 1
ATOM 2985 O O . VAL B 1 182 ? -15.938 -1.784 -3.691 1 98 182 VAL B O 1
ATOM 2988 N N . THR B 1 183 ? -15.312 0.212 -4.355 1 95 183 THR B N 1
ATOM 2989 C CA . THR B 1 183 ? -16.656 0.701 -4.652 1 95 183 THR B CA 1
ATOM 2990 C C . THR B 1 183 ? -16.734 1.203 -6.094 1 95 183 THR B C 1
ATOM 2992 O O . THR B 1 183 ? -15.773 1.099 -6.848 1 95 183 THR B O 1
ATOM 2995 N N . GLU B 1 184 ? -17.891 1.68 -6.504 1 91.25 184 GLU B N 1
ATOM 2996 C CA . GLU B 1 184 ? -18.047 2.203 -7.855 1 91.25 184 GLU B CA 1
ATOM 2997 C C . GLU B 1 184 ? -17.141 3.398 -8.102 1 91.25 184 GLU B C 1
ATOM 2999 O O . GLU B 1 184 ? -16.594 3.561 -9.195 1 91.25 184 GLU B O 1
ATOM 3004 N N . ASP B 1 185 ? -16.859 4.094 -7.051 1 92.5 185 ASP B N 1
ATOM 3005 C CA . ASP B 1 185 ? -16.203 5.375 -7.277 1 92.5 185 ASP B CA 1
ATOM 3006 C C . ASP B 1 185 ? -14.891 5.457 -6.504 1 92.5 185 ASP B C 1
ATOM 3008 O O . ASP B 1 185 ? -14.25 6.512 -6.465 1 92.5 185 ASP B O 1
ATOM 3012 N N . LYS B 1 186 ? -14.5 4.355 -5.883 1 96.38 186 LYS B N 1
ATOM 3013 C CA . LYS B 1 186 ? -13.289 4.473 -5.074 1 96.38 186 LYS B CA 1
ATOM 3014 C C . LYS B 1 186 ? -12.531 3.148 -5.02 1 96.38 186 LYS B C 1
ATOM 3016 O O . LYS B 1 186 ? -13.133 2.078 -5.117 1 96.38 186 LYS B O 1
ATOM 3021 N N . ARG B 1 187 ? -11.32 3.201 -5.027 1 98.31 187 ARG B N 1
ATOM 3022 C CA . ARG B 1 187 ? -10.383 2.154 -4.641 1 98.31 187 ARG B CA 1
ATOM 3023 C C . ARG B 1 187 ? -9.625 2.543 -3.377 1 98.31 187 ARG B C 1
ATOM 3025 O O . ARG B 1 187 ? -8.641 3.289 -3.441 1 98.31 187 ARG B O 1
ATOM 3032 N N . VAL B 1 188 ? -10.055 2.078 -2.236 1 98.62 188 VAL B N 1
ATOM 3033 C CA . VAL B 1 188 ? -9.461 2.461 -0.959 1 98.62 188 VAL B CA 1
ATOM 3034 C C . VAL B 1 188 ? -8.43 1.417 -0.532 1 98.62 188 VAL B C 1
ATOM 3036 O O . VAL B 1 188 ? -8.797 0.307 -0.134 1 98.62 188 VAL B O 1
ATOM 3039 N N . ILE B 1 189 ? -7.141 1.77 -0.631 1 98.81 189 ILE B N 1
ATOM 3040 C CA . ILE B 1 189 ? -6.051 0.895 -0.217 1 98.81 189 ILE B CA 1
ATOM 3041 C C . ILE B 1 189 ? -5.848 1.003 1.293 1 98.81 189 ILE B C 1
ATOM 3043 O O . ILE B 1 189 ? -5.137 1.892 1.768 1 98.81 189 ILE B O 1
ATOM 3047 N N . ARG B 1 190 ? -6.387 0.115 2.039 1 98.69 190 ARG B N 1
ATOM 3048 C CA . ARG B 1 190 ? -6.355 0.191 3.496 1 98.69 190 ARG B CA 1
ATOM 3049 C C . ARG B 1 190 ? -4.961 -0.113 4.035 1 98.69 190 ARG B C 1
ATOM 3051 O O . ARG B 1 190 ? -4.457 0.599 4.906 1 98.69 190 ARG B O 1
ATOM 3058 N N . PHE B 1 191 ? -4.367 -1.165 3.586 1 98.81 191 PHE B N 1
ATOM 3059 C CA . PHE B 1 191 ? -2.975 -1.489 3.881 1 98.81 191 PHE B CA 1
ATOM 3060 C C . PHE B 1 191 ? -2.408 -2.443 2.836 1 98.81 191 PHE B C 1
ATOM 3062 O O . PHE B 1 191 ? -3.16 -3.145 2.156 1 98.81 191 PHE B O 1
ATOM 3069 N N . LEU B 1 192 ? -1.123 -2.43 2.715 1 98.88 192 LEU B N 1
ATOM 3070 C CA . LEU B 1 192 ? -0.438 -3.336 1.8 1 98.88 192 LEU B CA 1
ATOM 3071 C C . LEU B 1 192 ? 0.663 -4.105 2.52 1 98.88 192 LEU B C 1
ATOM 3073 O O . LEU B 1 192 ? 1.408 -3.533 3.316 1 98.88 192 LEU B O 1
ATOM 3077 N N . ASN B 1 193 ? 0.733 -5.461 2.213 1 98.75 193 ASN B N 1
ATOM 3078 C CA . ASN B 1 193 ? 1.813 -6.359 2.613 1 98.75 193 ASN B CA 1
ATOM 3079 C C . ASN B 1 193 ? 1.968 -6.406 4.133 1 98.75 193 ASN B C 1
ATOM 3081 O O . ASN B 1 193 ? 3.076 -6.266 4.652 1 98.75 193 ASN B O 1
ATOM 3085 N N . ARG B 1 194 ? 0.828 -6.551 4.785 1 97.94 194 ARG B N 1
ATOM 3086 C CA . ARG B 1 194 ? 0.829 -6.754 6.23 1 97.94 194 ARG B CA 1
ATOM 3087 C C . ARG B 1 194 ? 1.219 -8.188 6.582 1 97.94 194 ARG B C 1
ATOM 3089 O O . ARG B 1 194 ? 0.711 -9.141 5.984 1 97.94 194 ARG B O 1
ATOM 3096 N N . GLN B 1 195 ? 2.18 -8.375 7.512 1 97 195 GLN B N 1
ATOM 3097 C CA . GLN B 1 195 ? 2.654 -9.695 7.906 1 97 195 GLN B CA 1
ATOM 3098 C C . GLN B 1 195 ? 2.715 -9.828 9.422 1 97 195 GLN B C 1
ATOM 3100 O O . GLN B 1 195 ? 3.596 -10.508 9.961 1 97 195 GLN B O 1
ATOM 3105 N N . GLU B 1 196 ? 1.859 -9.141 10.094 1 93.44 196 GLU B N 1
ATOM 3106 C CA . GLU B 1 196 ? 1.862 -9.102 11.555 1 93.44 196 GLU B CA 1
ATOM 3107 C C . GLU B 1 196 ? 1.637 -10.484 12.141 1 93.44 196 GLU B C 1
ATOM 3109 O O . GLU B 1 196 ? 2.078 -10.773 13.258 1 93.44 196 GLU B O 1
ATOM 3114 N N . HIS B 1 197 ? 0.988 -11.328 11.383 1 95.06 197 HIS B N 1
ATOM 3115 C CA . HIS B 1 197 ? 0.69 -12.68 11.844 1 95.06 197 HIS B CA 1
ATOM 3116 C C . HIS B 1 197 ? 1.96 -13.523 11.953 1 95.06 197 HIS B C 1
ATOM 3118 O O . HIS B 1 197 ? 1.949 -14.594 12.562 1 95.06 197 HIS B O 1
ATOM 3124 N N . LEU B 1 198 ? 3.053 -13.094 11.375 1 93.88 198 LEU B N 1
ATOM 3125 C CA . LEU B 1 198 ? 4.293 -13.859 11.375 1 93.88 198 LEU B CA 1
ATOM 3126 C C . LEU B 1 198 ? 5.184 -13.453 12.539 1 93.88 198 LEU B C 1
ATOM 3128 O O . LEU B 1 198 ? 6.23 -14.062 12.773 1 93.88 198 LEU B O 1
ATOM 3132 N N . VAL B 1 199 ? 4.918 -12.344 13.312 1 82.75 199 VAL B N 1
ATOM 3133 C CA . VAL B 1 199 ? 5.746 -11.867 14.414 1 82.75 199 VAL B CA 1
ATOM 3134 C C . VAL B 1 199 ? 5.203 -12.398 15.734 1 82.75 199 VAL B C 1
ATOM 3136 O O . VAL B 1 199 ? 4 -12.641 15.867 1 82.75 199 VAL B O 1
#

Nearest PDB structures (foldseek):
  4ij6-assembly1_B  TM=9.032E-01  e=2.614E-18  Hydrogenobacter thermophilus TK-6
  6nru-assembly5_E  TM=9.096E-01  e=1.826E-17  Shigella flexneri 2a
  6e4b-assembly2_D  TM=9.046E-01  e=7.596E-17  Escherichia coli K-12
  4pz9-assembly1_A  TM=8.641E-01  e=1.196E-16  Mycobacterium tuberculosis H37Rv
  4qih-assembly1_A  TM=8.354E-01  e=1.452E-16  Mycobacterium tuberculosis H37Rv

Foldseek 3Di:
DKEKEWEFFAFPCNVVQADAQPPQTAHDPRRLVLLLLLLVVCLVPPQWQEEEFEPRRRQVSSVVSNCVSSVHYYHYDPLLGGFFQAPRHPPHPVRCCVVPNADVVGDDQCDHHVRGGGVLVNLVSLLVVLVVCCPVVVVTPYYYYYHHQRSVQSVVCNLVVHDSDDPDGAGEHHGFIWMWDDDPVDTRGPDGRDSVSVD/DKEKEWEFFAFPCVVVQADAQPPQTAHDPRRLVLLLLLLVVCLVPPQWQEEEFEPRRRQVSSVVSNCVSSVHYYHYDPLLGGFFQAPRHPPHPVRCCVVPNADVVGDPQCDHHHRGGGVLVNLVSLLVVLVVCCPVVVVTPYYYYYHHQRSVQSVVCNLVVHDSDDPDGAGEHHGFIWMWDDDPVDTRGPDGRDSVSVD